Protein AF-0000000066670005 (afdb_homodimer)

pLDDT: mean 75.58, std 24.24, range [23.58, 98.25]

Radius of gyration: 27.43 Å; Cα contacts (8 Å, |Δi|>4): 747; chains: 2; bounding box: 59×84×77 Å

Structure (mmCIF, N/CA/C/O backbone):
data_AF-0000000066670005-model_v1
#
loop_
_entity.id
_entity.type
_entity.pdbx_description
1 polymer 'Uncharacterized protein'
#
loop_
_atom_site.group_PDB
_atom_site.id
_atom_site.type_symbol
_atom_site.label_atom_id
_atom_site.label_alt_id
_atom_site.label_comp_id
_atom_site.label_asym_id
_atom_site.label_entity_id
_atom_site.label_seq_id
_atom_site.pdbx_PDB_ins_code
_atom_site.Cartn_x
_atom_site.Cartn_y
_atom_site.Cartn_z
_atom_site.occupancy
_atom_site.B_iso_or_equiv
_atom_site.auth_seq_id
_atom_site.auth_comp_id
_atom_site.auth_asym_id
_atom_site.auth_atom_id
_atom_site.pdbx_PDB_model_num
ATOM 1 N N . MET A 1 1 ? -21.766 5.129 25.844 1 37.47 1 MET A N 1
ATOM 2 C CA . MET A 1 1 ? -21.969 6.496 25.375 1 37.47 1 MET A CA 1
ATOM 3 C C . MET A 1 1 ? -20.641 7.191 25.109 1 37.47 1 MET A C 1
ATOM 5 O O . MET A 1 1 ? -19.906 7.512 26.047 1 37.47 1 MET A O 1
ATOM 9 N N . ASN A 1 2 ? -19.719 6.75 24.109 1 52.22 2 ASN A N 1
ATOM 10 C CA . ASN A 1 2 ? -18.328 7.172 24.016 1 52.22 2 ASN A CA 1
ATOM 11 C C . ASN A 1 2 ? -18.203 8.68 23.844 1 52.22 2 ASN A C 1
ATOM 13 O O . ASN A 1 2 ? -18.484 9.203 22.75 1 52.22 2 ASN A O 1
ATOM 17 N N . GLN A 1 3 ? -18.453 9.352 24.922 1 62.38 3 GLN A N 1
ATOM 18 C CA . GLN A 1 3 ? -18.422 10.805 25 1 62.38 3 GLN A CA 1
ATOM 19 C C . GLN A 1 3 ? -17.109 11.359 24.453 1 62.38 3 GLN A C 1
ATOM 21 O O . GLN A 1 3 ? -16.031 10.812 24.719 1 62.38 3 GLN A O 1
ATOM 26 N N . PRO A 1 4 ? -17.297 12.227 23.562 1 72.75 4 PRO A N 1
ATOM 27 C CA . PRO A 1 4 ? -16.078 12.891 23.078 1 72.75 4 PRO A CA 1
ATOM 28 C C . PRO A 1 4 ? -15.234 13.469 24.219 1 72.75 4 PRO A C 1
ATOM 30 O O . PRO A 1 4 ? -15.781 13.891 25.25 1 72.75 4 PRO A O 1
ATOM 33 N N . PRO A 1 5 ? -13.984 13.328 24.062 1 76.25 5 PRO A N 1
ATOM 34 C CA . PRO A 1 5 ? -13.133 13.938 25.078 1 76.25 5 PRO A CA 1
ATOM 35 C C . PRO A 1 5 ? -13.414 15.422 25.281 1 76.25 5 PRO A C 1
ATOM 37 O O . PRO A 1 5 ? -13.656 16.141 24.297 1 76.25 5 PRO A O 1
ATOM 40 N N . SER A 1 6 ? -13.555 15.82 26.438 1 76.38 6 SER A N 1
ATOM 41 C CA . SER A 1 6 ? -13.828 17.219 26.797 1 76.38 6 SER A CA 1
ATOM 42 C C . SER A 1 6 ? -12.789 18.156 26.188 1 76.38 6 SER A C 1
ATOM 44 O O . SER A 1 6 ? -13.086 19.312 25.906 1 76.38 6 SER A O 1
ATOM 46 N N . GLU A 1 7 ? -11.75 17.625 25.875 1 80.81 7 GLU A N 1
ATOM 47 C CA . GLU A 1 7 ? -10.633 18.422 25.375 1 80.81 7 GLU A CA 1
ATOM 48 C C . GLU A 1 7 ? -10.891 18.906 23.953 1 80.81 7 GLU A C 1
ATOM 50 O O . GLU A 1 7 ? -10.266 19.859 23.484 1 80.81 7 GLU A O 1
ATOM 55 N N . LEU A 1 8 ? -11.805 18.328 23.281 1 83.94 8 LEU A N 1
ATOM 56 C CA . LEU A 1 8 ? -12.039 18.656 21.875 1 83.94 8 LEU A CA 1
ATOM 57 C C . LEU A 1 8 ? -12.562 20.078 21.734 1 83.94 8 LEU A C 1
ATOM 59 O O . LEU A 1 8 ? -12.258 20.75 20.75 1 83.94 8 LEU A O 1
ATOM 63 N N . SER A 1 9 ? -13.211 20.516 22.734 1 79.38 9 SER A N 1
ATOM 64 C CA . SER A 1 9 ? -13.836 21.844 22.641 1 79.38 9 SER A CA 1
ATOM 65 C C . SER A 1 9 ? -12.797 22.953 22.797 1 79.38 9 SER A C 1
ATOM 67 O O . SER A 1 9 ? -13.047 24.094 22.406 1 79.38 9 SER A O 1
ATOM 69 N N . GLU A 1 10 ? -11.656 22.578 23.312 1 82.25 10 GLU A N 1
ATOM 70 C CA . GLU A 1 10 ? -10.641 23.594 23.578 1 82.25 10 GLU A CA 1
ATOM 71 C C . GLU A 1 10 ? -9.586 23.625 22.484 1 82.25 10 GLU A C 1
ATOM 73 O O . GLU A 1 10 ? -8.727 24.5 22.469 1 82.25 10 GLU A O 1
ATOM 78 N N . LEU A 1 11 ? -9.773 22.766 21.547 1 89 11 LEU A N 1
ATOM 79 C CA . LEU A 1 11 ? -8.758 22.688 20.5 1 89 11 LEU A CA 1
ATOM 80 C C . LEU A 1 11 ? -8.969 23.766 19.453 1 89 11 LEU A C 1
ATOM 82 O O . LEU A 1 11 ? -10.109 24.078 19.094 1 89 11 LEU A O 1
ATOM 86 N N . PRO A 1 12 ? -7.871 24.344 19.062 1 88 12 PRO A N 1
ATOM 87 C CA . PRO A 1 12 ? -8.016 25.312 17.969 1 88 12 PRO A CA 1
ATOM 88 C C . PRO A 1 12 ? -8.578 24.672 16.703 1 88 12 PRO A C 1
ATOM 90 O O . PRO A 1 12 ? -8.516 23.438 16.547 1 88 12 PRO A O 1
ATOM 93 N N . TYR A 1 13 ? -9.031 25.438 15.766 1 88 13 TYR A N 1
ATOM 94 C CA . TYR A 1 13 ? -9.711 25.016 14.539 1 88 13 TYR A CA 1
ATOM 95 C C . TYR A 1 13 ? -8.844 24.062 13.734 1 88 13 TYR A C 1
ATOM 97 O O . TYR A 1 13 ? -9.312 23.016 13.273 1 88 13 TYR A O 1
ATOM 105 N N . TRP A 1 14 ? -7.598 24.375 13.539 1 91.75 14 TRP A N 1
ATOM 106 C CA . TRP A 1 14 ? -6.75 23.594 12.641 1 91.75 14 TRP A CA 1
ATOM 107 C C . TRP A 1 14 ? -6.484 22.219 13.219 1 91.75 14 TRP A C 1
ATOM 109 O O . TRP A 1 14 ? -6.277 21.25 12.469 1 91.75 14 TRP A O 1
ATOM 119 N N . GLN A 1 15 ? -6.492 22.062 14.508 1 93.38 15 GLN A N 1
ATOM 120 C CA . GLN A 1 15 ? -6.328 20.734 15.117 1 93.38 15 GLN A CA 1
ATOM 121 C C . GLN A 1 15 ? -7.613 19.922 15.008 1 93.38 15 GLN A C 1
ATOM 123 O O . GLN A 1 15 ? -7.566 18.719 14.781 1 93.38 15 GLN A O 1
ATOM 128 N N . LEU A 1 16 ? -8.719 20.609 15.148 1 92 16 LEU A N 1
ATOM 129 C CA . LEU A 1 16 ? -9.992 19.922 14.945 1 92 16 LEU A CA 1
ATOM 130 C C . LEU A 1 16 ? -10.125 19.438 13.516 1 92 16 LEU A C 1
ATOM 132 O O . LEU A 1 16 ? -10.609 18.328 13.273 1 92 16 LEU A O 1
ATOM 136 N N . ARG A 1 17 ? -9.695 20.234 12.609 1 93.19 17 ARG A N 1
ATOM 137 C CA . ARG A 1 17 ? -9.742 19.859 11.195 1 93.19 17 ARG A CA 1
ATOM 138 C C . ARG A 1 17 ? -8.867 18.641 10.922 1 93.19 17 ARG A C 1
ATOM 140 O O . ARG A 1 17 ? -9.219 17.781 10.109 1 93.19 17 ARG A O 1
ATOM 147 N N . LEU A 1 18 ? -7.773 18.609 11.562 1 95.12 18 LEU A N 1
ATOM 148 C CA . LEU A 1 18 ? -6.895 17.453 11.43 1 95.12 18 LEU A CA 1
ATOM 149 C C . LEU A 1 18 ? -7.574 16.188 11.938 1 95.12 18 LEU A C 1
ATOM 151 O O . LEU A 1 18 ? -7.512 15.133 11.289 1 95.12 18 LEU A O 1
ATOM 155 N N . LEU A 1 19 ? -8.219 16.297 13.055 1 94.44 19 LEU A N 1
ATOM 156 C CA . LEU A 1 19 ? -8.953 15.164 13.609 1 94.44 19 LEU A CA 1
ATOM 157 C C . LEU A 1 19 ? -10.117 14.773 12.695 1 94.44 19 LEU A C 1
ATOM 159 O O . LEU A 1 19 ? -10.383 13.586 12.508 1 94.44 19 LEU A O 1
ATOM 163 N N . GLU A 1 20 ? -10.758 15.75 12.164 1 94.38 20 GLU A N 1
ATOM 164 C CA . GLU A 1 20 ? -11.82 15.5 11.203 1 94.38 20 GLU A CA 1
ATOM 165 C C . GLU A 1 20 ? -11.305 14.719 10 1 94.38 20 GLU A C 1
ATOM 167 O O . GLU A 1 20 ? -11.914 13.727 9.586 1 94.38 20 GLU A O 1
ATOM 172 N N . GLN A 1 21 ? -10.195 15.148 9.461 1 95.81 21 GLN A N 1
ATOM 173 C CA . GLN A 1 21 ? -9.586 14.469 8.32 1 95.81 21 GLN A CA 1
ATOM 174 C C . GLN A 1 21 ? -9.242 13.023 8.664 1 95.81 21 GLN A C 1
ATOM 176 O O . GLN A 1 21 ? -9.5 12.109 7.883 1 95.81 21 GLN A O 1
ATOM 181 N N . LEU A 1 22 ? -8.641 12.844 9.812 1 95.25 22 LEU A N 1
ATOM 182 C CA . LEU A 1 22 ? -8.266 11.508 10.266 1 95.25 22 LEU A CA 1
ATOM 183 C C . LEU A 1 22 ? -9.492 10.602 10.375 1 95.25 22 LEU A C 1
ATOM 185 O O . LEU A 1 22 ? -9.523 9.516 9.789 1 95.25 22 LEU A O 1
ATOM 189 N N . GLN A 1 23 ? -10.461 11.109 11.086 1 93.12 23 GLN A N 1
ATOM 190 C CA . GLN A 1 23 ? -11.672 10.328 11.32 1 93.12 23 GLN A CA 1
ATOM 191 C C . GLN A 1 23 ? -12.383 10.008 10.008 1 93.12 23 GLN A C 1
ATOM 193 O O . GLN A 1 23 ? -12.773 8.859 9.773 1 93.12 23 GLN A O 1
ATOM 198 N N . ASN A 1 24 ? -12.523 11.023 9.164 1 95.88 24 ASN A N 1
ATOM 199 C CA . ASN A 1 24 ? -13.234 10.844 7.906 1 95.88 24 ASN A CA 1
ATOM 200 C C . ASN A 1 24 ? -12.484 9.906 6.965 1 95.88 24 ASN A C 1
ATOM 202 O O . ASN A 1 24 ? -13.102 9.086 6.273 1 95.88 24 ASN A O 1
ATOM 206 N N . THR A 1 25 ? -11.195 10.023 6.887 1 94.31 25 THR A N 1
ATOM 207 C CA . THR A 1 25 ? -10.406 9.141 6.039 1 94.31 25 THR A CA 1
ATOM 208 C C . THR A 1 25 ? -10.508 7.695 6.516 1 94.31 25 THR A C 1
ATOM 210 O O . THR A 1 25 ? -10.664 6.781 5.707 1 94.31 25 THR A O 1
ATOM 213 N N . LEU A 1 26 ? -10.438 7.531 7.801 1 90.81 26 LEU A N 1
ATOM 214 C CA . LEU A 1 26 ? -10.586 6.195 8.375 1 90.81 26 LEU A CA 1
ATOM 215 C C . LEU A 1 26 ? -11.961 5.621 8.062 1 90.81 26 LEU A C 1
ATOM 217 O O . LEU A 1 26 ? -12.078 4.465 7.641 1 90.81 26 LEU A O 1
ATOM 221 N N . ALA A 1 27 ? -12.93 6.434 8.234 1 91.88 27 ALA A N 1
ATOM 222 C CA . ALA A 1 27 ? -14.297 5.988 7.98 1 91.88 27 ALA A CA 1
ATOM 223 C C . ALA A 1 27 ? -14.484 5.609 6.516 1 91.88 27 ALA A C 1
ATOM 225 O O . ALA A 1 27 ? -15.094 4.582 6.207 1 91.88 27 ALA A O 1
ATOM 226 N N . GLN A 1 28 ? -13.992 6.445 5.664 1 93.31 28 GLN A N 1
ATOM 227 C CA . GLN A 1 28 ? -14.117 6.188 4.234 1 93.31 28 GLN A CA 1
ATOM 228 C C . GLN A 1 28 ? -13.391 4.902 3.84 1 93.31 28 GLN A C 1
ATOM 230 O O . GLN A 1 28 ? -13.914 4.102 3.059 1 93.31 28 GLN A O 1
ATOM 235 N N . HIS A 1 29 ? -12.219 4.703 4.309 1 91.44 29 HIS A N 1
ATOM 236 C CA . HIS A 1 29 ? -11.453 3.496 4.016 1 91.44 29 HIS A CA 1
ATOM 237 C C . HIS A 1 29 ? -12.203 2.244 4.461 1 91.44 29 HIS A C 1
ATOM 239 O O . HIS A 1 29 ? -12.297 1.272 3.707 1 91.44 29 HIS A O 1
ATOM 245 N N . ARG A 1 30 ? -12.695 2.359 5.629 1 88.69 30 ARG A N 1
ATOM 246 C CA . ARG A 1 30 ? -13.422 1.218 6.176 1 88.69 30 ARG A CA 1
ATOM 247 C C . ARG A 1 30 ? -14.672 0.915 5.348 1 88.69 30 ARG A C 1
ATOM 249 O O . ARG A 1 30 ? -14.961 -0.246 5.051 1 88.69 30 ARG A O 1
ATOM 256 N N . ARG A 1 31 ? -15.289 1.9 5.031 1 88.69 31 ARG A N 1
ATOM 257 C CA . ARG A 1 31 ? -16.484 1.72 4.219 1 88.69 31 ARG A CA 1
ATOM 258 C C . ARG A 1 31 ? -16.141 1.08 2.875 1 88.69 31 ARG A C 1
ATOM 260 O O . ARG A 1 31 ? -16.797 0.114 2.463 1 88.69 31 ARG A O 1
ATOM 267 N N . LEU A 1 32 ? -15.195 1.648 2.25 1 90.19 32 LEU A N 1
ATOM 268 C CA . LEU A 1 32 ? -14.781 1.127 0.952 1 90.19 32 LEU A CA 1
ATOM 269 C C . LEU A 1 32 ? -14.375 -0.338 1.06 1 90.19 32 LEU A C 1
ATOM 271 O O . LEU A 1 32 ? -14.695 -1.142 0.18 1 90.19 32 LEU A O 1
ATOM 275 N N . LEU A 1 33 ? -13.672 -0.681 2.115 1 87.56 33 LEU A N 1
ATOM 276 C CA . LEU A 1 33 ? -13.203 -2.043 2.342 1 87.56 33 LEU A CA 1
ATOM 277 C C . LEU A 1 33 ? -14.375 -2.994 2.564 1 87.56 33 LEU A C 1
ATOM 279 O O . LEU A 1 33 ? -14.438 -4.062 1.951 1 87.56 33 LEU A O 1
ATOM 283 N N . LEU A 1 34 ? -15.32 -2.596 3.373 1 84 34 LEU A N 1
ATOM 284 C CA . LEU A 1 34 ? -16.422 -3.473 3.744 1 84 34 LEU A CA 1
ATOM 285 C C . LEU A 1 34 ? -17.422 -3.596 2.602 1 84 34 LEU A C 1
ATOM 287 O O . LEU A 1 34 ? -18 -4.664 2.387 1 84 34 LEU A O 1
ATOM 291 N N . ASP A 1 35 ? -17.641 -2.508 1.882 1 84.5 35 ASP A N 1
ATOM 292 C CA . ASP A 1 35 ? -18.578 -2.525 0.761 1 84.5 35 ASP A CA 1
ATOM 293 C C . ASP A 1 35 ? -18.047 -3.371 -0.391 1 84.5 35 ASP A C 1
ATOM 295 O O . ASP A 1 35 ? -18.812 -3.893 -1.2 1 84.5 35 ASP A O 1
ATOM 299 N N . GLY A 1 36 ? -16.75 -3.502 -0.439 1 87.25 36 GLY A N 1
ATOM 300 C CA . GLY A 1 36 ? -16.156 -4.223 -1.554 1 87.25 36 GLY A CA 1
ATOM 301 C C . GLY A 1 36 ? -16.281 -3.492 -2.877 1 87.25 36 GLY A C 1
ATOM 302 O O . GLY A 1 36 ? -16.641 -2.312 -2.906 1 87.25 36 GLY A O 1
ATOM 303 N N . PRO A 1 37 ? -15.938 -4.184 -3.926 1 87.31 37 PRO A N 1
ATOM 304 C CA . PRO A 1 37 ? -15.914 -3.518 -5.23 1 87.31 37 PRO A CA 1
ATOM 305 C C . PRO A 1 37 ? -17.281 -3.451 -5.883 1 87.31 37 PRO A C 1
ATOM 307 O O . PRO A 1 37 ? -17.406 -3.057 -7.047 1 87.31 37 PRO A O 1
ATOM 310 N N . GLY A 1 38 ? -18.328 -3.773 -5.227 1 80.94 38 GLY A N 1
ATOM 311 C CA . GLY A 1 38 ? -19.672 -3.82 -5.777 1 80.94 38 GLY A CA 1
ATOM 312 C C . GLY A 1 38 ? -20.031 -2.572 -6.555 1 80.94 38 GLY A C 1
ATOM 313 O O . GLY A 1 38 ? -20.438 -2.658 -7.719 1 80.94 38 GLY A O 1
ATOM 314 N N . PRO A 1 39 ? -19.828 -1.474 -5.977 1 76.38 39 PRO A N 1
ATOM 315 C CA . PRO A 1 39 ? -20.172 -0.22 -6.652 1 76.38 39 PRO A CA 1
ATOM 316 C C . PRO A 1 39 ? -19.391 -0.017 -7.949 1 76.38 39 PRO A C 1
ATOM 318 O O . PRO A 1 39 ? -19.797 0.785 -8.797 1 76.38 39 PRO A O 1
ATOM 321 N N . TYR A 1 40 ? -18.328 -0.814 -8.109 1 77.5 40 TYR A N 1
ATOM 322 C CA . TYR A 1 40 ? -17.469 -0.678 -9.281 1 77.5 40 TYR A CA 1
ATOM 323 C C . TYR A 1 40 ? -17.844 -1.709 -10.344 1 77.5 40 TYR A C 1
ATOM 325 O O . TYR A 1 40 ? -17.281 -1.706 -11.445 1 77.5 40 TYR A O 1
ATOM 333 N N . GLN A 1 41 ? -18.734 -2.59 -9.984 1 80.25 41 GLN A N 1
ATOM 334 C CA . GLN A 1 41 ? -19.031 -3.727 -10.852 1 80.25 41 GLN A CA 1
ATOM 335 C C . GLN A 1 41 ? -19.625 -3.27 -12.18 1 80.25 41 GLN A C 1
ATOM 337 O O . GLN A 1 41 ? -20.609 -2.521 -12.203 1 80.25 41 GLN A O 1
ATOM 342 N N . PRO A 1 42 ? -18.906 -3.74 -13.18 1 77.62 42 PRO A N 1
ATOM 343 C CA . PRO A 1 42 ? -19.484 -3.404 -14.484 1 77.62 42 PRO A CA 1
ATOM 344 C C . PRO A 1 42 ? -20.734 -4.223 -14.805 1 77.62 42 PRO A C 1
ATOM 346 O O . PRO A 1 42 ? -20.953 -5.277 -14.211 1 77.62 42 PRO A O 1
ATOM 349 N N . ASP A 1 43 ? -21.531 -3.727 -15.625 1 75.38 43 ASP A N 1
ATOM 350 C CA . ASP A 1 43 ? -22.719 -4.453 -16.062 1 75.38 43 ASP A CA 1
ATOM 351 C C . ASP A 1 43 ? -22.344 -5.715 -16.828 1 75.38 43 ASP A C 1
ATOM 353 O O . ASP A 1 43 ? -23.047 -6.73 -16.75 1 75.38 43 ASP A O 1
ATOM 357 N N . HIS A 1 44 ? -21.281 -5.617 -17.547 1 76.56 44 HIS A N 1
ATOM 358 C CA . HIS A 1 44 ? -20.859 -6.738 -18.375 1 76.56 44 HIS A CA 1
ATOM 359 C C . HIS A 1 44 ? -19.328 -6.867 -18.391 1 76.56 44 HIS A C 1
ATOM 361 O O . HIS A 1 44 ? -18.625 -5.887 -18.188 1 76.56 44 HIS A O 1
ATOM 367 N N . GLY A 1 45 ? -18.906 -8.141 -18.484 1 81.81 45 GLY A N 1
ATOM 368 C CA . GLY A 1 45 ? -17.484 -8.344 -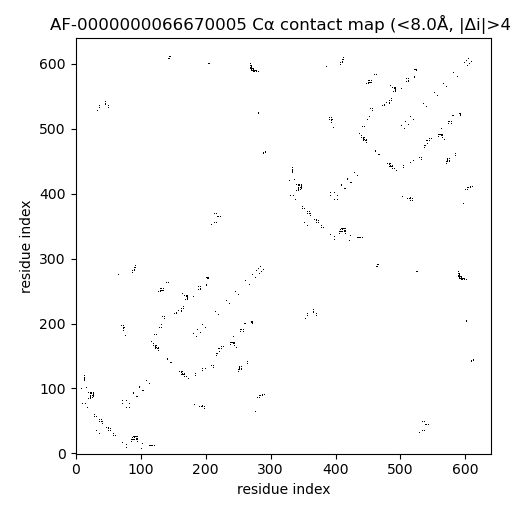18.672 1 81.81 45 GLY A CA 1
ATOM 369 C C . GLY A 1 45 ? -16.75 -8.711 -17.406 1 81.81 45 GLY A C 1
ATOM 370 O O . GLY A 1 45 ? -17.375 -8.945 -16.359 1 81.81 45 GLY A O 1
ATOM 371 N N . SER A 1 46 ? -15.422 -8.844 -17.5 1 87.88 46 SER A N 1
ATOM 372 C CA . SER A 1 46 ? -14.586 -9.297 -16.391 1 87.88 46 SER A CA 1
ATOM 373 C C . SER A 1 46 ? -14.492 -8.227 -15.305 1 87.88 46 SER A C 1
ATOM 375 O O . SER A 1 46 ? -14.383 -8.555 -14.117 1 87.88 46 SER A O 1
ATOM 377 N N . GLY A 1 47 ? -14.609 -6.945 -15.789 1 88.94 47 GLY A N 1
ATOM 378 C CA . GLY A 1 47 ? -14.539 -5.836 -14.844 1 88.94 47 GLY A CA 1
ATOM 379 C C . GLY A 1 47 ? -13.188 -5.719 -14.164 1 88.94 47 GLY A C 1
ATOM 380 O O . GLY A 1 47 ? -13.102 -5.324 -13 1 88.94 47 GLY A O 1
ATOM 381 N N . GLU A 1 48 ? -12.156 -6.168 -14.836 1 88.19 48 GLU A N 1
ATOM 382 C CA . GLU A 1 48 ? -10.82 -6.172 -14.258 1 88.19 48 GLU A CA 1
ATOM 383 C C . GLU A 1 48 ? -10.359 -4.754 -13.938 1 88.19 48 GLU A C 1
ATOM 385 O O . GLU A 1 48 ? -9.766 -4.508 -12.883 1 88.19 48 GLU A O 1
ATOM 390 N N . ILE A 1 49 ? -10.664 -3.869 -14.852 1 88 49 ILE A N 1
ATOM 391 C CA . ILE A 1 49 ? -10.273 -2.477 -14.656 1 88 49 ILE A CA 1
ATOM 392 C C . ILE A 1 49 ? -11 -1.896 -13.445 1 88 49 ILE A C 1
ATOM 394 O O . ILE A 1 49 ? -10.406 -1.168 -12.648 1 88 49 ILE A O 1
ATOM 398 N N . GLN A 1 50 ? -12.25 -2.268 -13.32 1 90.56 50 GLN A N 1
ATOM 399 C CA . GLN A 1 50 ? -13.055 -1.77 -12.211 1 90.56 50 GLN A CA 1
ATOM 400 C C . GLN A 1 50 ? -12.539 -2.309 -10.875 1 90.56 50 GLN A C 1
ATOM 402 O O . GLN A 1 50 ? -12.461 -1.573 -9.891 1 90.56 50 GLN A O 1
ATOM 407 N N . LEU A 1 51 ? -12.172 -3.488 -10.805 1 92.38 51 LEU A N 1
ATOM 408 C CA . LEU A 1 51 ? -11.594 -4.066 -9.594 1 92.38 51 LEU A CA 1
ATOM 409 C C . LEU A 1 51 ? -10.289 -3.365 -9.227 1 92.38 51 LEU A C 1
ATOM 411 O O . LEU A 1 51 ? -10.055 -3.051 -8.062 1 92.38 51 LEU A O 1
ATOM 415 N N . GLN A 1 52 ? -9.484 -3.109 -10.281 1 89.56 52 GLN A N 1
ATOM 416 C CA . GLN A 1 52 ? -8.211 -2.436 -10.055 1 89.56 52 GLN A CA 1
ATOM 417 C C . GLN A 1 52 ? -8.422 -1.021 -9.523 1 89.56 52 GLN A C 1
ATOM 419 O O . GLN A 1 52 ? -7.66 -0.547 -8.68 1 89.56 52 GLN A O 1
ATOM 424 N N . LEU A 1 53 ? -9.414 -0.388 -10.023 1 89.31 53 LEU A N 1
ATOM 425 C CA . LEU A 1 53 ? -9.727 0.958 -9.555 1 89.31 53 LEU A CA 1
ATOM 426 C C . LEU A 1 53 ? -10.117 0.944 -8.078 1 89.31 53 LEU A C 1
ATOM 428 O O . LEU A 1 53 ? -9.672 1.797 -7.309 1 89.31 53 LEU A O 1
ATOM 432 N N . TRP A 1 54 ? -10.945 -0.011 -7.734 1 92.69 54 TRP A N 1
ATOM 433 C CA . TRP A 1 54 ? -11.328 -0.161 -6.336 1 92.69 54 TRP A CA 1
ATOM 434 C C . TRP A 1 54 ? -10.102 -0.384 -5.457 1 92.69 54 TRP A C 1
ATOM 436 O O . TRP A 1 54 ? -9.953 0.253 -4.41 1 92.69 54 TRP A O 1
ATOM 446 N N . GLN A 1 55 ? -9.172 -1.232 -5.879 1 90.62 55 GLN A N 1
ATOM 447 C CA . GLN A 1 55 ? -7.961 -1.523 -5.117 1 90.62 55 GLN A CA 1
ATOM 448 C C . GLN A 1 55 ? -7.066 -0.289 -5.008 1 90.62 55 GLN A C 1
ATOM 450 O O . GLN A 1 55 ? -6.484 -0.03 -3.953 1 90.62 55 GLN A O 1
ATOM 455 N N . THR A 1 56 ? -7.012 0.424 -6.098 1 88.19 56 THR A N 1
ATOM 456 C CA . THR A 1 56 ? -6.219 1.647 -6.109 1 88.19 56 THR A CA 1
ATOM 457 C C . THR A 1 56 ? -6.762 2.652 -5.098 1 88.19 56 THR A C 1
ATOM 459 O O . THR A 1 56 ? -5.996 3.25 -4.336 1 88.19 56 THR A O 1
ATOM 462 N N . ASP A 1 57 ? -8.07 2.799 -5.094 1 89.69 57 ASP A N 1
ATOM 463 C CA . ASP A 1 57 ? -8.695 3.717 -4.145 1 89.69 57 ASP A CA 1
ATOM 464 C C . ASP A 1 57 ? -8.445 3.275 -2.705 1 89.69 57 ASP A C 1
ATOM 466 O O . ASP A 1 57 ? -8.148 4.102 -1.841 1 89.69 57 ASP A O 1
ATOM 470 N N . LEU A 1 58 ? -8.547 2.027 -2.498 1 89.75 58 LEU A N 1
ATOM 471 C CA . LEU A 1 58 ? -8.336 1.46 -1.171 1 89.75 58 LEU A CA 1
ATOM 472 C C . LEU A 1 58 ? -6.918 1.743 -0.684 1 89.75 58 LEU A C 1
ATOM 474 O O . LEU A 1 58 ? -6.723 2.205 0.443 1 89.75 58 LEU A O 1
ATOM 478 N N . HIS A 1 59 ? -5.957 1.566 -1.525 1 85.12 59 HIS A N 1
ATOM 479 C CA . HIS A 1 59 ? -4.559 1.748 -1.155 1 85.12 59 HIS A CA 1
ATOM 480 C C . HIS A 1 59 ? -4.219 3.225 -0.989 1 85.12 59 HIS A C 1
ATOM 482 O O . HIS A 1 59 ? -3.41 3.588 -0.133 1 85.12 59 HIS A O 1
ATOM 488 N N . TRP A 1 60 ? -4.812 4.008 -1.85 1 86.75 60 TRP A N 1
ATOM 489 C CA . TRP A 1 60 ? -4.617 5.445 -1.715 1 86.75 60 TRP A CA 1
ATOM 490 C C . TRP A 1 60 ? -5.102 5.934 -0.353 1 86.75 60 TRP A C 1
ATOM 492 O O . TRP A 1 60 ? -4.371 6.633 0.356 1 86.75 60 TRP A O 1
ATOM 502 N N . LEU A 1 61 ? -6.273 5.488 0.026 1 89 61 LEU A N 1
ATOM 503 C CA . LEU A 1 61 ? -6.836 5.887 1.311 1 89 61 LEU A CA 1
ATOM 504 C C . LEU A 1 61 ? -6.004 5.34 2.465 1 89 61 LEU A C 1
ATOM 506 O O . LEU A 1 61 ? -5.824 6.016 3.48 1 89 61 LEU A O 1
ATOM 510 N N . ALA A 1 62 ? -5.527 4.168 2.281 1 86.06 62 ALA A N 1
ATOM 511 C CA . ALA A 1 62 ? -4.668 3.58 3.307 1 86.06 62 ALA A CA 1
ATOM 512 C C . ALA A 1 62 ? -3.406 4.414 3.51 1 86.06 62 ALA A C 1
ATOM 514 O O . ALA A 1 62 ? -2.988 4.652 4.645 1 86.06 62 ALA A O 1
ATOM 515 N N . GLY A 1 63 ? -2.816 4.859 2.408 1 82.5 63 GLY A N 1
ATOM 516 C CA . GLY A 1 63 ? -1.656 5.73 2.488 1 82.5 63 GLY A CA 1
ATOM 517 C C . GLY A 1 63 ? -1.953 7.059 3.164 1 82.5 63 GLY A C 1
ATOM 518 O O . GLY A 1 63 ? -1.179 7.52 4.004 1 82.5 63 GLY A O 1
ATOM 519 N N . GLN A 1 64 ? -3.088 7.621 2.834 1 87.81 64 GLN A N 1
ATOM 520 C CA . GLN A 1 64 ? -3.5 8.883 3.436 1 87.81 64 GLN A CA 1
ATOM 521 C C . GLN A 1 64 ? -3.693 8.742 4.941 1 87.81 64 GLN A C 1
ATOM 523 O O . GLN A 1 64 ? -3.281 9.609 5.711 1 87.81 64 GLN A O 1
ATOM 528 N N . ARG A 1 65 ? -4.281 7.672 5.285 1 87.75 65 ARG A N 1
ATOM 529 C CA . ARG A 1 65 ? -4.527 7.41 6.699 1 87.75 65 ARG A CA 1
ATOM 530 C C . ARG A 1 65 ? -3.225 7.398 7.488 1 87.75 65 ARG A C 1
ATOM 532 O O . ARG A 1 65 ? -3.139 7.992 8.562 1 87.75 65 ARG A O 1
ATOM 539 N N . ILE A 1 66 ? -2.244 6.797 6.945 1 84.56 66 ILE A N 1
ATOM 540 C CA . ILE A 1 66 ? -0.953 6.68 7.617 1 84.56 66 ILE A CA 1
ATOM 541 C C . ILE A 1 66 ? -0.325 8.062 7.773 1 84.56 66 ILE A C 1
ATOM 543 O O . ILE A 1 66 ? 0.145 8.422 8.852 1 84.56 66 ILE A O 1
ATOM 547 N N . ASP A 1 67 ? -0.411 8.812 6.805 1 89.06 67 ASP A N 1
ATOM 548 C CA . ASP A 1 67 ? 0.216 10.133 6.824 1 89.06 67 ASP A CA 1
ATOM 549 C C . ASP A 1 67 ? -0.513 11.078 7.777 1 89.06 67 ASP A C 1
ATOM 551 O O . ASP A 1 67 ? 0.12 11.789 8.555 1 89.06 67 ASP A O 1
ATOM 555 N N . ILE A 1 68 ? -1.8 11.031 7.723 1 94.62 68 ILE A N 1
ATOM 556 C CA . ILE A 1 68 ? -2.588 11.914 8.57 1 94.62 68 ILE A CA 1
ATOM 557 C C . ILE A 1 68 ? -2.42 11.516 10.031 1 94.62 68 ILE A C 1
ATOM 559 O O . ILE A 1 68 ? -2.305 12.375 10.914 1 94.62 68 ILE A O 1
ATOM 563 N N . LEU A 1 69 ? -2.377 10.242 10.289 1 92.38 69 LEU A N 1
ATOM 564 C CA . LEU A 1 69 ? -2.182 9.75 11.648 1 92.38 69 LEU A CA 1
ATOM 565 C C . LEU A 1 69 ? -0.811 10.156 12.18 1 92.38 69 LEU A C 1
ATOM 567 O O . LEU A 1 69 ? -0.689 10.602 13.32 1 92.38 69 LEU A O 1
ATOM 571 N N . ALA A 1 70 ? 0.173 10.008 11.352 1 91.44 70 ALA A N 1
ATOM 572 C CA . ALA A 1 70 ? 1.518 10.414 11.75 1 91.44 70 ALA A CA 1
ATOM 573 C C . ALA A 1 70 ? 1.558 11.898 12.102 1 91.44 70 ALA A C 1
ATOM 575 O O . ALA A 1 70 ? 2.137 12.281 13.117 1 91.44 70 ALA A O 1
ATOM 576 N N . ARG A 1 71 ? 0.913 12.648 11.32 1 96.06 71 ARG A N 1
ATOM 577 C CA . ARG A 1 71 ? 0.848 14.078 11.578 1 96.06 71 ARG A CA 1
ATOM 578 C C . ARG A 1 71 ? 0.119 14.367 12.891 1 96.06 71 ARG A C 1
ATOM 580 O O . ARG A 1 71 ? 0.59 15.164 13.703 1 96.06 71 ARG A O 1
ATOM 587 N N . ALA A 1 72 ? -0.953 13.727 13.039 1 95.81 72 ALA A N 1
ATOM 588 C CA . ALA A 1 72 ? -1.749 13.945 14.242 1 95.81 72 ALA A CA 1
ATOM 589 C C . ALA A 1 72 ? -0.954 13.602 15.5 1 95.81 72 ALA A C 1
ATOM 591 O O . ALA A 1 72 ? -0.927 14.375 16.453 1 95.81 72 ALA A O 1
ATOM 592 N N . ARG A 1 73 ? -0.283 12.547 15.469 1 93.19 73 ARG A N 1
ATOM 593 C CA . ARG A 1 73 ? 0.461 12.07 16.625 1 93.19 73 ARG A CA 1
ATOM 594 C C . ARG A 1 73 ? 1.665 12.969 16.906 1 93.19 73 ARG A C 1
ATOM 596 O O . ARG A 1 73 ? 2.104 13.078 18.062 1 93.19 73 ARG A O 1
ATOM 603 N N . ALA A 1 74 ? 2.115 13.578 15.875 1 94.81 74 ALA A N 1
ATOM 604 C CA . ALA A 1 74 ? 3.307 14.406 16.016 1 94.81 74 ALA A CA 1
ATOM 605 C C . ALA A 1 74 ? 2.932 15.852 16.344 1 94.81 74 ALA A C 1
ATOM 607 O O . ALA A 1 74 ? 3.797 16.672 16.656 1 94.81 74 ALA A O 1
ATOM 608 N N . THR A 1 75 ? 1.689 16.188 16.234 1 95.38 75 THR A N 1
ATOM 609 C CA . THR A 1 75 ? 1.255 17.578 16.391 1 95.38 75 THR A CA 1
ATOM 610 C C . THR A 1 75 ? 1.329 18 17.859 1 95.38 75 THR A C 1
ATOM 612 O O . THR A 1 75 ? 0.786 17.312 18.734 1 95.38 75 THR A O 1
ATOM 615 N N . VAL A 1 76 ? 1.996 19.141 18.062 1 91.06 76 VAL A N 1
ATOM 616 C CA . VAL A 1 76 ? 2.172 19.672 19.406 1 91.06 76 VAL A CA 1
ATOM 617 C C . VAL A 1 76 ? 0.825 20.141 19.953 1 91.06 76 VAL A C 1
ATOM 619 O O . VAL A 1 76 ? 0.065 20.828 19.266 1 91.06 76 VAL A O 1
ATOM 622 N N . GLY A 1 77 ? 0.546 19.672 21.172 1 88.94 77 GLY A N 1
ATOM 623 C CA . GLY A 1 77 ? -0.644 20.156 21.859 1 88.94 77 GLY A CA 1
ATOM 624 C C . GLY A 1 77 ? -1.882 19.328 21.547 1 88.94 77 GLY A C 1
ATOM 625 O O . GLY A 1 77 ? -2.941 19.547 22.141 1 88.94 77 GLY A O 1
ATOM 626 N N . LEU A 1 78 ? -1.795 18.422 20.578 1 93.38 78 LEU A N 1
ATOM 627 C CA . LEU A 1 78 ? -2.934 17.562 20.297 1 93.38 78 LEU A CA 1
ATOM 628 C C . LEU A 1 78 ? -2.936 16.344 21.203 1 93.38 78 LEU A C 1
ATOM 630 O O . LEU A 1 78 ? -2.045 15.492 21.109 1 93.38 78 LEU A O 1
ATOM 634 N N . PRO A 1 79 ? -3.922 16.234 22.016 1 92.06 79 PRO A N 1
ATOM 635 C CA . PRO A 1 79 ? -3.916 15.148 22.984 1 92.06 79 PRO A CA 1
ATOM 636 C C . PRO A 1 79 ? -4.098 13.781 22.328 1 92.06 79 PRO A C 1
ATOM 638 O O . PRO A 1 79 ? -4.875 13.641 21.391 1 92.06 79 PRO A O 1
ATOM 641 N N . GLU A 1 80 ? -3.432 12.789 22.922 1 90.12 80 GLU A N 1
ATOM 642 C CA . GLU A 1 80 ? -3.539 11.422 22.438 1 90.12 80 GLU A CA 1
ATOM 643 C C . GLU A 1 80 ? -4.969 10.898 22.562 1 90.12 80 GLU A C 1
ATOM 645 O O . GLU A 1 80 ? -5.426 10.125 21.719 1 90.12 80 GLU A O 1
ATOM 650 N N . SER A 1 81 ? -5.641 11.336 23.578 1 90.19 81 SER A N 1
ATOM 651 C CA . SER A 1 81 ? -7.016 10.898 23.797 1 90.19 81 SER A CA 1
ATOM 652 C C . SER A 1 81 ? -7.918 11.336 22.641 1 90.19 81 SER A C 1
ATOM 654 O O . SER A 1 81 ? -8.82 10.602 22.234 1 90.19 81 SER A O 1
ATOM 656 N N . ALA A 1 82 ? -7.656 12.547 22.141 1 92.31 82 ALA A N 1
ATOM 657 C CA . ALA A 1 82 ? -8.438 13.055 21.016 1 92.31 82 ALA A CA 1
ATOM 658 C C . ALA A 1 82 ? -8.148 12.25 19.75 1 92.31 82 ALA A C 1
ATOM 660 O O . ALA A 1 82 ? -9.07 11.914 19 1 92.31 82 ALA A O 1
ATOM 661 N N . VAL A 1 83 ? -6.906 11.938 19.531 1 92.88 83 VAL A N 1
ATOM 662 C CA . VAL A 1 83 ? -6.496 11.141 18.375 1 92.88 83 VAL A CA 1
ATOM 663 C C . VAL A 1 83 ? -7.125 9.75 18.469 1 92.88 83 VAL A C 1
ATOM 665 O O . VAL A 1 83 ? -7.707 9.273 17.484 1 92.88 83 VAL A O 1
ATOM 668 N N . THR A 1 84 ? -7.07 9.18 19.641 1 90 84 THR A N 1
ATOM 669 C CA . THR A 1 84 ? -7.629 7.852 19.859 1 90 84 THR A CA 1
ATOM 670 C C . THR A 1 84 ? -9.133 7.855 19.625 1 90 84 THR A C 1
ATOM 672 O O . THR A 1 84 ? -9.672 6.934 19 1 90 84 THR A O 1
ATOM 675 N N . HIS A 1 85 ? -9.695 8.883 20.109 1 89.62 85 HIS A N 1
ATOM 676 C CA . HIS A 1 85 ? -11.141 9.016 19.906 1 89.62 85 HIS A CA 1
ATOM 677 C C . HIS A 1 85 ? -11.492 9.086 18.422 1 89.62 85 HIS A C 1
ATOM 679 O O . HIS A 1 85 ? -12.406 8.391 17.969 1 89.62 85 HIS A O 1
ATOM 685 N N . ALA A 1 86 ? -10.805 9.898 17.641 1 92.25 86 ALA A N 1
ATOM 686 C CA . ALA A 1 86 ? -11.047 10.016 16.203 1 92.25 86 ALA A CA 1
ATOM 687 C C . ALA A 1 86 ? -10.852 8.68 15.508 1 92.25 86 ALA A C 1
ATOM 689 O O . ALA A 1 86 ? -11.641 8.312 14.625 1 92.25 86 ALA A O 1
ATOM 690 N N . ILE A 1 87 ? -9.844 7.965 15.938 1 89.81 87 ILE A N 1
ATOM 691 C CA . ILE A 1 87 ? -9.562 6.652 15.359 1 89.81 87 ILE A CA 1
ATOM 692 C C . ILE A 1 87 ? -10.727 5.707 15.641 1 89.81 87 ILE A C 1
ATOM 694 O O . ILE A 1 87 ? -11.195 5.012 14.742 1 89.81 87 ILE A O 1
ATOM 698 N N . GLN A 1 88 ? -11.18 5.754 16.875 1 86.5 88 GLN A N 1
ATOM 699 C CA . GLN A 1 88 ? -12.258 4.852 17.281 1 86.5 88 GLN A CA 1
ATOM 700 C C . GLN A 1 88 ? -13.539 5.152 16.5 1 86.5 88 GLN A C 1
ATOM 702 O O . GLN A 1 88 ? -14.188 4.234 15.992 1 86.5 88 GLN A O 1
ATOM 707 N N . GLN A 1 89 ? -13.852 6.41 16.438 1 89.62 89 GLN A N 1
ATOM 708 C CA . GLN A 1 89 ? -15.062 6.789 15.719 1 89.62 89 GLN A CA 1
ATOM 709 C C . GLN A 1 89 ? -14.953 6.457 14.234 1 89.62 89 GLN A C 1
ATOM 711 O O . GLN A 1 89 ? -15.891 5.926 13.633 1 89.62 89 GLN A O 1
ATOM 716 N N . GLY A 1 90 ? -13.836 6.766 13.625 1 89.81 90 GLY A N 1
ATOM 717 C CA . GLY A 1 90 ? -13.617 6.426 12.227 1 89.81 90 GLY A CA 1
ATOM 718 C C . GLY A 1 90 ? -13.695 4.938 11.961 1 89.81 90 GLY A C 1
ATOM 719 O O . GLY A 1 90 ? -14.258 4.512 10.945 1 89.81 90 GLY A O 1
ATOM 720 N N . SER A 1 91 ? -13.188 4.168 12.859 1 83.88 91 SER A N 1
ATOM 721 C CA . SER A 1 91 ? -13.188 2.713 12.719 1 83.88 91 SER A CA 1
ATOM 722 C C . SER A 1 91 ? -14.609 2.158 12.766 1 83.88 91 SER A C 1
ATOM 724 O O . SER A 1 91 ? -14.867 1.05 12.289 1 83.88 91 SER A O 1
ATOM 726 N N . ARG A 1 92 ? -15.492 2.943 13.336 1 85.06 92 ARG A N 1
ATOM 727 C CA . ARG A 1 92 ? -16.906 2.566 13.398 1 85.06 92 ARG A CA 1
ATOM 728 C C . ARG A 1 92 ? -17.672 3.125 12.203 1 85.06 92 ARG A C 1
ATOM 730 O O . ARG A 1 92 ? -18.891 3.061 12.164 1 85.06 92 ARG A O 1
ATOM 737 N N . GLN A 1 93 ? -16.953 3.764 11.328 1 88.94 93 GLN A N 1
ATOM 738 C CA . GLN A 1 93 ? -17.5 4.32 10.086 1 88.94 93 GLN A CA 1
ATOM 739 C C . GLN A 1 93 ? -18.328 5.57 10.359 1 88.94 93 GLN A C 1
ATOM 741 O O . GLN A 1 93 ? -19.25 5.887 9.609 1 88.94 93 GLN A O 1
ATOM 746 N N . LEU A 1 94 ? -18.016 6.184 11.461 1 89.94 94 LEU A N 1
ATOM 747 C CA . LEU A 1 94 ? -18.703 7.426 11.773 1 89.94 94 LEU A CA 1
ATOM 748 C C . LEU A 1 94 ? -17.922 8.625 11.242 1 89.94 94 LEU A C 1
ATOM 750 O O . LEU A 1 94 ? -16.734 8.758 11.492 1 89.94 94 LEU A O 1
ATOM 754 N N . ARG A 1 95 ? -18.609 9.43 10.516 1 90.06 95 ARG A N 1
ATOM 755 C CA . ARG A 1 95 ? -17.984 10.664 10.047 1 90.06 95 ARG A CA 1
ATOM 756 C C . ARG A 1 95 ? -17.969 11.719 11.148 1 90.06 95 ARG A C 1
ATOM 758 O O . ARG A 1 95 ? -18.75 11.656 12.094 1 90.06 95 ARG A O 1
ATOM 765 N N . TRP A 1 96 ? -17.047 12.609 10.953 1 90.5 96 TRP A N 1
ATOM 766 C CA . TRP A 1 96 ? -16.906 13.719 11.883 1 90.5 96 TRP A CA 1
ATOM 767 C C . TRP A 1 96 ? -18.156 14.586 11.891 1 90.5 96 TRP A C 1
ATOM 769 O O . TRP A 1 96 ? -18.703 14.914 10.828 1 90.5 96 TRP A O 1
ATOM 779 N N . ASP A 1 97 ? -18.641 14.836 13.047 1 82.81 97 ASP A N 1
ATOM 780 C CA . ASP A 1 97 ? -19.797 15.727 13.195 1 82.81 97 ASP A CA 1
ATOM 781 C C . ASP A 1 97 ? -19.359 17.188 13.273 1 82.81 97 ASP A C 1
ATOM 783 O O . ASP A 1 97 ? -19.062 17.688 14.359 1 82.81 97 ASP A O 1
ATOM 787 N N . ALA A 1 98 ? -19.406 17.875 12.203 1 77.19 98 ALA A N 1
ATOM 788 C CA . ALA A 1 98 ? -18.891 19.25 12.109 1 77.19 98 ALA A CA 1
ATOM 789 C C . ALA A 1 98 ? -19.734 20.203 12.938 1 77.19 98 ALA A C 1
ATOM 791 O O . ALA A 1 98 ? -19.25 21.234 13.391 1 77.19 98 ALA A O 1
ATOM 792 N N . GLY A 1 99 ? -20.953 19.938 13.031 1 70.38 99 GLY A N 1
ATOM 793 C CA . GLY A 1 99 ? -21.844 20.766 13.836 1 70.38 99 GLY A CA 1
ATOM 794 C C . GLY A 1 99 ? -21.547 20.688 15.32 1 70.38 99 GLY A C 1
ATOM 795 O O . GLY A 1 99 ? -21.594 21.703 16.016 1 70.38 99 GLY A O 1
ATOM 796 N N . ARG A 1 100 ? -21.094 19.578 15.672 1 68.81 100 ARG A N 1
ATOM 797 C CA . ARG A 1 100 ? -20.844 19.359 17.094 1 68.81 100 ARG A CA 1
ATOM 798 C C . ARG A 1 100 ? -19.484 19.891 17.5 1 68.81 100 ARG A C 1
ATOM 800 O O . ARG A 1 100 ? -19.297 20.406 18.609 1 68.81 100 ARG A O 1
ATOM 807 N N . TYR A 1 101 ? -18.516 19.766 16.625 1 65.38 101 TYR A N 1
ATOM 808 C CA . TYR A 1 101 ? -17.172 20.109 17.047 1 65.38 101 TYR A CA 1
ATOM 809 C C . TYR A 1 101 ? -16.656 21.328 16.281 1 65.38 101 TYR A C 1
ATOM 811 O O . TYR A 1 101 ? -15.445 21.547 16.203 1 65.38 101 TYR A O 1
ATOM 819 N N . GLN A 1 102 ? -17.344 22.312 16.219 1 61.19 102 GLN A N 1
ATOM 820 C CA . GLN A 1 102 ? -17.203 23.656 15.68 1 61.19 102 GLN A CA 1
ATOM 821 C C . GLN A 1 102 ? -16.141 23.688 14.578 1 61.19 102 GLN A C 1
ATOM 823 O O . GLN A 1 102 ? -15.336 24.625 14.523 1 61.19 102 GLN A O 1
ATOM 828 N N . THR A 1 103 ? -15.742 22.625 14.023 1 57.72 103 THR A N 1
ATOM 829 C CA . THR A 1 103 ? -14.93 22.812 12.828 1 57.72 103 THR A CA 1
ATOM 830 C C . THR A 1 103 ? -15.719 23.562 11.758 1 57.72 103 THR A C 1
ATOM 832 O O . THR A 1 103 ? -15.148 23.984 10.75 1 57.72 103 THR A O 1
ATOM 835 N N . GLY A 1 104 ? -16.953 23.703 12.141 1 53.84 104 GLY A N 1
ATOM 836 C CA . GLY A 1 104 ? -17.766 24.641 11.383 1 53.84 104 GLY A CA 1
ATOM 837 C C . GLY A 1 104 ? -17.672 26.062 11.883 1 53.84 104 GLY A C 1
ATOM 838 O O . GLY A 1 104 ? -16.781 26.391 12.656 1 53.84 104 GLY A O 1
ATOM 839 N N . ASN A 1 105 ? -18.594 26.953 11.438 1 50.75 105 ASN A N 1
ATOM 840 C CA . ASN A 1 105 ? -18.656 28.375 11.742 1 50.75 105 ASN A CA 1
ATOM 841 C C . ASN A 1 105 ? -18.734 28.625 13.25 1 50.75 105 ASN A C 1
ATOM 843 O O . ASN A 1 105 ? -19.797 28.422 13.852 1 50.75 105 ASN A O 1
ATOM 847 N N . HIS A 1 106 ? -17.844 28.062 14.016 1 49.09 106 HIS A N 1
ATOM 848 C CA . HIS A 1 106 ? -18.047 28.469 15.406 1 49.09 106 HIS A CA 1
ATOM 849 C C . HIS A 1 106 ? -18.281 29.969 15.523 1 49.09 106 HIS A C 1
ATOM 851 O O . HIS A 1 106 ? -17.875 30.734 14.656 1 49.09 106 HIS A O 1
ATOM 857 N N . ALA A 1 107 ? -18.922 30.281 16.703 1 47.19 107 ALA A N 1
ATOM 858 C CA . ALA A 1 107 ? -19.375 31.609 17.141 1 47.19 107 ALA A CA 1
ATOM 859 C C . ALA A 1 107 ? -18.188 32.562 17.359 1 47.19 107 ALA A C 1
ATOM 861 O O . ALA A 1 107 ? -17.406 32.375 18.297 1 47.19 107 ALA A O 1
ATOM 862 N N . GLY A 1 108 ? -17.75 33.25 16.375 1 59.44 108 GLY A N 1
ATOM 863 C CA . GLY A 1 108 ? -16.984 34.5 16.453 1 59.44 108 GLY A CA 1
ATOM 864 C C . GLY A 1 108 ? -15.617 34.375 15.805 1 59.44 108 GLY A C 1
ATOM 865 O O . GLY A 1 108 ? -14.898 35.375 15.695 1 59.44 108 GLY A O 1
ATOM 866 N N . GLU A 1 109 ? -15.156 33.094 15.695 1 64.62 109 GLU A N 1
ATOM 867 C CA . GLU A 1 109 ? -13.836 33.062 15.07 1 64.62 109 GLU A CA 1
ATOM 868 C C . GLU A 1 109 ? -13.938 33.344 13.57 1 64.62 109 GLU A C 1
ATOM 870 O O . GLU A 1 109 ? -14.898 32.906 12.922 1 64.62 109 GLU A O 1
ATOM 875 N N . ASP A 1 110 ? -13.18 34.312 13.102 1 80.5 110 ASP A N 1
ATOM 876 C CA . ASP A 1 110 ? -13.062 34.594 11.672 1 80.5 110 ASP A CA 1
ATOM 877 C C . ASP A 1 110 ? -12.609 33.344 10.906 1 80.5 110 ASP A C 1
ATOM 879 O O . ASP A 1 110 ? -11.445 32.938 11.008 1 80.5 110 ASP A O 1
ATOM 883 N N . LEU A 1 111 ? -13.562 32.719 10.188 1 83.5 111 LEU A N 1
ATOM 884 C CA . LEU A 1 111 ? -13.32 31.484 9.469 1 83.5 111 LEU A CA 1
ATOM 885 C C . LEU A 1 111 ? -12.156 31.641 8.492 1 83.5 111 LEU A C 1
ATOM 887 O O . LEU A 1 111 ? -11.375 30.703 8.297 1 83.5 111 LEU A O 1
ATOM 891 N N . HIS A 1 112 ? -12.102 32.75 7.941 1 84.38 112 HIS A N 1
ATOM 892 C CA . HIS A 1 112 ? -11.016 32.969 6.996 1 84.38 112 HIS A CA 1
ATOM 893 C C . HIS A 1 112 ? -9.664 32.938 7.695 1 84.38 112 HIS A C 1
ATOM 895 O O . HIS A 1 112 ? -8.719 32.312 7.199 1 84.38 112 HIS A O 1
ATOM 901 N N . ARG A 1 113 ? -9.602 33.594 8.781 1 88.81 113 ARG A N 1
ATOM 902 C CA . ARG A 1 113 ? -8.367 33.562 9.555 1 88.81 113 ARG A CA 1
ATOM 903 C C . ARG A 1 113 ? -8.023 32.125 9.992 1 88.81 113 ARG A C 1
ATOM 905 O O . ARG A 1 113 ? -6.875 31.703 9.891 1 88.81 113 ARG A O 1
ATOM 912 N N . ALA A 1 114 ? -9.07 31.469 10.453 1 89.12 114 ALA A N 1
ATOM 913 C CA . ALA A 1 114 ? -8.867 30.094 10.922 1 89.12 114 ALA A CA 1
ATOM 914 C C . ALA A 1 114 ? -8.32 29.219 9.812 1 89.12 114 ALA A C 1
ATOM 916 O O . ALA A 1 114 ? -7.434 28.375 10.047 1 89.12 114 ALA A O 1
ATOM 917 N N . GLN A 1 115 ? -8.773 29.422 8.625 1 90.25 115 GLN A N 1
ATOM 918 C CA . GLN A 1 115 ? -8.328 28.625 7.48 1 90.25 115 GLN A CA 1
ATOM 919 C C . GLN A 1 115 ? -6.883 28.969 7.113 1 90.25 115 GLN A C 1
ATOM 921 O O . GLN A 1 115 ? -6.121 28.078 6.707 1 90.25 115 GLN A O 1
ATOM 926 N N . MET A 1 116 ? -6.578 30.203 7.281 1 90.5 116 MET A N 1
ATOM 927 C CA . MET A 1 116 ? -5.199 30.609 7.02 1 90.5 116 MET A CA 1
ATOM 928 C C . MET A 1 116 ? -4.25 29.984 8.047 1 90.5 116 MET A C 1
ATOM 930 O O . MET A 1 116 ? -3.148 29.562 7.695 1 90.5 116 MET A O 1
ATOM 934 N N . VAL A 1 117 ? -4.711 29.969 9.227 1 92.94 117 VAL A N 1
ATOM 935 C CA . VAL A 1 117 ? -3.896 29.344 10.273 1 92.94 117 VAL A CA 1
ATOM 936 C C . VAL A 1 117 ? -3.746 27.859 10 1 92.94 117 VAL A C 1
ATOM 938 O O . VAL A 1 117 ? -2.674 27.281 10.211 1 92.94 117 VAL A O 1
ATOM 941 N N . GLU A 1 118 ? -4.785 27.25 9.5 1 93.69 118 GLU A N 1
ATOM 942 C CA . GLU A 1 118 ? -4.723 25.828 9.125 1 93.69 118 GLU A CA 1
ATOM 943 C C . GLU A 1 118 ? -3.68 25.594 8.039 1 93.69 118 GLU A C 1
ATOM 945 O O . GLU A 1 118 ? -2.896 24.641 8.117 1 93.69 118 GLU A O 1
ATOM 950 N N . SER A 1 119 ? -3.723 26.438 7.059 1 94.75 119 SER A N 1
ATOM 951 C CA . SER A 1 119 ? -2.754 26.328 5.973 1 94.75 119 SER A CA 1
ATOM 952 C C . SER A 1 119 ? -1.329 26.516 6.48 1 94.75 119 SER A C 1
ATOM 954 O O . SER A 1 119 ? -0.418 25.781 6.07 1 94.75 119 SER A O 1
ATOM 956 N N . LEU A 1 120 ? -1.188 27.469 7.363 1 95.88 120 LEU A N 1
ATOM 957 C CA . LEU A 1 120 ? 0.117 27.719 7.965 1 95.88 120 LEU A CA 1
ATOM 958 C C . LEU A 1 120 ? 0.584 26.5 8.766 1 95.88 120 LEU A C 1
ATOM 960 O O . LEU A 1 120 ? 1.742 26.094 8.664 1 95.88 120 LEU A O 1
ATOM 964 N N . ALA A 1 121 ? -0.314 25.953 9.516 1 96.94 121 ALA A N 1
ATOM 965 C CA . ALA A 1 121 ? 0.011 24.75 10.281 1 96.94 121 ALA A CA 1
ATOM 966 C C . ALA A 1 121 ? 0.461 23.625 9.359 1 96.94 121 ALA A C 1
ATOM 968 O O . ALA A 1 121 ? 1.39 22.875 9.688 1 96.94 121 ALA A O 1
ATOM 969 N N . GLY A 1 122 ? -0.21 23.484 8.227 1 97.31 122 GLY A N 1
ATOM 970 C CA . GLY A 1 122 ? 0.178 22.5 7.23 1 97.31 122 GLY A CA 1
ATOM 971 C C . GLY A 1 122 ? 1.581 22.703 6.695 1 97.31 122 GLY A C 1
ATOM 972 O O . GLY A 1 122 ? 2.342 21.75 6.539 1 97.31 122 GLY A O 1
ATOM 973 N N . ASP A 1 123 ? 1.914 23.938 6.457 1 97.62 123 ASP A N 1
ATOM 974 C CA . ASP A 1 123 ? 3.244 24.25 5.949 1 97.62 123 ASP A CA 1
ATOM 975 C C . ASP A 1 123 ? 4.316 23.969 6.996 1 97.62 123 ASP A C 1
ATOM 977 O O . ASP A 1 123 ? 5.371 23.406 6.676 1 97.62 123 ASP A O 1
ATOM 981 N N . VAL A 1 124 ? 4.035 24.359 8.188 1 97.81 124 VAL A N 1
ATOM 982 C CA . VAL A 1 124 ? 5 24.141 9.266 1 97.81 124 VAL A CA 1
ATOM 983 C C . VAL A 1 124 ? 5.234 22.641 9.445 1 97.81 124 VAL A C 1
ATOM 985 O O . VAL A 1 124 ? 6.375 22.203 9.57 1 97.81 124 VAL A O 1
ATOM 988 N N . TRP A 1 125 ? 4.176 21.891 9.406 1 97.56 125 TRP A N 1
ATOM 989 C CA . TRP A 1 125 ? 4.301 20.438 9.469 1 97.56 125 TRP A CA 1
ATOM 990 C C . TRP A 1 125 ? 5.18 19.922 8.328 1 97.56 125 TRP A C 1
ATOM 992 O O . TRP A 1 125 ? 6.078 19.109 8.555 1 97.56 125 TRP A O 1
ATOM 1002 N N . ARG A 1 126 ? 4.91 20.344 7.141 1 97.81 126 ARG A N 1
ATOM 1003 C CA . ARG A 1 126 ? 5.664 19.875 5.98 1 97.81 126 ARG A CA 1
ATOM 1004 C C . ARG A 1 126 ? 7.148 20.188 6.133 1 97.81 126 ARG A C 1
ATOM 1006 O O . ARG A 1 126 ? 8 19.344 5.824 1 97.81 126 ARG A O 1
ATOM 1013 N N . LEU A 1 127 ? 7.43 21.375 6.648 1 98.25 127 LEU A N 1
ATOM 1014 C CA . LEU A 1 127 ? 8.812 21.781 6.848 1 98.25 127 LEU A CA 1
ATOM 1015 C C . LEU A 1 127 ? 9.508 20.891 7.859 1 98.25 127 LEU A C 1
ATOM 1017 O O . LEU A 1 127 ? 10.609 20.391 7.602 1 98.25 127 LEU A O 1
ATOM 1021 N N . GLU A 1 128 ? 8.875 20.688 8.945 1 98.19 128 GLU A N 1
ATOM 1022 C CA . GLU A 1 128 ? 9.461 19.859 10 1 98.19 128 GLU A CA 1
ATOM 1023 C C . GLU A 1 128 ? 9.609 18.406 9.547 1 98.19 128 GLU A C 1
ATOM 1025 O O . GLU A 1 128 ? 10.633 17.781 9.812 1 98.19 128 GLU A O 1
ATOM 1030 N N . HIS A 1 129 ? 8.609 17.891 8.898 1 97.75 129 HIS A N 1
ATOM 1031 C CA . HIS A 1 129 ? 8.656 16.531 8.383 1 97.75 129 HIS A CA 1
ATOM 1032 C C . HIS A 1 129 ? 9.766 16.375 7.348 1 97.75 129 HIS A C 1
ATOM 1034 O O . HIS A 1 129 ? 10.5 15.383 7.367 1 97.75 129 HIS A O 1
ATOM 1040 N N . MET A 1 130 ? 9.891 17.344 6.441 1 97.94 130 MET A N 1
ATOM 1041 C CA . MET A 1 130 ? 10.945 17.312 5.438 1 97.94 130 MET A CA 1
ATOM 1042 C C . MET A 1 130 ? 12.32 17.328 6.098 1 97.94 130 MET A C 1
ATOM 1044 O O . MET A 1 130 ? 13.242 16.641 5.645 1 97.94 130 MET A O 1
ATOM 1048 N N . ALA A 1 131 ? 12.43 18.109 7.137 1 97.56 131 ALA A N 1
ATOM 1049 C CA . ALA A 1 131 ? 13.695 18.125 7.867 1 97.56 131 ALA A CA 1
ATOM 1050 C C . ALA A 1 131 ? 14.031 16.75 8.422 1 97.56 131 ALA A C 1
ATOM 1052 O O . ALA A 1 131 ? 15.164 16.281 8.305 1 97.56 131 ALA A O 1
ATOM 1053 N N . ALA A 1 132 ? 13.047 16.141 8.977 1 96.94 132 ALA A N 1
ATOM 1054 C CA . ALA A 1 132 ? 13.25 14.797 9.516 1 96.94 132 ALA A CA 1
ATOM 1055 C C . ALA A 1 132 ? 13.609 13.82 8.406 1 96.94 132 ALA A C 1
ATOM 1057 O O . ALA A 1 132 ? 14.508 12.984 8.57 1 96.94 132 ALA A O 1
ATOM 1058 N N . ILE A 1 133 ? 12.906 13.898 7.289 1 95.12 133 ILE A N 1
ATOM 1059 C CA . ILE A 1 133 ? 13.164 13.031 6.145 1 95.12 133 ILE A CA 1
ATOM 1060 C C . ILE A 1 133 ? 14.602 13.219 5.668 1 95.12 133 ILE A C 1
ATOM 1062 O O . ILE A 1 133 ? 15.289 12.242 5.359 1 95.12 133 ILE A O 1
ATOM 1066 N N . ARG A 1 134 ? 15.062 14.438 5.652 1 94.12 134 ARG A N 1
ATOM 1067 C CA . ARG A 1 134 ? 16.422 14.75 5.203 1 94.12 134 ARG A CA 1
ATOM 1068 C C . ARG A 1 134 ? 17.453 14.062 6.086 1 94.12 134 ARG A C 1
ATOM 1070 O O . ARG A 1 134 ? 18.406 13.469 5.578 1 94.12 134 ARG A O 1
ATOM 1077 N N . VAL A 1 135 ? 17.234 14.148 7.301 1 91.88 135 VAL A N 1
ATOM 1078 C CA . VAL A 1 135 ? 18.188 13.562 8.25 1 91.88 135 VAL A CA 1
ATOM 1079 C C . VAL A 1 135 ? 18.219 12.047 8.078 1 91.88 135 VAL A C 1
ATOM 1081 O O . VAL A 1 135 ? 19.297 11.461 7.973 1 91.88 135 VAL A O 1
ATOM 1084 N N . GLN A 1 136 ? 17.094 11.461 8.008 1 89.81 136 GLN A N 1
ATOM 1085 C CA . GLN A 1 136 ? 17.031 10.008 7.898 1 89.81 136 GLN A CA 1
ATOM 1086 C C . GLN A 1 136 ? 17.547 9.531 6.551 1 89.81 136 GLN A C 1
ATOM 1088 O O . GLN A 1 136 ? 18.203 8.484 6.465 1 89.81 136 GLN A O 1
ATOM 1093 N N . HIS A 1 137 ? 17.203 10.258 5.539 1 87 137 HIS A N 1
ATOM 1094 C CA . HIS A 1 137 ? 17.672 9.914 4.207 1 87 137 HIS A CA 1
ATOM 1095 C C . HIS A 1 137 ? 19.203 9.961 4.137 1 87 137 HIS A C 1
ATOM 1097 O O . HIS A 1 137 ? 19.812 9.094 3.518 1 87 137 HIS A O 1
ATOM 1103 N N . ARG A 1 138 ? 19.812 10.914 4.68 1 84.06 138 ARG A N 1
ATOM 1104 C CA . ARG A 1 138 ? 21.266 11.031 4.723 1 84.06 138 ARG A CA 1
ATOM 1105 C C . ARG A 1 138 ? 21.875 9.875 5.492 1 84.06 138 ARG A C 1
ATOM 1107 O O . ARG A 1 138 ? 22.906 9.328 5.078 1 84.06 138 ARG A O 1
ATOM 1114 N N . ALA A 1 139 ? 21.266 9.562 6.531 1 80.06 139 ALA A N 1
ATOM 1115 C CA . ALA A 1 139 ? 21.75 8.445 7.328 1 80.06 139 ALA A CA 1
ATOM 1116 C C . ALA A 1 139 ? 21.734 7.145 6.527 1 80.06 139 ALA A C 1
ATOM 1118 O O . ALA A 1 139 ? 22.672 6.344 6.609 1 80.06 139 ALA A O 1
ATOM 1119 N N . HIS A 1 140 ? 20.719 7.008 5.766 1 74.94 140 HIS A N 1
ATOM 1120 C CA . HIS A 1 140 ? 20.578 5.809 4.945 1 74.94 140 HIS A CA 1
ATOM 1121 C C . HIS A 1 140 ? 21.578 5.82 3.785 1 74.94 140 HIS A C 1
ATOM 1123 O O . HIS A 1 140 ? 22.125 4.777 3.422 1 74.94 140 HIS A O 1
ATOM 1129 N N . ARG A 1 141 ? 21.672 6.922 3.158 1 71.44 141 ARG A N 1
ATOM 1130 C CA . ARG A 1 141 ? 22.609 7.055 2.037 1 71.44 141 ARG A CA 1
ATOM 1131 C C . ARG A 1 141 ? 24.031 6.789 2.479 1 71.44 141 ARG A C 1
ATOM 1133 O O . ARG A 1 141 ? 24.797 6.125 1.767 1 71.44 141 ARG A O 1
ATOM 1140 N N . ASN A 1 142 ? 24.328 7.457 3.467 1 60.19 142 ASN A N 1
ATOM 1141 C CA . ASN A 1 142 ? 25.688 7.262 3.986 1 60.19 142 ASN A CA 1
ATOM 1142 C C . ASN A 1 142 ? 25.953 5.789 4.293 1 60.19 142 ASN A C 1
ATOM 1144 O O . ASN A 1 142 ? 27.062 5.305 4.086 1 60.19 142 ASN A O 1
ATOM 1148 N N . ALA A 1 143 ? 24.891 5.199 4.629 1 50.88 143 ALA A N 1
ATOM 1149 C CA . ALA A 1 143 ? 25.047 3.775 4.926 1 50.88 143 ALA A CA 1
ATOM 1150 C C . ALA A 1 143 ? 25.156 2.959 3.643 1 50.88 143 ALA A C 1
ATOM 1152 O O . ALA A 1 143 ? 25.844 1.934 3.615 1 50.88 143 ALA A O 1
ATOM 1153 N N . ARG A 1 144 ? 24.484 3.512 2.564 1 54.28 144 ARG A N 1
ATOM 1154 C CA . ARG A 1 144 ? 24.422 2.703 1.352 1 54.28 144 ARG A CA 1
ATOM 1155 C C . ARG A 1 144 ? 25.359 3.242 0.279 1 54.28 144 ARG A C 1
ATOM 1157 O O . ARG A 1 144 ? 25.469 2.668 -0.806 1 54.28 144 ARG A O 1
ATOM 1164 N N . ARG A 1 145 ? 26.125 4.23 0.595 1 48.78 145 ARG A N 1
ATOM 1165 C CA . ARG A 1 145 ? 27.016 4.902 -0.354 1 48.78 145 ARG A CA 1
ATOM 1166 C C . ARG A 1 145 ? 26.281 5.188 -1.666 1 48.78 145 ARG A C 1
ATOM 1168 O O . ARG A 1 145 ? 26.875 5.066 -2.742 1 48.78 145 ARG A O 1
ATOM 1175 N N . SER A 1 146 ? 24.922 5.184 -1.597 1 52.62 146 SER A N 1
ATOM 1176 C CA . SER A 1 146 ? 24.172 5.34 -2.844 1 52.62 146 SER A CA 1
ATOM 1177 C C . SER A 1 146 ? 24.203 6.789 -3.324 1 52.62 146 SER A C 1
ATOM 1179 O O . SER A 1 146 ? 24.062 7.715 -2.527 1 52.62 146 SER A O 1
ATOM 1181 N N . PRO A 1 147 ? 24.688 6.953 -4.559 1 47.09 147 PRO A N 1
ATOM 1182 C CA . PRO A 1 147 ? 24.703 8.32 -5.082 1 47.09 147 PRO A CA 1
ATOM 1183 C C . PRO A 1 147 ? 23.297 8.93 -5.156 1 47.09 147 PRO A C 1
ATOM 1185 O O . PRO A 1 147 ? 22.344 8.242 -5.492 1 47.09 147 PRO A O 1
ATOM 1188 N N . SER A 1 148 ? 22.906 9.797 -4.363 1 55 148 SER A N 1
ATOM 1189 C CA . SER A 1 148 ? 21.688 10.539 -4.668 1 55 148 SER A CA 1
ATOM 1190 C C . SER A 1 148 ? 21.859 11.391 -5.922 1 55 148 SER A C 1
ATOM 1192 O O . SER A 1 148 ? 22.891 12.047 -6.098 1 55 148 SER A O 1
ATOM 1194 N N . PRO A 1 149 ? 20.922 11.172 -6.895 1 58.28 149 PRO A N 1
ATOM 1195 C CA . PRO A 1 149 ? 21.141 12.148 -7.969 1 58.28 149 PRO A CA 1
ATOM 1196 C C . PRO A 1 149 ? 21.125 13.586 -7.469 1 58.28 149 PRO A C 1
ATOM 1198 O O . PRO A 1 149 ? 20.234 13.977 -6.711 1 58.28 149 PRO A O 1
ATOM 1201 N N . GLY A 1 150 ? 22.25 14.281 -7.516 1 64.69 150 GLY A N 1
ATOM 1202 C CA . GLY A 1 150 ? 22.484 15.672 -7.164 1 64.69 150 GLY A CA 1
ATOM 1203 C C . GLY A 1 150 ? 21.281 16.562 -7.441 1 64.69 150 GLY A C 1
ATOM 1204 O O . GLY A 1 150 ? 20.969 17.453 -6.641 1 64.69 150 GLY A O 1
ATOM 1205 N N . ASN A 1 151 ? 20.453 16.172 -8.328 1 80.81 151 ASN A N 1
ATOM 1206 C CA . ASN A 1 151 ? 19.344 17.031 -8.734 1 80.81 151 ASN A CA 1
ATOM 1207 C C . ASN A 1 151 ? 18.188 16.969 -7.742 1 80.81 151 ASN A C 1
ATOM 1209 O O . ASN A 1 151 ? 17.578 17.984 -7.434 1 80.81 151 ASN A O 1
ATOM 1213 N N . ALA A 1 152 ? 18.047 15.828 -7.098 1 86 152 ALA A N 1
ATOM 1214 C CA . ALA A 1 152 ? 16.953 15.688 -6.152 1 86 152 ALA A CA 1
ATOM 1215 C C . ALA A 1 152 ? 17.234 16.438 -4.855 1 86 152 ALA A C 1
ATOM 1217 O O . ALA A 1 152 ? 16.328 17.031 -4.262 1 86 152 ALA A O 1
ATOM 1218 N N . GLU A 1 153 ? 18.469 16.5 -4.469 1 88.81 153 GLU A N 1
ATOM 1219 C CA . GLU A 1 153 ? 18.828 17.203 -3.242 1 88.81 153 GLU A CA 1
ATOM 1220 C C . GLU A 1 153 ? 18.672 18.703 -3.402 1 88.81 153 GLU A C 1
ATOM 1222 O O . GLU A 1 153 ? 18.156 19.375 -2.512 1 88.81 153 GLU A O 1
ATOM 1227 N N . THR A 1 154 ? 19.094 19.172 -4.516 1 91.88 154 THR A N 1
ATOM 1228 C CA . THR A 1 154 ? 18.969 20.594 -4.789 1 91.88 154 THR A CA 1
ATOM 1229 C C . THR A 1 154 ? 17.5 21 -4.836 1 91.88 154 THR A C 1
ATOM 1231 O O . THR A 1 154 ? 17.109 22.031 -4.262 1 91.88 154 THR A O 1
ATOM 1234 N N . GLN A 1 155 ? 16.719 20.188 -5.543 1 93 155 GLN A N 1
ATOM 1235 C CA . GLN A 1 155 ? 15.289 20.5 -5.629 1 93 155 GLN A CA 1
ATOM 1236 C C . GLN A 1 155 ? 14.625 20.422 -4.262 1 93 155 GLN A C 1
ATOM 1238 O O . GLN A 1 155 ? 13.727 21.203 -3.947 1 93 155 GLN A O 1
ATOM 1243 N N . PHE A 1 156 ? 15.023 19.5 -3.469 1 95.25 156 PHE A N 1
ATOM 1244 C CA . PHE A 1 156 ? 14.539 19.359 -2.102 1 95.25 156 PHE A CA 1
ATOM 1245 C C . PHE A 1 156 ? 14.758 20.641 -1.317 1 95.25 156 PHE A C 1
ATOM 1247 O O . PHE A 1 156 ? 13.836 21.141 -0.661 1 95.25 156 PHE A O 1
ATOM 1254 N N . ASP A 1 157 ? 15.922 21.219 -1.46 1 94.94 157 ASP A N 1
ATOM 1255 C CA . ASP A 1 157 ? 16.266 22.453 -0.756 1 94.94 157 ASP A CA 1
ATOM 1256 C C . ASP A 1 157 ? 15.445 23.625 -1.283 1 94.94 157 ASP A C 1
ATOM 1258 O O . ASP A 1 157 ? 14.977 24.453 -0.507 1 94.94 157 ASP A O 1
ATOM 1262 N N . ARG A 1 158 ? 15.305 23.625 -2.576 1 95.88 158 ARG A N 1
ATOM 1263 C CA . ARG A 1 158 ? 14.477 24.672 -3.172 1 95.88 158 ARG A CA 1
ATOM 1264 C C . ARG A 1 158 ? 13.039 24.578 -2.668 1 95.88 158 ARG A C 1
ATOM 1266 O O . ARG A 1 158 ? 12.414 25.609 -2.375 1 95.88 158 ARG A O 1
ATOM 1273 N N . ASN A 1 159 ? 12.578 23.344 -2.57 1 96.81 159 ASN A N 1
ATOM 1274 C CA . ASN A 1 159 ? 11.219 23.141 -2.07 1 96.81 159 ASN A CA 1
ATOM 1275 C C . ASN A 1 159 ? 11.086 23.578 -0.618 1 96.81 159 ASN A C 1
ATOM 1277 O O . ASN A 1 159 ? 10.109 24.234 -0.254 1 96.81 159 ASN A O 1
ATOM 1281 N N . LEU A 1 160 ? 12.039 23.25 0.225 1 97.38 160 LEU A N 1
ATOM 1282 C CA . LEU A 1 160 ? 12.039 23.656 1.625 1 97.38 160 LEU A CA 1
ATOM 1283 C C . LEU A 1 160 ? 11.977 25.172 1.747 1 97.38 160 LEU A C 1
ATOM 1285 O O . LEU A 1 160 ? 11.18 25.703 2.523 1 97.38 160 LEU A O 1
ATOM 1289 N N . ASN A 1 161 ? 12.758 25.828 0.955 1 96.38 161 ASN A N 1
ATOM 1290 C CA . ASN A 1 161 ? 12.797 27.281 0.986 1 96.38 161 ASN A CA 1
ATOM 1291 C C . ASN A 1 161 ? 11.484 27.891 0.502 1 96.38 161 ASN A C 1
ATOM 1293 O O . ASN A 1 161 ? 10.992 28.859 1.08 1 96.38 161 ASN A O 1
ATOM 1297 N N . ALA A 1 162 ? 10.977 27.312 -0.546 1 96.88 162 ALA A N 1
ATOM 1298 C CA . ALA A 1 162 ? 9.727 27.828 -1.098 1 96.88 162 ALA A CA 1
ATOM 1299 C C . ALA A 1 162 ? 8.578 27.672 -0.1 1 96.88 162 ALA A C 1
ATOM 1301 O O . ALA A 1 162 ? 7.777 28.594 0.084 1 96.88 162 ALA A O 1
ATOM 1302 N N . ILE A 1 163 ? 8.484 26.531 0.554 1 97.81 163 ILE A N 1
ATOM 1303 C CA . ILE A 1 163 ? 7.453 26.281 1.552 1 97.81 163 ILE A CA 1
ATOM 1304 C C . ILE A 1 163 ? 7.621 27.266 2.717 1 97.81 163 ILE A C 1
ATOM 1306 O O . ILE A 1 163 ? 6.637 27.797 3.229 1 97.81 163 ILE A O 1
ATOM 1310 N N . TRP A 1 164 ? 8.82 27.5 3.105 1 96.94 164 TRP A N 1
ATOM 1311 C CA . TRP A 1 164 ? 9.078 28.438 4.203 1 96.94 164 TRP A CA 1
ATOM 1312 C C . TRP A 1 164 ? 8.641 29.844 3.832 1 96.94 164 TRP A C 1
ATOM 1314 O O . TRP A 1 164 ? 8.023 30.547 4.641 1 96.94 164 TRP A O 1
ATOM 1324 N N . GLN A 1 165 ? 9.031 30.25 2.615 1 93.88 165 GLN A N 1
ATOM 1325 C CA . GLN A 1 165 ? 8.633 31.578 2.182 1 93.88 165 GLN A CA 1
ATOM 1326 C C . GLN A 1 165 ? 7.113 31.75 2.232 1 93.88 165 GLN A C 1
ATOM 1328 O O . GLN A 1 165 ? 6.609 32.781 2.691 1 93.88 165 GLN A O 1
ATOM 1333 N N . ARG A 1 166 ? 6.414 30.703 1.78 1 95.25 166 ARG A N 1
ATOM 1334 C CA . ARG A 1 166 ? 4.957 30.75 1.837 1 95.25 166 ARG A CA 1
ATOM 1335 C C . ARG A 1 166 ? 4.469 30.812 3.279 1 95.25 166 ARG A C 1
ATOM 1337 O O . ARG A 1 166 ? 3.594 31.625 3.609 1 95.25 166 ARG A O 1
ATOM 1344 N N . ALA A 1 167 ? 5.031 30.031 4.137 1 95.5 167 ALA A N 1
ATOM 1345 C CA . ALA A 1 167 ? 4.656 30 5.547 1 95.5 167 ALA A CA 1
ATOM 1346 C C . ALA A 1 167 ? 4.922 31.359 6.207 1 95.5 167 ALA A C 1
ATOM 1348 O O . ALA A 1 167 ? 4.082 31.859 6.953 1 95.5 167 ALA A O 1
ATOM 1349 N N . ALA A 1 168 ? 6.074 31.906 5.918 1 92.25 168 ALA A N 1
ATOM 1350 C CA . ALA A 1 168 ? 6.453 33.188 6.484 1 92.25 168 ALA A CA 1
ATOM 1351 C C . ALA A 1 168 ? 5.516 34.312 6.008 1 92.25 168 ALA A C 1
ATOM 1353 O O . ALA A 1 168 ? 5.117 35.188 6.789 1 92.25 168 ALA A O 1
ATOM 1354 N N . THR A 1 169 ? 5.246 34.25 4.746 1 90.94 169 THR A N 1
ATOM 1355 C CA . THR A 1 169 ? 4.328 35.219 4.18 1 90.94 169 THR A CA 1
ATOM 1356 C C . THR A 1 169 ? 2.953 35.125 4.832 1 90.94 169 THR A C 1
ATOM 1358 O O . THR A 1 169 ? 2.371 36.125 5.238 1 90.94 169 THR A O 1
ATOM 1361 N N . THR A 1 170 ? 2.463 33.906 4.969 1 91.94 170 THR A N 1
ATOM 1362 C CA . THR A 1 170 ? 1.162 33.688 5.59 1 91.94 170 THR A CA 1
ATOM 1363 C C . THR A 1 170 ? 1.171 34.156 7.047 1 91.94 170 THR A C 1
ATOM 1365 O O . THR A 1 170 ? 0.23 34.812 7.504 1 91.94 170 THR A O 1
ATO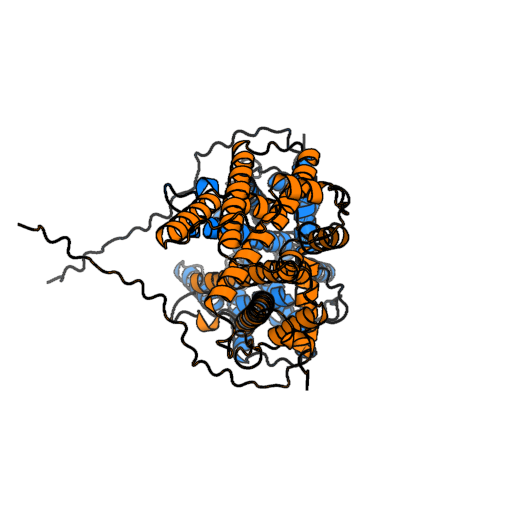M 1368 N N . ALA A 1 171 ? 2.209 33.812 7.746 1 93 171 ALA A N 1
ATOM 1369 C CA . ALA A 1 171 ? 2.336 34.25 9.141 1 93 171 ALA A CA 1
ATOM 1370 C C . ALA A 1 171 ? 2.32 35.75 9.266 1 93 171 ALA A C 1
ATOM 1372 O O . ALA A 1 171 ? 1.741 36.312 10.211 1 93 171 ALA A O 1
ATOM 1373 N N . GLY A 1 172 ? 2.957 36.406 8.375 1 88.12 172 GLY A N 1
ATOM 1374 C CA . GLY A 1 172 ? 3.01 37.844 8.391 1 88.12 172 GLY A CA 1
ATOM 1375 C C . GLY A 1 172 ? 1.649 38.5 8.203 1 88.12 172 GLY A C 1
ATOM 1376 O O . GLY A 1 172 ? 1.453 39.656 8.57 1 88.12 172 GLY A O 1
ATOM 1377 N N . LEU A 1 173 ? 0.811 37.75 7.598 1 86.19 173 LEU A N 1
ATOM 1378 C CA . LEU A 1 173 ? -0.528 38.25 7.34 1 86.19 173 LEU A CA 1
ATOM 1379 C C . LEU A 1 173 ? -1.451 38 8.523 1 86.19 173 LEU A C 1
ATOM 1381 O O . LEU A 1 173 ? -2.572 38.5 8.57 1 86.19 173 LEU A O 1
ATOM 1385 N N . LEU A 1 174 ? -0.787 37.188 9.391 1 88.06 174 LEU A N 1
ATOM 1386 C CA . LEU A 1 174 ? -1.613 36.75 10.516 1 88.06 174 LEU A CA 1
ATOM 1387 C C . LEU A 1 174 ? -1.18 37.469 11.805 1 88.06 174 LEU A C 1
ATOM 1389 O O . LEU A 1 174 ? 0.002 37.75 11.977 1 88.06 174 LEU A O 1
ATOM 1393 N N . ASP A 1 175 ? -1.895 38.125 12.555 1 85.12 175 ASP A N 1
ATOM 1394 C CA . ASP A 1 175 ? -1.594 38.688 13.867 1 85.12 175 ASP A CA 1
ATOM 1395 C C . ASP A 1 175 ? -1.563 37.594 14.93 1 85.12 175 ASP A C 1
ATOM 1397 O O . ASP A 1 175 ? -2.379 37.594 15.859 1 85.12 175 ASP A O 1
ATOM 1401 N N . LEU A 1 176 ? -0.451 36.812 14.734 1 91.44 176 LEU A N 1
ATOM 1402 C CA . LEU A 1 176 ? -0.378 35.625 15.602 1 91.44 176 LEU A CA 1
ATOM 1403 C C . LEU A 1 176 ? 0.015 36.031 17.016 1 91.44 176 LEU A C 1
ATOM 1405 O O . LEU A 1 176 ? 0.863 36.906 17.203 1 91.44 176 LEU A O 1
ATOM 1409 N N . THR A 1 177 ? -0.608 35.406 17.922 1 90.12 177 THR A N 1
ATOM 1410 C CA . THR A 1 177 ? -0.231 35.562 19.328 1 90.12 177 THR A CA 1
ATOM 1411 C C . THR A 1 177 ? 0.962 34.688 19.672 1 90.12 177 THR A C 1
ATOM 1413 O O . THR A 1 177 ? 1.292 33.75 18.922 1 90.12 177 THR A O 1
ATOM 1416 N N . GLY A 1 178 ? 1.606 35 20.766 1 90.56 178 GLY A N 1
ATOM 1417 C CA . GLY A 1 178 ? 2.707 34.188 21.234 1 90.56 178 GLY A CA 1
ATOM 1418 C C . GLY A 1 178 ? 2.312 32.719 21.453 1 90.56 178 GLY A C 1
ATOM 1419 O O . GLY A 1 178 ? 3.07 31.812 21.125 1 90.56 178 GLY A O 1
ATOM 1420 N N . ALA A 1 179 ? 1.158 32.594 21.984 1 88.88 179 ALA A N 1
ATOM 1421 C CA . ALA A 1 179 ? 0.656 31.25 22.266 1 88.88 179 ALA A CA 1
ATOM 1422 C C . ALA A 1 179 ? 0.429 30.469 20.969 1 88.88 179 ALA A C 1
ATOM 1424 O O . ALA A 1 179 ? 0.754 29.281 20.891 1 88.88 179 ALA A O 1
ATOM 1425 N N . GLU A 1 180 ? -0.103 31.188 19.969 1 91.5 180 GLU A N 1
ATOM 1426 C CA . GLU A 1 180 ? -0.319 30.547 18.672 1 91.5 180 GLU A CA 1
ATOM 1427 C C . GLU A 1 180 ? 1.004 30.141 18.031 1 91.5 180 GLU A C 1
ATOM 1429 O O . GLU A 1 180 ? 1.131 29.047 17.5 1 91.5 180 GLU A O 1
ATOM 1434 N N . CYS A 1 181 ? 1.947 31 18.125 1 93.94 181 CYS A N 1
ATOM 1435 C CA . CYS A 1 181 ? 3.268 30.703 17.578 1 93.94 181 CYS A CA 1
ATOM 1436 C C . CYS A 1 181 ? 3.863 29.469 18.25 1 93.94 181 CYS A C 1
ATOM 1438 O O . CYS A 1 181 ? 4.422 28.594 17.578 1 93.94 181 CYS A O 1
ATOM 1440 N N . GLY A 1 182 ? 3.707 29.391 19.531 1 92.25 182 GLY A N 1
ATOM 1441 C CA . GLY A 1 182 ? 4.188 28.234 20.266 1 92.25 182 GLY A CA 1
ATOM 1442 C C . GLY A 1 182 ? 3.549 26.938 19.828 1 92.25 182 GLY A C 1
ATOM 1443 O O . GLY A 1 182 ? 4.227 25.906 19.719 1 92.25 182 GLY A O 1
ATOM 1444 N N . GLN A 1 183 ? 2.332 26.953 19.5 1 91.38 183 GLN A N 1
ATOM 1445 C CA . GLN A 1 183 ? 1.609 25.766 19.078 1 91.38 183 GLN A CA 1
ATOM 1446 C C . GLN A 1 183 ? 2.004 25.359 17.656 1 91.38 183 GLN A C 1
ATOM 1448 O O . GLN A 1 183 ? 2.016 24.172 17.312 1 91.38 183 GLN A O 1
ATOM 1453 N N . LEU A 1 184 ? 2.295 26.344 16.875 1 94.69 184 LEU A N 1
ATOM 1454 C CA . LEU A 1 184 ? 2.531 26.094 15.461 1 94.69 184 LEU A CA 1
ATOM 1455 C C . LEU A 1 184 ? 3.969 25.656 15.219 1 94.69 184 LEU A C 1
ATOM 1457 O O . LEU A 1 184 ? 4.211 24.719 14.445 1 94.69 184 LEU A O 1
ATOM 1461 N N . TRP A 1 185 ? 4.934 26.266 15.828 1 94.5 185 TRP A N 1
ATOM 1462 C CA . TRP A 1 185 ? 6.305 25.906 15.492 1 94.5 185 TRP A CA 1
ATOM 1463 C C . TRP A 1 185 ? 7.195 25.938 16.734 1 94.5 185 TRP A C 1
ATOM 1465 O O . TRP A 1 185 ? 8.422 25.969 16.625 1 94.5 185 TRP A O 1
ATOM 1475 N N . GLY A 1 186 ? 6.613 25.938 17.938 1 92.56 186 GLY A N 1
ATOM 1476 C CA . GLY A 1 186 ? 7.375 25.922 19.172 1 92.56 186 GLY A CA 1
ATOM 1477 C C . GLY A 1 186 ? 7.758 24.516 19.625 1 92.56 186 GLY A C 1
ATOM 1478 O O . GLY A 1 186 ? 7.754 24.234 20.828 1 92.56 186 GLY A O 1
ATOM 1479 N N . ARG A 1 187 ? 8.016 23.641 18.688 1 94.25 187 ARG A N 1
ATOM 1480 C CA . ARG A 1 187 ? 8.359 22.266 19.016 1 94.25 187 ARG A CA 1
ATOM 1481 C C . ARG A 1 187 ? 9.688 22.188 19.766 1 94.25 187 ARG A C 1
ATOM 1483 O O . ARG A 1 187 ? 10.711 22.688 19.266 1 94.25 187 ARG A O 1
ATOM 1490 N N . ASP A 1 188 ? 9.711 21.562 20.906 1 93.56 188 ASP A N 1
ATOM 1491 C CA . ASP A 1 188 ? 10.938 21.391 21.688 1 93.56 188 ASP A CA 1
ATOM 1492 C C . ASP A 1 188 ? 11.602 20.047 21.359 1 93.56 188 ASP A C 1
ATOM 1494 O O . ASP A 1 188 ? 11.203 19.375 20.406 1 93.56 188 ASP A O 1
ATOM 1498 N N . SER A 1 189 ? 12.586 19.688 22.172 1 93.75 189 SER A N 1
ATOM 1499 C CA . SER A 1 189 ? 13.352 18.469 21.906 1 93.75 189 SER A CA 1
ATOM 1500 C C . SER A 1 189 ? 12.477 17.234 22 1 93.75 189 SER A C 1
ATOM 1502 O O . SER A 1 189 ? 12.586 16.312 21.188 1 93.75 189 SER A O 1
ATOM 1504 N N . ALA A 1 190 ? 11.664 17.203 22.984 1 93.25 190 ALA A N 1
ATOM 1505 C CA . ALA A 1 190 ? 10.75 16.078 23.141 1 93.25 190 ALA A CA 1
ATOM 1506 C C . ALA A 1 190 ? 9.766 16 21.969 1 93.25 190 ALA A C 1
ATOM 1508 O O . ALA A 1 190 ? 9.414 14.906 21.516 1 93.25 190 ALA A O 1
ATOM 1509 N N . GLY A 1 191 ? 9.367 17.156 21.516 1 94.81 191 GLY A N 1
ATOM 1510 C CA . GLY A 1 191 ? 8.484 17.203 20.359 1 94.81 191 GLY A CA 1
ATOM 1511 C C . GLY A 1 191 ? 9.133 16.688 19.094 1 94.81 191 GLY A C 1
ATOM 1512 O O . GLY A 1 191 ? 8.484 15.992 18.297 1 94.81 191 GLY A O 1
ATOM 1513 N N . TRP A 1 192 ? 10.336 17.016 18.891 1 96.5 192 TRP A N 1
ATOM 1514 C CA . TRP A 1 192 ? 11.07 16.5 17.75 1 96.5 192 TRP A CA 1
ATOM 1515 C C . TRP A 1 192 ? 11.211 14.984 17.828 1 96.5 192 TRP A C 1
ATOM 1517 O O . TRP A 1 192 ? 11.062 14.281 16.828 1 96.5 192 TRP A O 1
ATOM 1527 N N . GLN A 1 193 ? 11.484 14.492 19.031 1 94.56 193 GLN A N 1
ATOM 1528 C CA . GLN A 1 193 ? 11.555 13.047 19.203 1 94.56 193 GLN A CA 1
ATOM 1529 C C . GLN A 1 193 ? 10.227 12.383 18.844 1 94.56 193 GLN A C 1
ATOM 1531 O O . GLN A 1 193 ? 10.195 11.352 18.172 1 94.56 193 GLN A O 1
ATOM 1536 N N . ARG A 1 194 ? 9.188 12.969 19.234 1 93.69 194 ARG A N 1
ATOM 1537 C CA . ARG A 1 194 ? 7.863 12.445 18.922 1 93.69 194 ARG A CA 1
ATOM 1538 C C . ARG A 1 194 ? 7.617 12.453 17.422 1 93.69 194 ARG A C 1
ATOM 1540 O O . ARG A 1 194 ? 7.016 11.523 16.875 1 93.69 194 ARG A O 1
ATOM 1547 N N . LEU A 1 195 ? 8.031 13.508 16.797 1 96.12 195 LEU A N 1
ATOM 1548 C CA . LEU A 1 195 ? 7.898 13.586 15.336 1 96.12 195 LEU A CA 1
ATOM 1549 C C . LEU A 1 195 ? 8.641 12.438 14.664 1 96.12 195 LEU A C 1
ATOM 1551 O O . LEU A 1 195 ? 8.102 11.773 13.781 1 96.12 195 LEU A O 1
ATOM 1555 N N . PHE A 1 196 ? 9.836 12.164 15.109 1 94.25 196 PHE A N 1
ATOM 1556 C CA . PHE A 1 196 ? 10.609 11.07 14.547 1 94.25 196 PHE A CA 1
ATOM 1557 C C . PHE A 1 196 ? 9.938 9.727 14.82 1 94.25 196 PHE A C 1
ATOM 1559 O O . PHE A 1 196 ? 9.773 8.914 13.914 1 94.25 196 PHE A O 1
ATOM 1566 N N . ASP A 1 197 ? 9.477 9.57 16.031 1 88.56 197 ASP A N 1
ATOM 1567 C CA . ASP A 1 197 ? 8.844 8.328 16.453 1 88.56 197 ASP A CA 1
ATOM 1568 C C . ASP A 1 197 ? 7.586 8.047 15.633 1 88.56 197 ASP A C 1
ATOM 1570 O O . ASP A 1 197 ? 7.277 6.891 15.328 1 88.56 197 ASP A O 1
ATOM 1574 N N . ALA A 1 198 ? 6.895 9.109 15.266 1 90.62 198 ALA A N 1
ATOM 1575 C CA . ALA A 1 198 ? 5.602 8.961 14.594 1 90.62 198 ALA A CA 1
ATOM 1576 C C . ALA A 1 198 ? 5.777 8.844 13.086 1 90.62 198 ALA A C 1
ATOM 1578 O O . ALA A 1 198 ? 4.852 8.43 12.383 1 90.62 198 ALA A O 1
ATOM 1579 N N . THR A 1 199 ? 6.914 9.242 12.594 1 92.75 199 THR A N 1
ATOM 1580 C CA . THR A 1 199 ? 7.059 9.32 11.148 1 92.75 199 THR A CA 1
ATOM 1581 C C . THR A 1 199 ? 8.266 8.508 10.68 1 92.75 199 THR A C 1
ATOM 1583 O O . THR A 1 199 ? 8.18 7.281 10.562 1 92.75 199 THR A O 1
ATOM 1586 N N . VAL A 1 200 ? 9.469 9.102 10.617 1 90.88 200 VAL A N 1
ATOM 1587 C CA . VAL A 1 200 ? 10.617 8.586 9.883 1 90.88 200 VAL A CA 1
ATOM 1588 C C . VAL A 1 200 ? 11.125 7.309 10.555 1 90.88 200 VAL A C 1
ATOM 1590 O O . VAL A 1 200 ? 11.68 6.43 9.891 1 90.88 200 VAL A O 1
ATOM 1593 N N . ASP A 1 201 ? 10.891 7.152 11.852 1 84.94 201 ASP A N 1
ATOM 1594 C CA . ASP A 1 201 ? 11.328 5.945 12.539 1 84.94 201 ASP A CA 1
ATOM 1595 C C . ASP A 1 201 ? 10.422 4.762 12.203 1 84.94 201 ASP A C 1
ATOM 1597 O O . ASP A 1 201 ? 10.789 3.607 12.438 1 84.94 201 ASP A O 1
ATOM 1601 N N . ARG A 1 202 ? 9.297 5.082 11.648 1 80.88 202 ARG A N 1
ATOM 1602 C CA . ARG A 1 202 ? 8.336 4.031 11.336 1 80.88 202 ARG A CA 1
ATOM 1603 C C . ARG A 1 202 ? 8.32 3.727 9.844 1 80.88 202 ARG A C 1
ATOM 1605 O O . ARG A 1 202 ? 7.715 2.74 9.414 1 80.88 202 ARG A O 1
ATOM 1612 N N . TYR A 1 203 ? 8.953 4.621 9.078 1 80.81 203 TYR A N 1
ATOM 1613 C CA . TYR A 1 203 ? 8.945 4.402 7.637 1 80.81 203 TYR A CA 1
ATOM 1614 C C . TYR A 1 203 ? 9.875 3.258 7.25 1 80.81 203 TYR A C 1
ATOM 1616 O O . TYR A 1 203 ? 10.961 3.119 7.812 1 80.81 203 TYR A O 1
ATOM 1624 N N . SER A 1 204 ? 9.375 2.424 6.316 1 74.38 204 SER A N 1
ATOM 1625 C CA . SER A 1 204 ? 10.312 1.517 5.66 1 74.38 204 SER A CA 1
ATOM 1626 C C . SER A 1 204 ? 11.312 2.281 4.801 1 74.38 204 SER A C 1
ATOM 1628 O O . SER A 1 204 ? 11.125 3.471 4.531 1 74.38 204 SER A O 1
ATOM 1630 N N . ALA A 1 205 ? 12.383 1.622 4.375 1 78 205 ALA A N 1
ATOM 1631 C CA . ALA A 1 205 ? 13.336 2.258 3.477 1 78 205 ALA A CA 1
ATOM 1632 C C . ALA A 1 205 ? 12.656 2.756 2.205 1 78 205 ALA A C 1
ATOM 1634 O O . ALA A 1 205 ? 12.891 3.885 1.769 1 78 205 ALA A O 1
ATOM 1635 N N . SER A 1 206 ? 11.797 1.864 1.648 1 79.25 206 SER A N 1
ATOM 1636 C CA . SER A 1 206 ? 11.062 2.26 0.45 1 79.25 206 SER A CA 1
ATOM 1637 C C . SER A 1 206 ? 10.148 3.445 0.73 1 79.25 206 SER A C 1
ATOM 1639 O O . SER A 1 206 ? 10.016 4.352 -0.098 1 79.25 206 SER A O 1
ATOM 1641 N N . GLY A 1 207 ? 9.484 3.389 1.919 1 84.44 207 GLY A N 1
ATOM 1642 C CA . GLY A 1 207 ? 8.617 4.492 2.307 1 84.44 207 GLY A CA 1
ATOM 1643 C C . GLY A 1 207 ? 9.359 5.809 2.461 1 84.44 207 GLY A C 1
ATOM 1644 O O . GLY A 1 207 ? 8.852 6.863 2.084 1 84.44 207 GLY A O 1
ATOM 1645 N N . LEU A 1 208 ? 10.547 5.691 2.988 1 87 208 LEU A N 1
ATOM 1646 C CA . LEU A 1 208 ? 11.375 6.883 3.146 1 87 208 LEU A CA 1
ATOM 1647 C C . LEU A 1 208 ? 11.789 7.441 1.79 1 87 208 LEU A C 1
ATOM 1649 O O . LEU A 1 208 ? 11.711 8.656 1.565 1 87 208 LEU A O 1
ATOM 1653 N N . TYR A 1 209 ? 12.172 6.566 0.852 1 87.19 209 TYR A N 1
ATOM 1654 C CA . TYR A 1 209 ? 12.586 6.996 -0.479 1 87.19 209 TYR A CA 1
ATOM 1655 C C . TYR A 1 209 ? 11.422 7.609 -1.244 1 87.19 209 TYR A C 1
ATOM 1657 O O . TYR A 1 209 ? 11.586 8.594 -1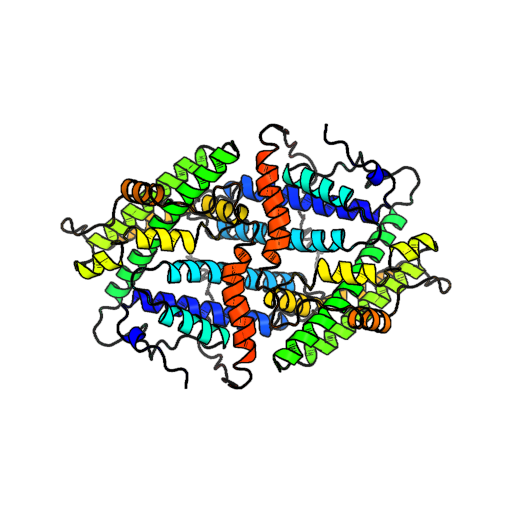.962 1 87.19 209 TYR A O 1
ATOM 1665 N N . GLU A 1 210 ? 10.305 6.961 -1.08 1 88.31 210 GLU A N 1
ATOM 1666 C CA . GLU A 1 210 ? 9.117 7.512 -1.725 1 88.31 210 GLU A CA 1
ATOM 1667 C C . GLU A 1 210 ? 8.844 8.938 -1.255 1 88.31 210 GLU A C 1
ATOM 1669 O O . GLU A 1 210 ? 8.602 9.828 -2.07 1 88.31 210 GLU A O 1
ATOM 1674 N N . ARG A 1 211 ? 8.906 9.141 0.033 1 92.5 211 ARG A N 1
ATOM 1675 C CA . ARG A 1 211 ? 8.625 10.445 0.607 1 92.5 211 ARG A CA 1
ATOM 1676 C C . ARG A 1 211 ? 9.719 11.453 0.252 1 92.5 211 ARG A C 1
ATOM 1678 O O . ARG A 1 211 ? 9.438 12.641 0.068 1 92.5 211 ARG A O 1
ATOM 1685 N N . TRP A 1 212 ? 10.945 10.977 0.225 1 92.31 212 TRP A N 1
ATOM 1686 C CA . TRP A 1 212 ? 12.055 11.812 -0.217 1 92.31 212 TRP A CA 1
ATOM 1687 C C . TRP A 1 212 ? 11.805 12.352 -1.622 1 92.31 212 TRP A C 1
ATOM 1689 O O . TRP A 1 212 ? 11.914 13.562 -1.86 1 92.31 212 TRP A O 1
ATOM 1699 N N . HIS A 1 213 ? 11.406 11.516 -2.529 1 91.5 213 HIS A N 1
ATOM 1700 C CA . HIS A 1 213 ? 11.156 11.906 -3.912 1 91.5 213 HIS A CA 1
ATOM 1701 C C . HIS A 1 213 ? 9.953 12.836 -4.008 1 91.5 213 HIS A C 1
ATOM 1703 O O . HIS A 1 213 ? 9.969 13.805 -4.77 1 91.5 213 HIS A O 1
ATOM 1709 N N . ALA A 1 214 ? 8.945 12.555 -3.234 1 93.19 214 ALA A N 1
ATOM 1710 C CA . ALA A 1 214 ? 7.77 13.414 -3.23 1 93.19 214 ALA A CA 1
ATOM 1711 C C . ALA A 1 214 ? 8.117 14.82 -2.736 1 93.19 214 ALA A C 1
ATOM 1713 O O . ALA A 1 214 ? 7.633 15.812 -3.277 1 93.19 214 ALA A O 1
ATOM 1714 N N . ALA A 1 215 ? 8.992 14.875 -1.747 1 94.88 215 ALA A N 1
ATOM 1715 C CA . ALA A 1 215 ? 9.406 16.156 -1.172 1 94.88 215 ALA A CA 1
ATOM 1716 C C . ALA A 1 215 ? 10.312 16.922 -2.129 1 94.88 215 ALA A C 1
ATOM 1718 O O . ALA A 1 215 ? 10.438 18.141 -2.037 1 94.88 215 ALA A O 1
ATOM 1719 N N . ALA A 1 216 ? 10.906 16.156 -3.035 1 93.5 216 ALA A N 1
ATOM 1720 C CA . ALA A 1 216 ? 11.82 16.781 -3.988 1 93.5 216 ALA A CA 1
ATOM 1721 C C . ALA A 1 216 ? 11.125 17.047 -5.32 1 93.5 216 ALA A C 1
ATOM 1723 O O . ALA A 1 216 ? 11.773 17.453 -6.293 1 93.5 216 ALA A O 1
ATOM 1724 N N . TRP A 1 217 ? 9.852 16.828 -5.371 1 93.88 217 TRP A N 1
ATOM 1725 C CA . TRP A 1 217 ? 9.086 17.031 -6.598 1 93.88 217 TRP A CA 1
ATOM 1726 C C . TRP A 1 217 ? 9 18.516 -6.938 1 93.88 217 TRP A C 1
ATOM 1728 O O . TRP A 1 217 ? 8.617 19.328 -6.09 1 93.88 217 TRP A O 1
ATOM 1738 N N . SER A 1 218 ? 9.352 18.891 -8.156 1 92.06 218 SER A N 1
ATOM 1739 C CA . SER A 1 218 ? 9.445 20.297 -8.555 1 92.06 218 SER A CA 1
ATOM 1740 C C . SER A 1 218 ? 8.102 20.984 -8.453 1 92.06 218 SER A C 1
ATOM 1742 O O . SER A 1 218 ? 8.039 22.203 -8.281 1 92.06 218 SER A O 1
ATOM 1744 N N . GLY A 1 219 ? 7.078 20.203 -8.562 1 92.62 219 GLY A N 1
ATOM 1745 C CA . GLY A 1 219 ? 5.742 20.781 -8.445 1 92.62 219 GLY A CA 1
ATOM 1746 C C . GLY A 1 219 ? 5.496 21.438 -7.109 1 92.62 219 GLY A C 1
ATOM 1747 O O . GLY A 1 219 ? 4.66 22.344 -7.004 1 92.62 219 GLY A O 1
ATOM 1748 N N . VAL A 1 220 ? 6.207 21.062 -6.047 1 94 220 VAL A N 1
ATOM 1749 C CA . VAL A 1 220 ? 6.051 21.625 -4.707 1 94 220 VAL A CA 1
ATOM 1750 C C . VAL A 1 220 ? 6.449 23.094 -4.715 1 94 220 VAL A C 1
ATOM 1752 O O . VAL A 1 220 ? 5.707 23.953 -4.219 1 94 220 VAL A O 1
ATOM 1755 N N . GLU A 1 221 ? 7.633 23.391 -5.273 1 94.12 221 GLU A N 1
ATOM 1756 C CA . GLU A 1 221 ? 8.078 24.781 -5.383 1 94.12 221 GLU A CA 1
ATOM 1757 C C . GLU A 1 221 ? 7.117 25.609 -6.227 1 94.12 221 GLU A C 1
ATOM 1759 O O . GLU A 1 221 ? 6.77 26.734 -5.855 1 94.12 221 GLU A O 1
ATOM 1764 N N . TYR A 1 222 ? 6.727 25.031 -7.285 1 92.94 222 TYR A N 1
ATOM 1765 C CA . TYR A 1 222 ? 5.805 25.719 -8.18 1 92.94 222 TYR A CA 1
ATOM 1766 C C . TYR A 1 222 ? 4.535 26.125 -7.445 1 92.94 222 TYR A C 1
ATOM 1768 O O . TYR A 1 222 ? 4.121 27.281 -7.516 1 92.94 222 TYR A O 1
ATOM 1776 N N . ASP A 1 223 ? 3.967 25.219 -6.707 1 93.81 223 ASP A N 1
ATOM 1777 C CA . ASP A 1 223 ? 2.719 25.469 -5.996 1 93.81 223 ASP A CA 1
ATOM 1778 C C . ASP A 1 223 ? 2.918 26.5 -4.887 1 93.81 223 ASP A C 1
ATOM 1780 O O . ASP A 1 223 ? 2.064 27.359 -4.676 1 93.81 223 ASP A O 1
ATOM 1784 N N . ALA A 1 224 ? 4.016 26.406 -4.188 1 94.38 224 ALA A N 1
ATOM 1785 C CA . ALA A 1 224 ? 4.297 27.359 -3.117 1 94.38 224 ALA A CA 1
ATOM 1786 C C . ALA A 1 224 ? 4.438 28.781 -3.664 1 94.38 224 ALA A C 1
ATOM 1788 O O . ALA A 1 224 ? 3.863 29.719 -3.115 1 94.38 224 ALA A O 1
ATOM 1789 N N . ARG A 1 225 ? 5.109 28.969 -4.75 1 92.81 225 ARG A N 1
ATOM 1790 C CA . ARG A 1 225 ? 5.32 30.281 -5.352 1 92.81 225 ARG A CA 1
ATOM 1791 C C . ARG A 1 225 ? 4.016 30.844 -5.902 1 92.81 225 ARG A C 1
ATOM 1793 O O . ARG A 1 225 ? 3.732 32.031 -5.742 1 92.81 225 ARG A O 1
ATOM 1800 N N . ARG A 1 226 ? 3.32 29.938 -6.535 1 92.06 226 ARG A N 1
ATOM 1801 C CA . ARG A 1 226 ? 2.033 30.375 -7.074 1 92.06 226 ARG A CA 1
ATOM 1802 C C . ARG A 1 226 ? 1.116 30.875 -5.961 1 92.06 226 ARG A C 1
ATOM 1804 O O . ARG A 1 226 ? 0.399 31.859 -6.137 1 92.06 226 ARG A O 1
ATOM 1811 N N . SER A 1 227 ? 1.132 30.219 -4.855 1 90.75 227 SER A N 1
ATOM 1812 C CA . SER A 1 227 ? 0.318 30.625 -3.711 1 90.75 227 SER A CA 1
ATOM 1813 C C . SER A 1 227 ? 0.739 31.984 -3.184 1 90.75 227 SER A C 1
ATOM 1815 O O . SER A 1 227 ? -0.108 32.812 -2.836 1 90.75 227 SER A O 1
ATOM 1817 N N . ILE A 1 228 ? 1.969 32.344 -3.145 1 88.31 228 ILE A N 1
ATOM 1818 C CA . ILE A 1 228 ? 2.482 33.625 -2.68 1 88.31 228 ILE A CA 1
ATOM 1819 C C . ILE A 1 228 ? 2.049 34.719 -3.639 1 88.31 228 ILE A C 1
ATOM 1821 O O . ILE A 1 228 ? 1.611 35.781 -3.207 1 88.31 228 ILE A O 1
ATOM 1825 N N . ASP A 1 229 ? 2.193 34.344 -4.898 1 84.81 229 ASP A N 1
ATOM 1826 C CA . ASP A 1 229 ? 1.784 35.344 -5.906 1 84.81 229 ASP A CA 1
ATOM 1827 C C . ASP A 1 229 ? 0.303 35.688 -5.766 1 84.81 229 ASP A C 1
ATOM 1829 O O . ASP A 1 229 ? -0.081 36.844 -5.891 1 84.81 229 ASP A O 1
ATOM 1833 N N . ASN A 1 230 ? -0.43 34.688 -5.461 1 85.62 230 ASN A N 1
ATOM 1834 C CA . ASN A 1 230 ? -1.866 34.906 -5.305 1 85.62 230 ASN A CA 1
ATOM 1835 C C . ASN A 1 230 ? -2.178 35.719 -4.062 1 85.62 230 ASN A C 1
ATOM 1837 O O . ASN A 1 230 ? -3.105 36.531 -4.07 1 85.62 230 ASN A O 1
ATOM 1841 N N . LEU A 1 231 ? -1.436 35.562 -2.998 1 80.62 231 LEU A N 1
ATOM 1842 C CA . LEU A 1 231 ? -1.598 36.375 -1.788 1 80.62 231 LEU A CA 1
ATOM 1843 C C . LEU A 1 231 ? -1.221 37.812 -2.043 1 80.62 231 LEU A C 1
ATOM 1845 O O . LEU A 1 231 ? -1.896 38.75 -1.563 1 80.62 231 LEU A O 1
ATOM 1849 N N . GLY A 1 232 ? -0.138 38.031 -2.719 1 73.94 232 GLY A N 1
ATOM 1850 C CA . GLY A 1 232 ? 0.254 39.375 -3.088 1 73.94 232 GLY A CA 1
ATOM 1851 C C . GLY A 1 232 ? -0.774 40.094 -3.957 1 73.94 232 GLY A C 1
ATOM 1852 O O . GLY A 1 232 ? -1.083 41.25 -3.734 1 73.94 232 GLY A O 1
ATOM 1853 N N . ALA A 1 233 ? -1.199 39.312 -4.797 1 70.62 233 ALA A N 1
ATOM 1854 C CA . ALA A 1 233 ? -2.197 39.875 -5.707 1 70.62 233 ALA A CA 1
ATOM 1855 C C . ALA A 1 233 ? -3.469 40.25 -4.957 1 70.62 233 ALA A C 1
ATOM 1857 O O . ALA A 1 233 ? -4.168 41.188 -5.352 1 70.62 233 ALA A O 1
ATOM 1858 N N . ALA A 1 234 ? -3.66 39.5 -3.949 1 66.25 234 ALA A N 1
ATOM 1859 C CA . ALA A 1 234 ? -4.852 39.781 -3.15 1 66.25 234 ALA A CA 1
ATOM 1860 C C . ALA A 1 234 ? -4.625 40.969 -2.227 1 66.25 234 ALA A C 1
ATOM 1862 O O . ALA A 1 234 ? -5.547 41.406 -1.537 1 66.25 234 ALA A O 1
ATOM 1863 N N . GLY A 1 235 ? -3.453 41.625 -2.35 1 61.16 235 GLY A N 1
ATOM 1864 C CA . GLY A 1 235 ? -3.188 42.844 -1.63 1 61.16 235 GLY A CA 1
ATOM 1865 C C . GLY A 1 235 ? -2.717 42.625 -0.206 1 61.16 235 GLY A C 1
ATOM 1866 O O . GLY A 1 235 ? -2.783 43.531 0.628 1 61.16 235 GLY A O 1
ATOM 1867 N N . PHE A 1 236 ? -2.541 41.406 0.05 1 58.19 236 PHE A N 1
ATOM 1868 C CA . PHE A 1 236 ? -2.096 41.188 1.422 1 58.19 236 PHE A CA 1
ATOM 1869 C C . PHE A 1 236 ? -0.707 41.781 1.642 1 58.19 236 PHE A C 1
ATOM 1871 O O . PHE A 1 236 ? 0.203 41.562 0.843 1 58.19 236 PHE A O 1
ATOM 1878 N N . ALA A 1 237 ? -0.643 42.969 2.178 1 55.03 237 ALA A N 1
ATOM 1879 C CA . ALA A 1 237 ? 0.609 43.688 2.467 1 55.03 237 ALA A CA 1
ATOM 1880 C C . ALA A 1 237 ? 1.456 42.875 3.465 1 55.03 237 ALA A C 1
ATOM 1882 O O . ALA A 1 237 ? 0.928 42.312 4.422 1 55.03 237 ALA A O 1
ATOM 1883 N N . LEU A 1 238 ? 2.617 42.375 2.977 1 54.81 238 LEU A N 1
ATOM 1884 C CA . LEU A 1 238 ? 3.559 41.812 3.93 1 54.81 238 LEU A CA 1
ATOM 1885 C C . LEU A 1 238 ? 3.73 42.719 5.145 1 54.81 238 LEU A C 1
ATOM 1887 O O . LEU A 1 238 ? 4.059 43.906 5 1 54.81 238 LEU A O 1
ATOM 1891 N N . GLY A 1 239 ? 2.775 42.75 5.906 1 49.59 239 GLY A N 1
ATOM 1892 C CA . GLY A 1 239 ? 2.797 43.656 7.059 1 49.59 239 GLY A CA 1
ATOM 1893 C C . GLY A 1 239 ? 4.133 43.656 7.773 1 49.59 239 GLY A C 1
ATOM 1894 O O . GLY A 1 239 ? 5.121 43.125 7.27 1 49.59 239 GLY A O 1
ATOM 1895 N N . GLU A 1 240 ? 4.18 44.469 8.961 1 54.47 240 GLU A N 1
ATOM 1896 C CA . GLU A 1 240 ? 5.285 44.531 9.914 1 54.47 240 GLU A CA 1
ATOM 1897 C C . GLU A 1 240 ? 5.832 43.156 10.25 1 54.47 240 GLU A C 1
ATOM 1899 O O . GLU A 1 240 ? 5.098 42.156 10.219 1 54.47 240 GLU A O 1
ATOM 1904 N N . PRO A 1 241 ? 7.129 43.125 10.383 1 62.72 241 PRO A N 1
ATOM 1905 C CA . PRO A 1 241 ? 7.836 41.844 10.633 1 62.72 241 PRO A CA 1
ATOM 1906 C C . PRO A 1 241 ? 7.23 41.062 11.781 1 62.72 241 PRO A C 1
ATOM 1908 O O . PRO A 1 241 ? 7.188 41.531 12.914 1 62.72 241 PRO A O 1
ATOM 1911 N N . GLY A 1 242 ? 6.156 40.438 11.688 1 74.12 242 GLY A N 1
ATOM 1912 C CA . GLY A 1 242 ? 5.602 39.594 12.734 1 74.12 242 GLY A CA 1
ATOM 1913 C C . GLY A 1 242 ? 6.336 38.281 12.883 1 74.12 242 GLY A C 1
ATOM 1914 O O . GLY A 1 242 ? 7.398 38.094 12.289 1 74.12 242 GLY A O 1
ATOM 1915 N N . PRO A 1 243 ? 5.914 37.5 13.906 1 87.69 243 PRO A N 1
ATOM 1916 C CA . PRO A 1 243 ? 6.574 36.219 14.133 1 87.69 243 PRO A CA 1
ATOM 1917 C C . PRO A 1 243 ? 6.547 35.312 12.898 1 87.69 243 PRO A C 1
ATOM 1919 O O . PRO A 1 243 ? 5.578 35.344 12.141 1 87.69 243 PRO A O 1
ATOM 1922 N N . ARG A 1 244 ? 7.629 34.688 12.648 1 90.62 244 ARG A N 1
ATOM 1923 C CA . ARG A 1 244 ? 7.781 33.781 11.531 1 90.62 244 ARG A CA 1
ATOM 1924 C C . ARG A 1 244 ? 8.273 32.406 12.008 1 90.62 244 ARG A C 1
ATOM 1926 O O . ARG A 1 244 ? 8.922 32.312 13.055 1 90.62 244 ARG A O 1
ATOM 1933 N N . PRO A 1 245 ? 7.91 31.391 11.234 1 94.94 245 PRO A N 1
ATOM 1934 C CA . PRO A 1 245 ? 8.484 30.094 11.578 1 94.94 245 PRO A CA 1
ATOM 1935 C C . PRO A 1 245 ? 10.008 30.062 11.438 1 94.94 245 PRO A C 1
ATOM 1937 O O . PRO A 1 245 ? 10.586 30.906 10.75 1 94.94 245 PRO A O 1
ATOM 1940 N N . PRO A 1 246 ? 10.586 29.172 12.203 1 95.31 246 PRO A N 1
ATOM 1941 C CA . PRO A 1 246 ? 12.039 29.047 12.055 1 95.31 246 PRO A CA 1
ATOM 1942 C C . PRO A 1 246 ? 12.453 28.766 10.617 1 95.31 246 PRO A C 1
ATOM 1944 O O . PRO A 1 246 ? 11.758 28.031 9.898 1 95.31 246 PRO A O 1
ATOM 1947 N N . ARG A 1 247 ? 13.594 29.281 10.273 1 95.62 247 ARG A N 1
ATOM 1948 C CA . ARG A 1 247 ? 14.141 29.062 8.938 1 95.62 247 ARG A CA 1
ATOM 1949 C C . ARG A 1 247 ? 14.531 27.594 8.742 1 95.62 247 ARG A C 1
ATOM 1951 O O . ARG A 1 247 ? 14.805 26.891 9.711 1 95.62 247 ARG A O 1
ATOM 1958 N N . PRO A 1 248 ? 14.555 27.188 7.445 1 96.19 248 PRO A N 1
ATOM 1959 C CA . PRO A 1 248 ? 14.859 25.781 7.148 1 96.19 248 PRO A CA 1
ATOM 1960 C C . PRO A 1 248 ? 16.156 25.312 7.805 1 96.19 248 PRO A C 1
ATOM 1962 O O . PRO A 1 248 ? 16.219 24.188 8.32 1 96.19 248 PRO A O 1
ATOM 1965 N N . GLU A 1 249 ? 17.188 26.141 7.855 1 95.06 249 GLU A N 1
ATOM 1966 C CA . GLU A 1 249 ? 18.469 25.75 8.438 1 95.06 249 GLU A CA 1
ATOM 1967 C C . GLU A 1 249 ? 18.312 25.422 9.914 1 95.06 249 GLU A C 1
ATOM 1969 O O . GLU A 1 249 ? 18.969 24.484 10.414 1 95.06 249 GLU A O 1
ATOM 1974 N N . VAL A 1 250 ? 17.531 26.203 10.555 1 96.19 250 VAL A N 1
ATOM 1975 C CA . VAL A 1 250 ? 17.281 25.969 11.977 1 96.19 250 VAL A CA 1
ATOM 1976 C C . VAL A 1 250 ? 16.547 24.656 12.18 1 96.19 250 VAL A C 1
ATOM 1978 O O . VAL A 1 250 ? 16.891 23.859 13.055 1 96.19 250 VAL A O 1
ATOM 1981 N N . LEU A 1 251 ? 15.555 24.406 11.359 1 97 251 LEU A N 1
ATOM 1982 C CA . LEU A 1 251 ? 14.773 23.188 11.445 1 97 251 LEU A CA 1
ATOM 1983 C C . LEU A 1 251 ? 15.648 21.969 11.164 1 97 251 LEU A C 1
ATOM 1985 O O . LEU A 1 251 ? 15.539 20.938 11.852 1 97 251 LEU A O 1
ATOM 1989 N N . LEU A 1 252 ? 16.469 22.078 10.188 1 96.19 252 LEU A N 1
ATOM 1990 C CA . LEU A 1 252 ? 17.375 21 9.859 1 96.19 252 LEU A CA 1
ATOM 1991 C C . LEU A 1 252 ? 18.344 20.734 11.016 1 96.19 252 LEU A C 1
ATOM 1993 O O . LEU A 1 252 ? 18.672 19.578 11.297 1 96.19 252 LEU A O 1
ATOM 1997 N N . GLY A 1 253 ? 18.781 21.812 11.625 1 95.06 253 GLY A N 1
ATOM 1998 C CA . GLY A 1 253 ? 19.625 21.672 12.789 1 95.06 253 GLY A CA 1
ATOM 1999 C C . GLY A 1 253 ? 18.953 20.953 13.938 1 95.06 253 GLY A C 1
ATOM 2000 O O . GLY A 1 253 ? 19.531 20.047 14.555 1 95.06 253 GLY A O 1
ATOM 2001 N N . ARG A 1 254 ? 17.781 21.328 14.188 1 96 254 ARG A N 1
ATOM 2002 C CA . ARG A 1 254 ? 17.016 20.703 15.266 1 96 254 ARG A CA 1
ATOM 2003 C C . ARG A 1 254 ? 16.766 19.234 14.961 1 96 254 ARG A C 1
ATOM 2005 O O . ARG A 1 254 ? 16.875 18.375 15.844 1 96 254 ARG A O 1
ATOM 2012 N N . ALA A 1 255 ? 16.375 18.922 13.727 1 96.25 255 ALA A N 1
ATOM 2013 C CA . ALA A 1 255 ? 16.172 17.531 13.312 1 96.25 255 ALA A CA 1
ATOM 2014 C C . ALA A 1 255 ? 17.453 16.734 13.461 1 96.25 255 ALA A C 1
ATOM 2016 O O . ALA A 1 255 ? 17.438 15.586 13.922 1 96.25 255 ALA A O 1
ATOM 2017 N N . GLY A 1 256 ? 18.547 17.297 13.062 1 94.44 256 GLY A N 1
ATOM 2018 C CA . GLY A 1 256 ? 19.828 16.625 13.141 1 94.44 256 GLY A CA 1
ATOM 2019 C C . GLY A 1 256 ? 20.266 16.344 14.562 1 94.44 256 GLY A C 1
ATOM 2020 O O . GLY A 1 256 ? 21.047 15.406 14.805 1 94.44 256 GLY A O 1
ATOM 2021 N N . ALA A 1 257 ? 19.781 17.078 15.453 1 93.56 257 ALA A N 1
ATOM 2022 C CA . ALA A 1 257 ? 20.141 16.922 16.859 1 93.56 257 ALA A CA 1
ATOM 2023 C C . ALA A 1 257 ? 19.266 15.875 17.547 1 93.56 257 ALA A C 1
ATOM 2025 O O . ALA A 1 257 ? 19.531 15.484 18.672 1 93.56 257 ALA A O 1
ATOM 2026 N N . THR A 1 258 ? 18.266 15.492 16.875 1 92.44 258 THR A N 1
ATOM 2027 C CA . THR A 1 258 ? 17.344 14.516 17.453 1 92.44 258 THR A CA 1
ATOM 2028 C C . THR A 1 258 ? 17.906 13.102 17.297 1 92.44 258 THR A C 1
ATOM 2030 O O . THR A 1 258 ? 18.219 12.672 16.188 1 92.44 258 THR A O 1
ATOM 2033 N N . PRO A 1 259 ? 18.094 12.328 18.422 1 78.56 259 PRO A N 1
ATOM 2034 C CA . PRO A 1 259 ? 18.594 10.953 18.312 1 78.56 259 PRO A CA 1
ATOM 2035 C C . PRO A 1 259 ? 17.688 10.055 17.484 1 78.56 259 PRO A C 1
ATOM 2037 O O . PRO A 1 259 ? 16.469 10.117 17.625 1 78.56 259 PRO A O 1
ATOM 2040 N N . THR A 1 260 ? 18.281 9.578 16.562 1 71.5 260 THR A N 1
ATOM 2041 C CA . THR A 1 260 ? 17.516 8.664 15.727 1 71.5 260 THR A CA 1
ATOM 2042 C C . THR A 1 260 ? 17.672 7.227 16.203 1 71.5 260 THR A C 1
ATOM 2044 O O . THR A 1 260 ? 18.75 6.836 16.672 1 71.5 260 THR A O 1
ATOM 2047 N N . ALA A 1 261 ? 16.672 6.66 16.875 1 55.66 261 ALA A N 1
ATOM 2048 C CA . ALA A 1 261 ? 16.766 5.266 17.297 1 55.66 261 ALA A CA 1
ATOM 2049 C C . ALA A 1 261 ? 17.5 4.43 16.25 1 55.66 261 ALA A C 1
ATOM 2051 O O . ALA A 1 261 ? 18.219 3.482 16.578 1 55.66 261 ALA A O 1
ATOM 2052 N N . ARG A 1 262 ? 16.844 4.074 15.219 1 51.19 262 ARG A N 1
ATOM 2053 C CA . ARG A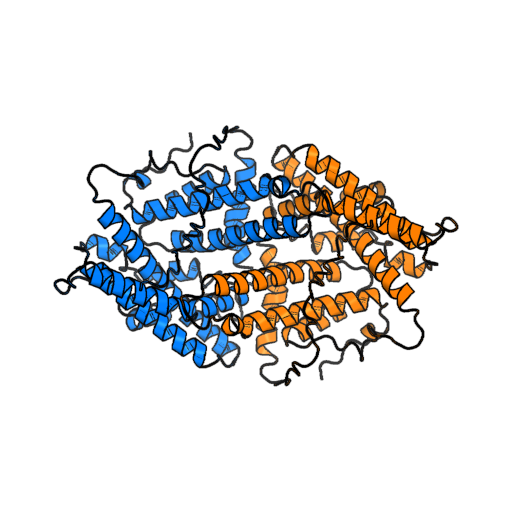 1 262 ? 17.219 2.934 14.391 1 51.19 262 ARG A CA 1
ATOM 2054 C C . ARG A 1 262 ? 18.391 3.281 13.477 1 51.19 262 ARG A C 1
ATOM 2056 O O . ARG A 1 262 ? 18.344 4.273 12.75 1 51.19 262 ARG A O 1
ATOM 2063 N N . SER A 1 263 ? 19.625 3.256 14.109 1 43.66 263 SER A N 1
ATOM 2064 C CA . SER A 1 263 ? 20.656 3.096 13.078 1 43.66 263 SER A CA 1
ATOM 2065 C C . SER A 1 263 ? 20.125 2.271 11.906 1 43.66 263 SER A C 1
ATOM 2067 O O . SER A 1 263 ? 19.297 1.373 12.094 1 43.66 263 SER A O 1
ATOM 2069 N N . PRO A 1 264 ? 20.344 2.816 10.773 1 40.69 264 PRO A N 1
ATOM 2070 C CA . PRO A 1 264 ? 19.75 2.156 9.609 1 40.69 264 PRO A CA 1
ATOM 2071 C C . PRO A 1 264 ? 19.688 0.637 9.758 1 40.69 264 PRO A C 1
ATOM 2073 O O . PRO A 1 264 ? 18.938 -0.031 9.039 1 40.69 264 PRO A O 1
ATOM 2076 N N . GLY A 1 265 ? 20.844 0.075 10.312 1 35.25 265 GLY A N 1
ATOM 2077 C CA . GLY A 1 265 ? 21.062 -1.357 10.203 1 35.25 265 GLY A CA 1
ATOM 2078 C C . GLY A 1 265 ? 20.125 -2.178 11.062 1 35.25 265 GLY A C 1
ATOM 2079 O O . GLY A 1 265 ? 20.047 -3.4 10.922 1 35.25 265 GLY A O 1
ATOM 2080 N N . GLN A 1 266 ? 19.969 -1.811 12.375 1 34.5 266 GLN A N 1
ATOM 2081 C CA . GLN A 1 266 ? 19.391 -2.654 13.406 1 34.5 266 GLN A CA 1
ATOM 2082 C C . GLN A 1 266 ? 17.859 -2.613 13.359 1 34.5 266 GLN A C 1
ATOM 2084 O O . GLN A 1 266 ? 17.188 -3.193 14.211 1 34.5 266 GLN A O 1
ATOM 2089 N N . GLY A 1 267 ? 17.391 -1.481 13.102 1 30.48 267 GLY A N 1
ATOM 2090 C CA . GLY A 1 267 ? 15.953 -1.457 13.344 1 30.48 267 GLY A CA 1
ATOM 2091 C C . GLY A 1 267 ? 15.242 -2.695 12.836 1 30.48 267 GLY A C 1
ATOM 2092 O O . GLY A 1 267 ? 15.625 -3.266 11.812 1 30.48 267 GLY A O 1
ATOM 2093 N N . ALA A 1 268 ? 14.68 -3.332 13.93 1 29.23 268 ALA A N 1
ATOM 2094 C CA . ALA A 1 268 ? 13.75 -4.441 13.75 1 29.23 268 ALA A CA 1
ATOM 2095 C C . ALA A 1 268 ? 12.883 -4.238 12.508 1 29.23 268 ALA A C 1
ATOM 2097 O O . ALA A 1 268 ? 12.281 -3.176 12.336 1 29.23 268 ALA A O 1
ATOM 2098 N N . ASP A 1 269 ? 13.25 -4.633 11.422 1 29.45 269 ASP A N 1
ATOM 2099 C CA . ASP A 1 269 ? 12.492 -4.82 10.188 1 29.45 269 ASP A CA 1
ATOM 2100 C C . ASP A 1 269 ? 10.992 -4.93 10.469 1 29.45 269 ASP A C 1
ATOM 2102 O O . ASP A 1 269 ? 10.391 -5.977 10.234 1 29.45 269 ASP A O 1
ATOM 2106 N N . GLU A 1 270 ? 10.703 -4.379 11.656 1 27.73 270 GLU A N 1
ATOM 2107 C CA . GLU A 1 270 ? 9.266 -4.387 11.906 1 27.73 270 GLU A CA 1
ATOM 2108 C C . GLU A 1 270 ? 8.539 -3.434 10.969 1 27.73 270 GLU A C 1
ATOM 2110 O O . GLU A 1 270 ? 8.906 -2.264 10.844 1 27.73 270 GLU A O 1
ATOM 2115 N N . PRO A 1 271 ? 8.125 -3.836 9.883 1 28.62 271 PRO A N 1
ATOM 2116 C CA . PRO A 1 271 ? 7.402 -2.979 8.945 1 28.62 271 PRO A CA 1
ATOM 2117 C C . PRO A 1 271 ? 6.617 -1.87 9.641 1 28.62 271 PRO A C 1
ATOM 2119 O O . PRO A 1 271 ? 5.812 -2.146 10.539 1 28.62 271 PRO A O 1
ATOM 2122 N N . ILE A 1 272 ? 7.164 -0.708 9.922 1 28.47 272 ILE A N 1
ATOM 2123 C CA . ILE A 1 272 ? 6.461 0.484 10.383 1 28.47 272 ILE A CA 1
ATOM 2124 C C . ILE A 1 272 ? 5.035 0.485 9.836 1 28.47 272 ILE A C 1
ATOM 2126 O O . ILE A 1 272 ? 4.105 0.93 10.508 1 28.47 272 ILE A O 1
ATOM 2130 N N . GLN A 1 273 ? 4.949 0.268 8.594 1 30.02 273 GLN A N 1
ATOM 2131 C CA . GLN A 1 273 ? 3.598 0.226 8.047 1 30.02 273 GLN A CA 1
ATOM 2132 C C . GLN A 1 273 ? 2.725 -0.761 8.82 1 30.02 273 GLN A C 1
ATOM 2134 O O . GLN A 1 273 ? 1.495 -0.688 8.758 1 30.02 273 GLN A O 1
ATOM 2139 N N . ALA A 1 274 ? 3.363 -1.627 9.477 1 29.11 274 ALA A N 1
ATOM 2140 C CA . ALA A 1 274 ? 2.729 -2.561 10.398 1 29.11 274 ALA A CA 1
ATOM 2141 C C . ALA A 1 274 ? 2.307 -1.854 11.688 1 29.11 274 ALA A C 1
ATOM 2143 O O . ALA A 1 274 ? 1.285 -2.199 12.281 1 29.11 274 ALA A O 1
ATOM 2144 N N . ALA A 1 275 ? 3.111 -0.971 12.117 1 29.06 275 ALA A N 1
ATOM 2145 C CA . ALA A 1 275 ? 2.717 -0.304 13.359 1 29.06 275 ALA A CA 1
ATOM 2146 C C . ALA A 1 275 ? 1.533 0.63 13.125 1 29.06 275 ALA A C 1
ATOM 2148 O O . ALA A 1 275 ? 0.625 0.708 13.953 1 29.06 275 ALA A O 1
ATOM 2149 N N . VAL A 1 276 ? 1.655 1.569 12.203 1 29.75 276 VAL A N 1
ATOM 2150 C CA . VAL A 1 276 ? 0.463 2.375 11.961 1 29.75 276 VAL A CA 1
ATOM 2151 C C . VAL A 1 276 ? -0.686 1.476 11.516 1 29.75 276 VAL A C 1
ATOM 2153 O O . VAL A 1 276 ? -1.833 1.671 11.922 1 29.75 276 VAL A O 1
ATOM 2156 N N . PHE A 1 277 ? -0.389 0.512 10.664 1 31.83 277 PHE A N 1
ATOM 2157 C CA . PHE A 1 277 ? -1.414 -0.468 10.328 1 31.83 277 PHE A CA 1
ATOM 2158 C C . PHE A 1 277 ? -1.757 -1.333 11.531 1 31.83 277 PHE A C 1
ATOM 2160 O O . PHE A 1 277 ? -2.908 -1.738 11.703 1 31.83 277 PHE A O 1
ATOM 2167 N N . SER A 1 278 ? -0.787 -1.553 12.289 1 32.41 278 SER A N 1
ATOM 2168 C CA . SER A 1 278 ? -1.132 -2.291 13.5 1 32.41 278 SER A CA 1
ATOM 2169 C C . SER A 1 278 ? -2.105 -1.502 14.367 1 32.41 278 SER A C 1
ATOM 2171 O O . SER A 1 278 ? -3.062 -2.064 14.906 1 32.41 278 SER A O 1
ATOM 2173 N N . GLU A 1 279 ? -1.69 -0.303 14.555 1 31.77 279 GLU A N 1
ATOM 2174 C CA . GLU A 1 279 ? -2.631 0.455 15.375 1 31.77 279 GLU A CA 1
ATOM 2175 C C . GLU A 1 279 ? -3.979 0.604 14.68 1 31.77 279 GLU A C 1
ATOM 2177 O O . GLU A 1 279 ? -5.027 0.425 15.297 1 31.77 279 GLU A O 1
ATOM 2182 N N . ALA A 1 280 ? -3.9 0.99 13.445 1 32.31 280 ALA A N 1
ATOM 2183 C CA . ALA A 1 280 ? -5.18 1.097 12.75 1 32.31 280 ALA A CA 1
ATOM 2184 C C . ALA A 1 280 ? -5.766 -0.284 12.469 1 32.31 280 ALA A C 1
ATOM 2186 O O . ALA A 1 280 ? -6.984 -0.471 12.523 1 32.31 280 ALA A O 1
ATOM 2187 N N . SER A 1 281 ? -4.938 -1.199 12.094 1 34.16 281 SER A N 1
ATOM 2188 C CA . SER A 1 281 ? -5.453 -2.561 11.984 1 34.16 281 SER A CA 1
ATOM 2189 C C . SER A 1 281 ? -5.805 -3.131 13.352 1 34.16 281 SER A C 1
ATOM 2191 O O . SER A 1 281 ? -6.797 -3.844 13.5 1 34.16 281 SER A O 1
ATOM 2193 N N . THR A 1 282 ? -4.977 -2.891 14.258 1 34.69 282 THR A N 1
ATOM 2194 C CA . THR A 1 282 ? -5.418 -3.252 15.602 1 34.69 282 THR A CA 1
ATOM 2195 C C . THR A 1 282 ? -6.711 -2.527 15.961 1 34.69 282 THR A C 1
ATOM 2197 O O . THR A 1 282 ? -7.578 -3.092 16.625 1 34.69 282 THR A O 1
ATOM 2200 N N . LEU A 1 283 ? -6.707 -1.303 15.727 1 33.53 283 LEU A N 1
ATOM 2201 C CA . LEU A 1 283 ? -7.988 -0.641 15.945 1 33.53 283 LEU A CA 1
ATOM 2202 C C . LEU A 1 283 ? -9.078 -1.263 15.078 1 33.53 283 LEU A C 1
ATOM 2204 O O . LEU A 1 283 ? -10.219 -1.421 15.523 1 33.53 283 LEU A O 1
ATOM 2208 N N . TRP A 1 284 ? -8.703 -1.501 13.914 1 32.81 284 TRP A N 1
ATOM 2209 C CA . TRP A 1 284 ? -9.719 -2.189 13.117 1 32.81 284 TRP A CA 1
ATOM 2210 C C . TRP A 1 284 ? -10.07 -3.537 13.734 1 32.81 284 TRP A C 1
ATOM 2212 O O . TRP A 1 284 ? -11.25 -3.889 13.844 1 32.81 284 TRP A O 1
ATOM 2222 N N . ASP A 1 285 ? -9.07 -4.363 13.938 1 35.28 285 ASP A N 1
ATOM 2223 C CA . ASP A 1 285 ? -9.375 -5.664 14.531 1 35.28 285 ASP A CA 1
ATOM 2224 C C . ASP A 1 285 ? -10.086 -5.5 15.875 1 35.28 285 ASP A C 1
ATOM 2226 O O . ASP A 1 285 ? -11.008 -6.254 16.188 1 35.28 285 ASP A O 1
ATOM 2230 N N . ASN A 1 286 ? -9.664 -4.621 16.625 1 32.69 286 ASN A N 1
ATOM 2231 C CA . ASN A 1 286 ? -10.414 -4.387 17.844 1 32.69 286 ASN A CA 1
ATOM 2232 C C . ASN A 1 286 ? -11.734 -3.674 17.562 1 32.69 286 ASN A C 1
ATOM 2234 O O . ASN A 1 286 ? -12.734 -3.932 18.234 1 32.69 286 ASN A O 1
ATOM 2238 N N . GLU A 1 287 ? -11.766 -2.705 16.734 1 32.16 287 GLU A N 1
ATOM 2239 C CA . GLU A 1 287 ? -12.977 -1.916 16.531 1 32.16 287 GLU A CA 1
ATOM 2240 C C . GLU A 1 287 ? -13.977 -2.66 15.648 1 32.16 287 GLU A C 1
ATOM 2242 O O . GLU A 1 287 ? -15.188 -2.504 15.805 1 32.16 287 GLU A O 1
ATOM 2247 N N . VAL A 1 288 ? -13.555 -3.385 14.633 1 33.16 288 VAL A N 1
ATOM 2248 C CA . VAL A 1 288 ? -14.609 -4.184 14.016 1 33.16 288 VAL A CA 1
ATOM 2249 C C . VAL A 1 288 ? -15.273 -5.066 15.062 1 33.16 288 VAL A C 1
ATOM 2251 O O . VAL A 1 288 ? -16.438 -5.465 14.906 1 33.16 288 VAL A O 1
ATOM 2254 N N . ALA A 1 289 ? -14.625 -5.477 16.016 1 29.89 289 ALA A N 1
ATOM 2255 C CA . ALA A 1 289 ? -15.297 -6.215 17.094 1 29.89 289 ALA A CA 1
ATOM 2256 C C . ALA A 1 289 ? -16.297 -5.324 17.812 1 29.89 289 ALA A C 1
ATOM 2258 O O . ALA A 1 289 ? -17.312 -5.812 18.328 1 29.89 289 ALA A O 1
ATOM 2259 N N . ALA A 1 290 ? -15.992 -4.031 18.047 1 29.19 290 ALA A N 1
ATOM 2260 C CA . ALA A 1 290 ? -16.938 -3.33 18.906 1 29.19 290 ALA A CA 1
ATOM 2261 C C . ALA A 1 290 ? -18.25 -3.061 18.188 1 29.19 290 ALA A C 1
ATOM 2263 O O . ALA A 1 290 ? -19.328 -3.166 18.766 1 29.19 290 ALA A O 1
ATOM 2264 N N . ASP A 1 291 ? -18.281 -2.336 16.969 1 31.28 291 ASP A N 1
ATOM 2265 C CA . ASP A 1 291 ? -19.547 -1.713 16.562 1 31.28 291 ASP A CA 1
ATOM 2266 C C . ASP A 1 291 ? -20.406 -2.691 15.773 1 31.28 291 ASP A C 1
ATOM 2268 O O . ASP A 1 291 ? -21.391 -2.289 15.133 1 31.28 291 ASP A O 1
ATOM 2272 N N . ALA A 1 292 ? -20.203 -3.986 15.656 1 31.62 292 ALA A N 1
ATOM 2273 C CA . ALA A 1 292 ? -21.312 -4.703 15.016 1 31.62 292 ALA A CA 1
ATOM 2274 C C . ALA A 1 292 ? -22.656 -4.281 15.609 1 31.62 292 ALA A C 1
ATOM 2276 O O . ALA A 1 292 ? -23.703 -4.754 15.172 1 31.62 292 ALA A O 1
ATOM 2277 N N . THR A 1 293 ? -22.641 -3.615 16.688 1 28.42 293 THR A N 1
ATOM 2278 C CA . THR A 1 293 ? -23.969 -3.332 17.234 1 28.42 293 THR A CA 1
ATOM 2279 C C . THR A 1 293 ? -24.562 -2.08 16.594 1 28.42 293 THR A C 1
ATOM 2281 O O . THR A 1 293 ? -25.75 -1.795 16.766 1 28.42 293 THR A O 1
ATOM 2284 N N . ALA A 1 294 ? -23.828 -0.975 16.203 1 29.06 294 ALA A N 1
ATOM 2285 C CA . ALA A 1 294 ? -24.609 0.216 15.906 1 29.06 294 ALA A CA 1
ATOM 2286 C C . ALA A 1 294 ? -24.984 0.271 14.43 1 29.06 294 ALA A C 1
ATOM 2288 O O . ALA A 1 294 ? -24.109 0.171 13.562 1 29.06 294 ALA A O 1
ATOM 2289 N N . ASP A 1 295 ? -26.078 -0.1 13.828 1 29.84 295 ASP A N 1
ATOM 2290 C CA . ASP A 1 295 ? -26.766 0.041 12.547 1 29.84 295 ASP A CA 1
ATOM 2291 C C . ASP A 1 295 ? -26.734 1.49 12.062 1 29.84 295 ASP A C 1
ATOM 2293 O O . ASP A 1 295 ? -27.547 2.309 12.508 1 29.84 295 ASP A O 1
ATOM 2297 N N . PRO A 1 296 ? -25.719 2.326 11.992 1 32.06 296 PRO A N 1
ATOM 2298 C CA . PRO A 1 296 ? -26.062 3.689 11.586 1 32.06 296 PRO A CA 1
ATOM 2299 C C . PRO A 1 296 ? -26.547 3.771 10.141 1 32.06 296 PRO A C 1
ATOM 2301 O O . PRO A 1 296 ? -25.969 3.119 9.266 1 32.06 296 PRO A O 1
ATOM 2304 N N . HIS A 1 297 ? -27.766 3.998 9.742 1 28.75 297 HIS A N 1
ATOM 2305 C CA . HIS A 1 297 ? -28.375 4.465 8.508 1 28.75 297 HIS A CA 1
ATOM 2306 C C . HIS A 1 297 ? -27.531 5.562 7.859 1 28.75 297 HIS A C 1
ATOM 2308 O O . HIS A 1 297 ? -27.406 6.656 8.414 1 28.75 297 HIS A O 1
ATOM 2314 N N . TRP A 1 298 ? -26.609 5.297 7.121 1 32.34 298 TRP A N 1
ATOM 2315 C CA . TRP A 1 298 ? -25.875 6.234 6.277 1 32.34 298 TRP A CA 1
ATOM 2316 C C . TRP A 1 298 ? -26.828 7.027 5.387 1 32.34 298 TRP A C 1
ATOM 2318 O O . TRP A 1 298 ? -27.531 6.457 4.559 1 32.34 298 TRP A O 1
ATOM 2328 N N . ASP A 1 299 ? -27.297 8.234 5.645 1 27.47 299 ASP A N 1
ATOM 2329 C CA . ASP A 1 299 ? -27.938 9.148 4.699 1 27.47 299 ASP A CA 1
ATOM 2330 C C . ASP A 1 299 ? -26.969 9.562 3.6 1 27.47 299 ASP A C 1
ATOM 2332 O O . ASP A 1 299 ? -25.906 10.125 3.883 1 27.47 299 ASP A O 1
ATOM 2336 N N . ASN A 1 300 ? -26.922 8.961 2.447 1 27.97 300 ASN A N 1
ATOM 2337 C CA . ASN A 1 300 ? -26.234 9.156 1.179 1 27.97 300 ASN A CA 1
ATOM 2338 C C . ASN A 1 300 ? -26.281 10.609 0.723 1 27.97 300 ASN A C 1
ATOM 2340 O O . ASN A 1 300 ? -25.828 10.938 -0.369 1 27.97 300 ASN A O 1
ATOM 2344 N N . ARG A 1 301 ? -27.219 11.633 1.068 1 31.28 301 ARG A N 1
ATOM 2345 C CA . ARG A 1 301 ? -27.562 12.836 0.32 1 31.28 301 ARG A CA 1
ATOM 2346 C C . ARG A 1 301 ? -26.375 13.805 0.279 1 31.28 301 ARG A C 1
ATOM 2348 O O . ARG A 1 301 ? -26.406 14.805 -0.44 1 31.28 301 ARG A O 1
ATOM 2355 N N . SER A 1 302 ? -25.594 13.977 1.193 1 26.97 302 SER A N 1
ATOM 2356 C CA . SER A 1 302 ? -24.891 15.234 1.002 1 26.97 302 SER A CA 1
ATOM 2357 C C . SER A 1 302 ? -23.859 15.125 -0.129 1 26.97 302 SER A C 1
ATOM 2359 O O . SER A 1 302 ? -23.609 14.039 -0.637 1 26.97 302 SER A O 1
ATOM 2361 N N . GLY A 1 303 ? -22.562 15.695 -0.101 1 24.47 303 GLY A N 1
ATOM 2362 C CA . GLY A 1 303 ? -21.734 16.547 -0.947 1 24.47 303 GLY A CA 1
ATOM 2363 C C . GLY A 1 303 ? -20.969 15.773 -1.998 1 24.47 303 GLY A C 1
ATOM 2364 O O . GLY A 1 303 ? -19.984 16.266 -2.545 1 24.47 303 GLY A O 1
ATOM 2365 N N . ALA A 1 304 ? -21.156 14.578 -2.408 1 27.94 304 ALA A N 1
ATOM 2366 C CA . ALA A 1 304 ? -20.156 14.438 -3.463 1 27.94 304 ALA A CA 1
ATOM 2367 C C . ALA A 1 304 ? -20.453 15.359 -4.637 1 27.94 304 ALA A C 1
ATOM 2369 O O . ALA A 1 304 ? -21.453 15.172 -5.34 1 27.94 304 ALA A O 1
ATOM 2370 N N . GLU A 1 305 ? -20.25 16.703 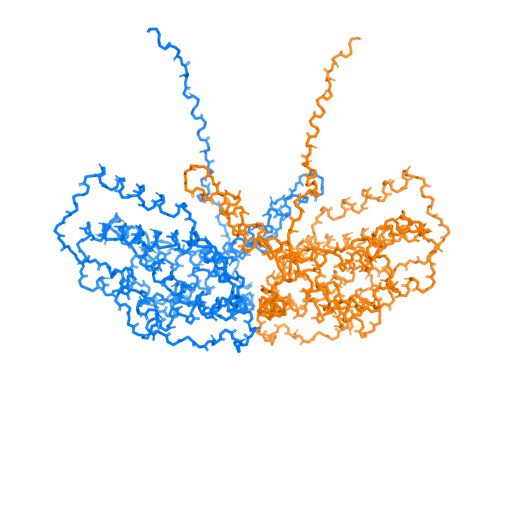-4.52 1 26.7 305 GLU A N 1
ATOM 2371 C CA . GLU A 1 305 ? -20.344 17.484 -5.742 1 26.7 305 GLU A CA 1
ATOM 2372 C C . GLU A 1 305 ? -19.531 16.859 -6.867 1 26.7 305 GLU A C 1
ATOM 2374 O O . GLU A 1 305 ? -18.375 16.484 -6.664 1 26.7 305 GLU A O 1
ATOM 2379 N N . PRO A 1 306 ? -20.109 16.281 -7.754 1 28.92 306 PRO A N 1
ATOM 2380 C CA . PRO A 1 306 ? -19.438 15.82 -8.969 1 28.92 306 PRO A CA 1
ATOM 2381 C C . PRO A 1 306 ? -18.469 16.844 -9.547 1 28.92 306 PRO A C 1
ATOM 2383 O O . PRO A 1 306 ? -18.688 18.047 -9.398 1 28.92 306 PRO A O 1
ATOM 2386 N N . ILE A 1 307 ? -17.188 16.625 -9.531 1 28.89 307 ILE A N 1
ATOM 2387 C CA . ILE A 1 307 ? -16.25 17.438 -10.281 1 28.89 307 ILE A CA 1
ATOM 2388 C C . ILE A 1 307 ? -16.828 17.766 -11.656 1 28.89 307 ILE A C 1
ATOM 2390 O O . ILE A 1 307 ? -17 16.875 -12.492 1 28.89 307 ILE A O 1
ATOM 2394 N N . THR A 1 308 ? -17.781 18.672 -11.742 1 26.61 308 THR A N 1
ATOM 2395 C CA . THR A 1 308 ? -18.234 19.25 -13.008 1 26.61 308 THR A CA 1
ATOM 2396 C C . THR A 1 308 ? -17.047 19.812 -13.797 1 26.61 308 THR A C 1
ATOM 2398 O O . THR A 1 308 ? -16.375 20.734 -13.344 1 26.61 308 THR A O 1
ATOM 2401 N N . ARG A 1 309 ? -16.391 19.047 -14.633 1 28.47 309 ARG A N 1
ATOM 2402 C CA . ARG A 1 309 ? -15.531 19.547 -15.703 1 28.47 309 ARG A CA 1
ATOM 2403 C C . ARG A 1 309 ? -16.266 20.562 -16.562 1 28.47 309 ARG A C 1
ATOM 2405 O O . ARG A 1 309 ? -17.172 20.203 -17.312 1 28.47 309 ARG A O 1
ATOM 2412 N N . THR A 1 310 ? -16.5 21.797 -16.109 1 26.64 310 THR A N 1
ATOM 2413 C CA . THR A 1 310 ? -16.953 22.875 -16.969 1 26.64 310 THR A CA 1
ATOM 2414 C C . THR A 1 310 ? -16.047 23 -18.203 1 26.64 310 THR A C 1
ATOM 2416 O O . THR A 1 310 ? -14.875 23.359 -18.094 1 26.64 310 THR A O 1
ATOM 2419 N N . THR A 1 311 ? -16.281 22.203 -19.25 1 26.88 311 THR A N 1
ATOM 2420 C CA . THR A 1 311 ? -15.844 22.391 -20.641 1 26.88 311 THR A CA 1
ATOM 2421 C C . THR A 1 311 ? -16.312 23.734 -21.172 1 26.88 311 THR A C 1
ATOM 2423 O O . THR A 1 311 ? -17.469 23.875 -21.562 1 26.88 311 THR A O 1
ATOM 2426 N N . SER A 1 312 ? -16.094 24.891 -20.469 1 24.91 312 SER A N 1
ATOM 2427 C CA . SER A 1 312 ? -16.391 26.141 -21.156 1 24.91 312 SER A CA 1
ATOM 2428 C C . SER A 1 312 ? -15.633 26.219 -22.484 1 24.91 312 SER A C 1
ATOM 2430 O O . SER A 1 312 ? -14.398 26.203 -22.5 1 24.91 312 SER A O 1
ATOM 2432 N N . GLU A 1 313 ? -16.219 25.781 -23.625 1 27.89 313 GLU A N 1
ATOM 2433 C CA . GLU A 1 313 ? -15.977 26.062 -25.031 1 27.89 313 GLU A CA 1
ATOM 2434 C C . GLU A 1 313 ? -15.945 27.578 -25.281 1 27.89 313 GLU A C 1
ATOM 2436 O O . GLU A 1 313 ? -16.969 28.25 -25.172 1 27.89 313 GLU A O 1
ATOM 2441 N N . GLN A 1 314 ? -15.016 28.359 -24.656 1 28.61 314 GLN A N 1
ATOM 2442 C CA . GLN A 1 314 ? -14.969 29.734 -25.141 1 28.61 314 GLN A CA 1
ATOM 2443 C C . GLN A 1 314 ? -14.828 29.766 -26.672 1 28.61 314 GLN A C 1
ATOM 2445 O O . GLN A 1 314 ? -14.062 28.984 -27.234 1 28.61 314 GLN A O 1
ATOM 2450 N N . PRO A 1 315 ? -15.852 30.375 -27.375 1 29.16 315 PRO A N 1
ATOM 2451 C CA . PRO A 1 315 ? -15.969 30.594 -28.812 1 29.16 315 PRO A CA 1
ATOM 2452 C C . PRO A 1 315 ? -14.75 31.297 -29.406 1 29.16 315 PRO A C 1
ATOM 2454 O O . PRO A 1 315 ? -14.188 32.188 -28.781 1 29.16 315 PRO A O 1
ATOM 2457 N N . TYR A 1 316 ? -13.766 30.594 -29.953 1 28.98 316 TYR A N 1
ATOM 2458 C CA . TYR A 1 316 ? -12.695 31.125 -30.781 1 28.98 316 TYR A CA 1
ATOM 2459 C C . TYR A 1 316 ? -13.258 32 -31.891 1 28.98 316 TYR A C 1
ATOM 2461 O O . TYR A 1 316 ? -13.508 31.516 -33 1 28.98 316 TYR A O 1
ATOM 2469 N N . GLY A 1 317 ? -14.406 32.75 -31.578 1 25.34 317 GLY A N 1
ATOM 2470 C CA . GLY A 1 317 ? -14.758 33.594 -32.719 1 25.34 317 GLY A CA 1
ATOM 2471 C C . GLY A 1 317 ? -13.672 34.562 -33.094 1 25.34 317 GLY A C 1
ATOM 2472 O O . GLY A 1 317 ? -12.82 34.906 -32.281 1 25.34 317 GLY A O 1
ATOM 2473 N N . PRO A 1 318 ? -13.258 34.562 -34.469 1 30.09 318 PRO A N 1
ATOM 2474 C CA . PRO A 1 318 ? -12.414 35.594 -35.094 1 30.09 318 PRO A CA 1
ATOM 2475 C C . PRO A 1 318 ? -12.938 37 -34.875 1 30.09 318 PRO A C 1
ATOM 2477 O O . PRO A 1 318 ? -14.148 37.25 -34.969 1 30.09 318 PRO A O 1
ATOM 2480 N N . GLU A 1 319 ? -12.836 37.656 -33.688 1 26.92 319 GLU A N 1
ATOM 2481 C CA . GLU A 1 319 ? -13.227 39.062 -33.812 1 26.92 319 GLU A CA 1
ATOM 2482 C C . GLU A 1 319 ? -12.547 39.719 -35 1 26.92 319 GLU A C 1
ATOM 2484 O O . GLU A 1 319 ? -11.32 39.656 -35.125 1 26.92 319 GLU A O 1
ATOM 2489 N N . TRP A 1 320 ? -13.414 40.094 -36.094 1 24.78 320 TRP A N 1
ATOM 2490 C CA . TRP A 1 320 ? -13.227 41.188 -37.031 1 24.78 320 TRP A CA 1
ATOM 2491 C C . TRP A 1 320 ? -13.344 42.531 -36.312 1 24.78 320 TRP A C 1
ATOM 2493 O O . TRP A 1 320 ? -14.102 42.656 -35.344 1 24.78 320 TRP A O 1
ATOM 2503 N N . MET B 1 1 ? 30.906 -13.719 -7.688 1 37.19 1 MET B N 1
ATOM 2504 C CA . MET B 1 1 ? 30.281 -14.281 -8.883 1 37.19 1 MET B CA 1
ATOM 2505 C C . MET B 1 1 ? 29 -15.023 -8.523 1 37.19 1 MET B C 1
ATOM 2507 O O . MET B 1 1 ? 29.047 -16.078 -7.895 1 37.19 1 MET B O 1
ATOM 2511 N N . ASN B 1 2 ? 27.844 -14.352 -8 1 52.75 2 ASN B N 1
ATOM 2512 C CA . ASN B 1 2 ? 26.719 -15.031 -7.371 1 52.75 2 ASN B CA 1
ATOM 2513 C C . ASN B 1 2 ? 26.062 -16.031 -8.32 1 52.75 2 ASN B C 1
ATOM 2515 O O . ASN B 1 2 ? 25.375 -15.633 -9.258 1 52.75 2 ASN B O 1
ATOM 2519 N N . GLN B 1 3 ? 26.734 -17.094 -8.453 1 62.53 3 GLN B N 1
ATOM 2520 C CA . GLN B 1 3 ? 26.328 -18.188 -9.328 1 62.53 3 GLN B CA 1
ATOM 2521 C C . GLN B 1 3 ? 24.891 -18.625 -9.031 1 62.53 3 GLN B C 1
ATOM 2523 O O . GLN B 1 3 ? 24.5 -18.734 -7.863 1 62.53 3 GLN B O 1
ATOM 2528 N N . PRO B 1 4 ? 24.172 -18.641 -10.062 1 72.88 4 PRO B N 1
ATOM 2529 C CA . PRO B 1 4 ? 22.812 -19.156 -9.867 1 72.88 4 PRO B CA 1
ATOM 2530 C C . PRO B 1 4 ? 22.812 -20.547 -9.234 1 72.88 4 PRO B C 1
ATOM 2532 O O . PRO B 1 4 ? 23.734 -21.344 -9.453 1 72.88 4 PRO B O 1
ATOM 2535 N N . PRO B 1 5 ? 21.875 -20.703 -8.383 1 76.19 5 PRO B N 1
ATOM 2536 C CA . PRO B 1 5 ? 21.781 -22.047 -7.809 1 76.19 5 PRO B CA 1
ATOM 2537 C C . PRO B 1 5 ? 21.656 -23.141 -8.875 1 76.19 5 PRO B C 1
ATOM 2539 O O . PRO B 1 5 ? 20.969 -22.938 -9.883 1 76.19 5 PRO B O 1
ATOM 2542 N N . SER B 1 6 ? 22.406 -24.125 -8.75 1 75.88 6 SER B N 1
ATOM 2543 C CA . SER B 1 6 ? 22.406 -25.25 -9.68 1 75.88 6 SER B CA 1
ATOM 2544 C C . SER B 1 6 ? 21 -25.828 -9.844 1 75.88 6 SER B C 1
ATOM 2546 O O . SER B 1 6 ? 20.672 -26.359 -10.898 1 75.88 6 SER B O 1
ATOM 2548 N N . GLU B 1 7 ? 20.234 -25.562 -8.953 1 81.19 7 GLU B N 1
ATOM 2549 C CA . GLU B 1 7 ? 18.891 -26.141 -8.93 1 81.19 7 GLU B CA 1
ATOM 2550 C C . GLU B 1 7 ? 18 -25.484 -9.969 1 81.19 7 GLU B C 1
ATOM 2552 O O . GLU B 1 7 ? 16.969 -26.047 -10.352 1 81.19 7 GLU B O 1
ATOM 2557 N N . LEU B 1 8 ? 18.344 -24.391 -10.469 1 84.12 8 LEU B N 1
ATOM 2558 C CA . LEU B 1 8 ? 17.484 -23.641 -11.391 1 84.12 8 LEU B CA 1
ATOM 2559 C C . LEU B 1 8 ? 17.312 -24.391 -12.703 1 84.12 8 LEU B C 1
ATOM 2561 O O . LEU B 1 8 ? 16.25 -24.328 -13.32 1 84.12 8 LEU B O 1
ATOM 2565 N N . SER B 1 9 ? 18.297 -25.141 -13.023 1 79.69 9 SER B N 1
ATOM 2566 C CA . SER B 1 9 ? 18.266 -25.828 -14.305 1 79.69 9 SER B CA 1
ATOM 2567 C C . SER B 1 9 ? 17.328 -27.016 -14.281 1 79.69 9 SER B C 1
ATOM 2569 O O . SER B 1 9 ? 16.891 -27.5 -15.328 1 79.69 9 SER B O 1
ATOM 2571 N N . GLU B 1 10 ? 17 -27.422 -13.094 1 83.12 10 GLU B N 1
ATOM 2572 C CA . GLU B 1 10 ? 16.172 -28.625 -12.969 1 83.12 10 GLU B CA 1
ATOM 2573 C C . GLU B 1 10 ? 14.703 -28.25 -12.734 1 83.12 10 GLU B C 1
ATOM 2575 O O . GLU B 1 10 ? 13.828 -29.125 -12.727 1 83.12 10 GLU B O 1
ATOM 2580 N N . LEU B 1 11 ? 14.469 -27.016 -12.68 1 89.38 11 LEU B N 1
ATOM 2581 C CA . LEU B 1 11 ? 13.102 -26.594 -12.375 1 89.38 11 LEU B CA 1
ATOM 2582 C C . LEU B 1 11 ? 12.234 -26.609 -13.625 1 89.38 11 LEU B C 1
ATOM 2584 O O . LEU B 1 11 ? 12.695 -26.281 -14.719 1 89.38 11 LEU B O 1
ATOM 2588 N N . PRO B 1 12 ? 11.055 -27.109 -13.43 1 88.31 12 PRO B N 1
ATOM 2589 C CA . PRO B 1 12 ? 10.141 -27.031 -14.578 1 88.31 12 PRO B CA 1
ATOM 2590 C C . PRO B 1 12 ? 9.891 -25.594 -15.039 1 88.31 12 PRO B C 1
ATOM 2592 O O . PRO B 1 12 ? 10.117 -24.641 -14.273 1 88.31 12 PRO B O 1
ATOM 2595 N N . TYR B 1 13 ? 9.352 -25.406 -16.203 1 88.69 13 TYR B N 1
ATOM 2596 C CA . TYR B 1 13 ? 9.148 -24.125 -16.875 1 88.69 13 TYR B CA 1
ATOM 2597 C C . TYR B 1 13 ? 8.305 -23.188 -16 1 88.69 13 TYR B C 1
ATOM 2599 O O . TYR B 1 13 ? 8.648 -22.016 -15.836 1 88.69 13 TYR B O 1
ATOM 2607 N N . TRP B 1 14 ? 7.215 -23.656 -15.469 1 92 14 TRP B N 1
ATOM 2608 C CA . TRP B 1 14 ? 6.277 -22.797 -14.766 1 92 14 TRP B CA 1
ATOM 2609 C C . TRP B 1 14 ? 6.887 -22.266 -13.477 1 92 14 TRP B C 1
ATOM 2611 O O . TRP B 1 14 ? 6.547 -21.156 -13.023 1 92 14 TRP B O 1
ATOM 2621 N N . GLN B 1 15 ? 7.793 -22.984 -12.867 1 93.69 15 GLN B N 1
ATOM 2622 C CA . GLN B 1 15 ? 8.477 -22.5 -11.68 1 93.69 15 GLN B CA 1
ATOM 2623 C C . GLN B 1 15 ? 9.539 -21.453 -12.039 1 93.69 15 GLN B C 1
ATOM 2625 O O . GLN B 1 15 ? 9.727 -20.469 -11.328 1 93.69 15 GLN B O 1
ATOM 2630 N N . LEU B 1 16 ? 10.195 -21.703 -13.148 1 92.5 16 LEU B N 1
ATOM 2631 C CA . LEU B 1 16 ? 11.156 -20.703 -13.633 1 92.5 16 LEU B CA 1
ATOM 2632 C C . LEU B 1 16 ? 10.453 -19.391 -13.969 1 92.5 16 LEU B C 1
ATOM 2634 O O . LEU B 1 16 ? 10.969 -18.312 -13.672 1 92.5 16 LEU B O 1
ATOM 2638 N N . ARG B 1 17 ? 9.312 -19.516 -14.562 1 93.44 17 ARG B N 1
ATOM 2639 C CA . ARG B 1 17 ? 8.531 -18.328 -14.914 1 93.44 17 ARG B CA 1
ATOM 2640 C C . ARG B 1 17 ? 8.109 -17.562 -13.672 1 93.44 17 ARG B C 1
ATOM 2642 O O . ARG B 1 17 ? 8.086 -16.328 -13.672 1 93.44 17 ARG B O 1
ATOM 2649 N N . LEU B 1 18 ? 7.789 -18.266 -12.664 1 95.31 18 LEU B N 1
ATOM 2650 C CA . LEU B 1 18 ? 7.441 -17.641 -11.398 1 95.31 18 LEU B CA 1
ATOM 2651 C C . LEU B 1 18 ? 8.625 -16.859 -10.836 1 95.31 18 LEU B C 1
ATOM 2653 O O . LEU B 1 18 ? 8.469 -15.727 -10.375 1 95.31 18 LEU B O 1
ATOM 2657 N N . LEU B 1 19 ? 9.773 -17.453 -10.883 1 94.62 19 LEU B N 1
ATOM 2658 C CA . LEU B 1 19 ? 10.992 -16.797 -10.422 1 94.62 19 LEU B CA 1
ATOM 2659 C C . LEU B 1 19 ? 11.312 -15.586 -11.297 1 94.62 19 LEU B C 1
ATOM 2661 O O . LEU B 1 19 ? 11.734 -14.539 -10.789 1 94.62 19 LEU B O 1
ATOM 2665 N N . GLU B 1 20 ? 11.117 -15.734 -12.555 1 94.56 20 GLU B N 1
ATOM 2666 C CA . GLU B 1 20 ? 11.289 -14.617 -13.477 1 94.56 20 GLU B CA 1
ATOM 2667 C C . GLU B 1 20 ? 10.383 -13.445 -13.109 1 94.56 20 GLU B C 1
ATOM 2669 O O . GLU B 1 20 ? 10.828 -12.305 -13.039 1 94.56 20 GLU B O 1
ATOM 2674 N N . GLN B 1 21 ? 9.117 -13.75 -12.867 1 95.81 21 GLN B N 1
ATOM 2675 C CA . GLN B 1 21 ? 8.156 -12.719 -12.484 1 95.81 21 GLN B CA 1
ATOM 2676 C C . GLN B 1 21 ? 8.586 -12.031 -11.188 1 95.81 21 GLN B C 1
ATOM 2678 O O . GLN B 1 21 ? 8.523 -10.805 -11.086 1 95.81 21 GLN B O 1
ATOM 2683 N N . LEU B 1 22 ? 8.977 -12.82 -10.234 1 95.12 22 LEU B N 1
ATOM 2684 C CA . LEU B 1 22 ? 9.414 -12.281 -8.953 1 95.12 22 LEU B CA 1
ATOM 2685 C C . LEU B 1 22 ? 10.609 -11.352 -9.125 1 95.12 22 LEU B C 1
ATOM 2687 O O . LEU B 1 22 ? 10.578 -10.195 -8.688 1 95.12 22 LEU B O 1
ATOM 2691 N N . GLN B 1 23 ? 11.602 -11.867 -9.812 1 93.19 23 GLN B N 1
ATOM 2692 C CA . GLN B 1 23 ? 12.828 -11.109 -10.016 1 93.19 23 GLN B CA 1
ATOM 2693 C C . GLN B 1 23 ? 12.555 -9.82 -10.797 1 93.19 23 GLN B C 1
ATOM 2695 O O . GLN B 1 23 ? 13.023 -8.75 -10.414 1 93.19 23 GLN B O 1
ATOM 2700 N N . ASN B 1 24 ? 11.789 -9.961 -11.875 1 95.94 24 ASN B N 1
ATOM 2701 C CA . ASN B 1 24 ? 11.516 -8.812 -12.727 1 95.94 24 ASN B CA 1
ATOM 2702 C C . ASN B 1 24 ? 10.664 -7.773 -12.008 1 95.94 24 ASN B C 1
ATOM 2704 O O . ASN B 1 24 ? 10.883 -6.57 -12.172 1 95.94 24 ASN B O 1
ATOM 2708 N N . THR B 1 25 ? 9.672 -8.195 -11.266 1 94.06 25 THR B N 1
ATOM 2709 C CA . THR B 1 25 ? 8.836 -7.266 -10.516 1 94.06 25 THR B CA 1
ATOM 2710 C C . THR B 1 25 ? 9.656 -6.52 -9.469 1 94.06 25 THR B C 1
ATOM 2712 O O . THR B 1 25 ? 9.5 -5.309 -9.297 1 94.06 25 THR B O 1
ATOM 2715 N N . LEU B 1 26 ? 10.508 -7.25 -8.812 1 90.56 26 LEU B N 1
ATOM 2716 C CA . LEU B 1 26 ? 11.391 -6.633 -7.824 1 90.56 26 LEU B CA 1
ATOM 2717 C C . LEU B 1 26 ? 12.312 -5.613 -8.484 1 90.56 26 LEU B C 1
ATOM 2719 O O . LEU B 1 26 ? 12.469 -4.496 -7.984 1 90.56 26 LEU B O 1
ATOM 2723 N N . ALA B 1 27 ? 12.844 -6.008 -9.562 1 91.62 27 ALA B N 1
ATOM 2724 C CA . ALA B 1 27 ? 13.758 -5.121 -10.281 1 91.62 27 ALA B CA 1
ATOM 2725 C C . ALA B 1 27 ? 13.047 -3.854 -10.742 1 91.62 27 ALA B C 1
ATOM 2727 O O . ALA B 1 27 ? 13.578 -2.75 -10.609 1 91.62 27 ALA B O 1
ATOM 2728 N N . GLN B 1 28 ? 11.891 -4.051 -11.297 1 93.25 28 GLN B N 1
ATOM 2729 C CA . GLN B 1 28 ? 11.117 -2.912 -11.789 1 93.25 28 GLN B CA 1
ATOM 2730 C C . GLN B 1 28 ? 10.742 -1.973 -10.641 1 93.25 28 GLN B C 1
ATOM 2732 O O . GLN B 1 28 ? 10.836 -0.751 -10.781 1 93.25 28 GLN B O 1
ATOM 2737 N N . HIS B 1 29 ? 10.297 -2.488 -9.547 1 91.25 29 HIS B N 1
ATOM 2738 C CA . HIS B 1 29 ? 9.938 -1.681 -8.391 1 91.25 29 HIS B CA 1
ATOM 2739 C C . HIS B 1 29 ? 11.125 -0.859 -7.898 1 91.25 29 HIS B C 1
ATOM 2741 O O . HIS B 1 29 ? 10.992 0.337 -7.633 1 91.25 29 HIS B O 1
ATOM 2747 N N . ARG B 1 30 ? 12.195 -1.542 -7.836 1 88.31 30 ARG B N 1
ATOM 2748 C CA . ARG B 1 30 ? 13.406 -0.874 -7.359 1 88.31 30 ARG B CA 1
ATOM 2749 C C . ARG B 1 30 ? 13.82 0.245 -8.312 1 88.31 30 ARG B C 1
ATOM 2751 O O . ARG B 1 30 ? 14.18 1.341 -7.871 1 88.31 30 ARG B O 1
ATOM 2758 N N . ARG B 1 31 ? 13.742 -0.052 -9.469 1 88.56 31 ARG B N 1
ATOM 2759 C CA . ARG B 1 31 ? 14.102 0.958 -10.461 1 88.56 31 ARG B CA 1
ATOM 2760 C C . ARG B 1 31 ? 13.18 2.17 -10.359 1 88.56 31 ARG B C 1
ATOM 2762 O O . ARG B 1 31 ? 13.648 3.311 -10.328 1 88.56 31 ARG B O 1
ATOM 2769 N N . LEU B 1 32 ? 11.938 1.895 -10.352 1 90.31 32 LEU B N 1
ATOM 2770 C CA . LEU B 1 32 ? 10.961 2.971 -10.266 1 90.31 32 LEU B CA 1
ATOM 2771 C C . LEU B 1 32 ? 11.188 3.811 -9.008 1 90.31 32 LEU B C 1
ATOM 2773 O O . LEU B 1 32 ? 11.07 5.039 -9.047 1 90.31 32 LEU B O 1
ATOM 2777 N N . LEU B 1 33 ? 11.5 3.16 -7.918 1 87.31 33 LEU B N 1
ATOM 2778 C CA . LEU B 1 33 ? 11.734 3.828 -6.645 1 87.31 33 LEU B CA 1
ATOM 2779 C C . LEU B 1 33 ? 12.977 4.711 -6.715 1 87.31 33 LEU B C 1
ATOM 2781 O O . LEU B 1 33 ? 12.938 5.875 -6.305 1 87.31 33 LEU B O 1
ATOM 2785 N N . LEU B 1 34 ? 14.031 4.207 -7.27 1 83.75 34 LEU B N 1
ATOM 2786 C CA . LEU B 1 34 ? 15.305 4.918 -7.285 1 83.75 34 LEU B CA 1
ATOM 2787 C C . LEU B 1 34 ? 15.289 6.039 -8.32 1 83.75 34 LEU B C 1
ATOM 2789 O O . LEU B 1 34 ? 15.867 7.102 -8.102 1 83.75 34 LEU B O 1
ATOM 2793 N N . ASP B 1 35 ? 14.633 5.781 -9.453 1 84.31 35 ASP B N 1
ATOM 2794 C CA . ASP B 1 35 ? 14.547 6.797 -10.5 1 84.31 35 ASP B CA 1
ATOM 2795 C C . ASP B 1 35 ? 13.68 7.969 -10.055 1 84.31 35 ASP B C 1
ATOM 2797 O O . ASP B 1 35 ? 13.844 9.086 -10.547 1 84.31 35 ASP B O 1
ATOM 2801 N N . GLY B 1 36 ? 12.805 7.703 -9.133 1 87.25 36 GLY B N 1
ATOM 2802 C CA . GLY B 1 36 ? 11.883 8.75 -8.711 1 87.25 36 GLY B CA 1
ATOM 2803 C C . GLY B 1 36 ? 10.883 9.125 -9.797 1 87.25 36 GLY B C 1
ATOM 2804 O O . GLY B 1 36 ? 10.766 8.43 -10.805 1 87.25 36 GLY B O 1
ATOM 2805 N N . PRO B 1 37 ? 10.156 10.188 -9.531 1 87.75 37 PRO B N 1
ATOM 2806 C CA . PRO B 1 37 ? 9.078 10.555 -10.453 1 87.75 37 PRO B CA 1
ATOM 2807 C C . PRO B 1 37 ? 9.578 11.336 -11.672 1 87.75 37 PRO B C 1
ATOM 2809 O O . PRO B 1 37 ? 8.773 11.836 -12.453 1 87.75 37 PRO B O 1
ATOM 2812 N N . GLY B 1 38 ? 10.82 11.453 -11.906 1 80.81 38 GLY B N 1
ATOM 2813 C CA . GLY B 1 38 ? 11.398 12.242 -12.984 1 80.81 38 GLY B CA 1
ATOM 2814 C C . GLY B 1 38 ? 10.75 11.969 -14.328 1 80.81 38 GLY B C 1
ATOM 2815 O O . GLY B 1 38 ? 10.289 12.891 -15.008 1 80.81 38 GLY B O 1
ATOM 2816 N N . PRO B 1 39 ? 10.641 10.758 -14.664 1 76.25 39 PRO B N 1
ATOM 2817 C CA . PRO B 1 39 ? 10.047 10.406 -15.953 1 76.25 39 PRO B CA 1
ATOM 2818 C C . PRO B 1 39 ? 8.594 10.859 -16.078 1 76.25 39 PRO B C 1
ATOM 2820 O O . PRO B 1 39 ? 8.07 10.953 -17.188 1 76.25 39 PRO B O 1
ATOM 2823 N N . TYR B 1 40 ? 8.016 11.203 -14.922 1 78.12 40 TYR B N 1
ATOM 2824 C CA . TYR B 1 40 ? 6.617 11.609 -14.906 1 78.12 40 TYR B CA 1
ATOM 2825 C C . TYR B 1 40 ? 6.488 13.125 -14.898 1 78.12 40 TYR B C 1
ATOM 2827 O O . TYR B 1 40 ? 5.379 13.664 -14.961 1 78.12 40 TYR B O 1
ATOM 2835 N N . GLN B 1 41 ? 7.617 13.781 -14.789 1 80.5 41 GLN B N 1
ATOM 2836 C CA . GLN B 1 41 ? 7.598 15.227 -14.594 1 80.5 41 GLN B CA 1
ATOM 2837 C C . GLN B 1 41 ? 7.008 15.938 -15.812 1 80.5 41 GLN B C 1
ATOM 2839 O O . GLN B 1 41 ? 7.449 15.719 -16.938 1 80.5 41 GLN B O 1
ATOM 2844 N N . PRO B 1 42 ? 6 16.688 -15.438 1 77.5 42 PRO B N 1
ATOM 2845 C CA . PRO B 1 42 ? 5.453 17.469 -16.547 1 77.5 42 PRO B CA 1
ATOM 2846 C C . PRO B 1 42 ? 6.363 18.625 -16.969 1 77.5 42 PRO B C 1
ATOM 2848 O O . PRO B 1 42 ? 7.223 19.047 -16.188 1 77.5 42 PRO B O 1
ATOM 2851 N N . ASP B 1 43 ? 6.227 19.047 -18.125 1 75.62 43 ASP B N 1
ATOM 2852 C CA . ASP B 1 43 ? 6.988 20.188 -18.609 1 75.62 43 ASP B CA 1
ATOM 2853 C C . ASP B 1 43 ? 6.605 21.469 -17.859 1 75.62 43 ASP B C 1
ATOM 2855 O O . ASP B 1 43 ? 7.445 22.344 -17.641 1 75.62 43 ASP B O 1
ATOM 2859 N N . HIS B 1 44 ? 5.359 21.531 -17.516 1 76.81 44 HIS B N 1
ATOM 2860 C CA . HIS B 1 44 ? 4.855 22.734 -16.844 1 76.81 44 HIS B CA 1
ATOM 2861 C C . HIS B 1 44 ? 3.83 22.391 -15.781 1 76.81 44 HIS B C 1
ATOM 2863 O O . HIS B 1 44 ? 3.178 21.344 -15.852 1 76.81 44 HIS B O 1
ATOM 2869 N N . GLY B 1 45 ? 3.873 23.219 -14.742 1 82.38 45 GLY B N 1
ATOM 2870 C CA . GLY B 1 45 ? 2.809 23.062 -13.766 1 82.38 45 GLY B CA 1
ATOM 2871 C C . GLY B 1 45 ? 3.232 22.266 -12.547 1 82.38 45 GLY B C 1
ATOM 2872 O O . GLY B 1 45 ? 4.41 21.953 -12.383 1 82.38 45 GLY B O 1
ATOM 2873 N N . SER B 1 46 ? 2.291 22.062 -11.625 1 88.12 46 SER B N 1
ATOM 2874 C CA . SER B 1 46 ? 2.559 21.406 -10.352 1 88.12 46 SER B CA 1
ATOM 2875 C C . SER B 1 46 ? 2.875 19.922 -10.531 1 88.12 46 SER B C 1
ATOM 2877 O O . SER B 1 46 ? 3.682 19.359 -9.797 1 88.12 46 SER B O 1
ATOM 2879 N N . GLY B 1 47 ? 2.232 19.359 -11.617 1 89 47 GLY B N 1
ATOM 2880 C CA . GLY B 1 47 ? 2.453 17.953 -11.906 1 89 47 GLY B CA 1
ATOM 2881 C C . GLY B 1 47 ? 1.937 17.031 -10.82 1 89 47 GLY B C 1
ATOM 2882 O O . GLY B 1 47 ? 2.529 15.984 -10.555 1 89 47 GLY B O 1
ATOM 2883 N N . GLU B 1 48 ? 0.927 17.469 -10.125 1 88.25 48 GLU B N 1
ATOM 2884 C CA . GLU B 1 48 ? 0.392 16.688 -9.016 1 88.25 48 GLU B CA 1
ATOM 2885 C C . GLU B 1 48 ? -0.14 15.336 -9.484 1 88.25 48 GLU B C 1
ATOM 2887 O O . GLU B 1 48 ? 0.085 14.312 -8.836 1 88.25 48 GLU B O 1
ATOM 2892 N N . ILE B 1 49 ? -0.78 15.398 -10.625 1 87.81 49 ILE B N 1
ATOM 2893 C CA . ILE B 1 49 ? -1.344 14.172 -11.18 1 87.81 49 ILE B CA 1
ATOM 2894 C C . ILE B 1 49 ? -0.218 13.203 -11.547 1 87.81 49 ILE B C 1
ATOM 2896 O O . ILE B 1 49 ? -0.321 12 -11.305 1 87.81 49 ILE B O 1
ATOM 2900 N N . GLN B 1 50 ? 0.833 13.766 -12.086 1 90.56 50 GLN B N 1
ATOM 2901 C CA . GLN B 1 50 ? 1.97 12.945 -12.492 1 90.56 50 GLN B CA 1
ATOM 2902 C C . GLN B 1 50 ? 2.654 12.32 -11.273 1 90.56 50 GLN B C 1
ATOM 2904 O O . GLN B 1 50 ? 3.029 11.148 -11.305 1 90.56 50 GLN B O 1
ATOM 2909 N N . LEU B 1 51 ? 2.793 13 -10.25 1 92.44 51 LEU B N 1
ATOM 2910 C CA . LEU B 1 51 ? 3.363 12.461 -9.023 1 92.44 51 LEU B CA 1
ATOM 2911 C C . LEU B 1 51 ? 2.494 11.336 -8.469 1 92.44 51 LEU B C 1
ATOM 2913 O O . LEU B 1 51 ? 3.008 10.297 -8.047 1 92.44 51 LEU B O 1
ATOM 2917 N N . GLN B 1 52 ? 1.18 11.586 -8.516 1 89.56 52 GLN B N 1
ATOM 2918 C CA . GLN B 1 52 ? 0.247 10.578 -8.023 1 89.56 52 GLN B CA 1
ATOM 2919 C C . GLN B 1 52 ? 0.317 9.305 -8.859 1 89.56 52 GLN B C 1
ATOM 2921 O O . GLN B 1 52 ? 0.203 8.195 -8.328 1 89.56 52 GLN B O 1
ATOM 2926 N N . LEU B 1 53 ? 0.48 9.477 -10.117 1 89.44 53 LEU B N 1
ATOM 2927 C CA . LEU B 1 53 ? 0.599 8.32 -11 1 89.44 53 LEU B CA 1
ATOM 2928 C C . LEU B 1 53 ? 1.842 7.508 -10.664 1 89.44 53 LEU B C 1
ATOM 2930 O O . LEU B 1 53 ? 1.789 6.277 -10.617 1 89.44 53 LEU B O 1
ATOM 2934 N N . TRP B 1 54 ? 2.93 8.211 -10.469 1 92.88 54 TRP B N 1
ATOM 2935 C CA . TRP B 1 54 ? 4.16 7.531 -10.062 1 92.88 54 TRP B CA 1
ATOM 2936 C C . TRP B 1 54 ? 3.957 6.754 -8.766 1 92.88 54 TRP B C 1
ATOM 2938 O O . TRP B 1 54 ? 4.352 5.59 -8.664 1 92.88 54 TRP B O 1
ATOM 2948 N N . GLN B 1 55 ? 3.301 7.336 -7.773 1 90.56 55 GLN B N 1
ATOM 2949 C CA . GLN B 1 55 ? 3.057 6.688 -6.488 1 90.56 55 GLN B CA 1
ATOM 2950 C C . GLN B 1 55 ? 2.141 5.477 -6.648 1 90.56 55 GLN B C 1
ATOM 2952 O O . GLN B 1 55 ? 2.354 4.445 -6.012 1 90.56 55 GLN B O 1
ATOM 2957 N N . THR B 1 56 ? 1.167 5.664 -7.496 1 88 56 THR B N 1
ATOM 2958 C CA . THR B 1 56 ? 0.244 4.566 -7.758 1 88 56 THR B CA 1
ATOM 2959 C C . THR B 1 56 ? 0.981 3.373 -8.367 1 88 56 THR B C 1
ATOM 2961 O O . THR B 1 56 ? 0.775 2.232 -7.945 1 88 56 THR B O 1
ATOM 2964 N N . ASP B 1 57 ? 1.832 3.67 -9.32 1 89.69 57 ASP B N 1
ATOM 2965 C CA . ASP B 1 57 ? 2.611 2.607 -9.945 1 89.69 57 ASP B CA 1
ATOM 2966 C C . ASP B 1 57 ? 3.518 1.917 -8.93 1 89.69 57 ASP B C 1
ATOM 2968 O O . ASP B 1 57 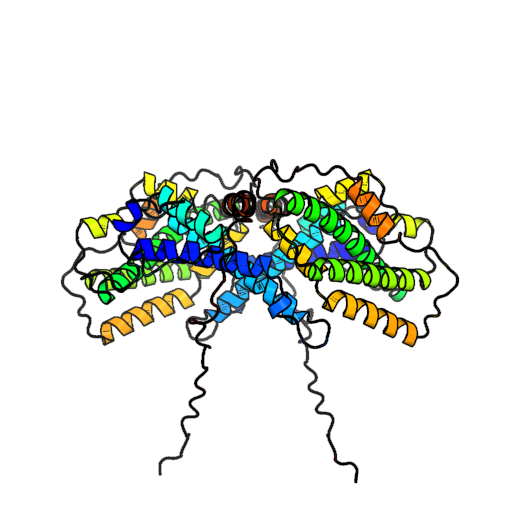? 3.627 0.689 -8.922 1 89.69 57 ASP B O 1
ATOM 2972 N N . LEU B 1 58 ? 4.102 2.691 -8.109 1 89.5 58 LEU B N 1
ATOM 2973 C CA . LEU B 1 58 ? 4.996 2.172 -7.082 1 89.5 58 LEU B CA 1
ATOM 2974 C C . LEU B 1 58 ? 4.25 1.233 -6.141 1 89.5 58 LEU B C 1
ATOM 2976 O O . LEU B 1 58 ? 4.715 0.125 -5.863 1 89.5 58 LEU B O 1
ATOM 2980 N N . HIS B 1 59 ? 3.092 1.605 -5.734 1 85.06 59 HIS B N 1
ATOM 2981 C CA . HIS B 1 59 ? 2.312 0.817 -4.789 1 85.06 59 HIS B CA 1
ATOM 2982 C C . HIS B 1 59 ? 1.745 -0.435 -5.449 1 85.06 59 HIS B C 1
ATOM 2984 O O . HIS B 1 59 ? 1.642 -1.485 -4.812 1 85.06 59 HIS B O 1
ATOM 2990 N N . TRP B 1 60 ? 1.358 -0.251 -6.68 1 86.56 60 TRP B N 1
ATOM 2991 C CA . TRP B 1 60 ? 0.881 -1.413 -7.422 1 86.56 60 TRP B CA 1
ATOM 2992 C C . TRP B 1 60 ? 1.962 -2.486 -7.508 1 86.56 60 TRP B C 1
ATOM 2994 O O . TRP B 1 60 ? 1.713 -3.652 -7.195 1 86.56 60 TRP B O 1
ATOM 3004 N N . LEU B 1 61 ? 3.152 -2.059 -7.848 1 88.69 61 LEU B N 1
ATOM 3005 C CA . LEU B 1 61 ? 4.262 -2.996 -7.965 1 88.69 61 LEU B CA 1
ATOM 3006 C C . LEU B 1 61 ? 4.605 -3.604 -6.609 1 88.69 61 LEU B C 1
ATOM 3008 O O . LEU B 1 61 ? 4.945 -4.785 -6.52 1 88.69 61 LEU B O 1
ATOM 3012 N N . ALA B 1 62 ? 4.504 -2.805 -5.609 1 85.81 62 ALA B N 1
ATOM 3013 C CA . ALA B 1 62 ? 4.758 -3.311 -4.262 1 85.81 62 ALA B CA 1
ATOM 3014 C C . ALA B 1 62 ? 3.764 -4.406 -3.891 1 85.81 62 ALA B C 1
ATOM 3016 O O . ALA B 1 62 ? 4.145 -5.434 -3.322 1 85.81 62 ALA B O 1
ATOM 3017 N N . GLY B 1 63 ? 2.506 -4.191 -4.23 1 82.19 63 GLY B N 1
ATOM 3018 C CA . GLY B 1 63 ? 1.491 -5.207 -3.996 1 82.19 63 GLY B CA 1
ATOM 3019 C C . GLY B 1 63 ? 1.737 -6.488 -4.773 1 82.19 63 GLY B C 1
ATOM 3020 O O . GLY B 1 63 ? 1.614 -7.586 -4.227 1 82.19 63 GLY B O 1
ATOM 3021 N N . GLN B 1 64 ? 2.133 -6.332 -6.008 1 87.75 64 GLN B N 1
ATOM 3022 C CA . GLN B 1 64 ? 2.43 -7.484 -6.848 1 87.75 64 GLN B CA 1
ATOM 3023 C C . GLN B 1 64 ? 3.594 -8.297 -6.281 1 87.75 64 GLN B C 1
ATOM 3025 O O . GLN B 1 64 ? 3.551 -9.523 -6.262 1 87.75 64 GLN B O 1
ATOM 3030 N N . ARG B 1 65 ? 4.555 -7.57 -5.859 1 87.38 65 ARG B N 1
ATOM 3031 C CA . ARG B 1 65 ? 5.73 -8.219 -5.289 1 87.38 65 ARG B CA 1
ATOM 3032 C C . ARG B 1 65 ? 5.348 -9.102 -4.109 1 87.38 65 ARG B C 1
ATOM 3034 O O . ARG B 1 65 ? 5.809 -10.242 -4.004 1 87.38 65 ARG B O 1
ATOM 3041 N N . ILE B 1 66 ? 4.496 -8.625 -3.293 1 84.44 66 ILE B N 1
ATOM 3042 C CA . ILE B 1 66 ? 4.074 -9.359 -2.104 1 84.44 66 ILE B CA 1
ATOM 3043 C C . ILE B 1 66 ? 3.328 -10.625 -2.518 1 84.44 66 ILE B C 1
ATOM 3045 O O . ILE B 1 66 ? 3.607 -11.719 -2.008 1 84.44 66 ILE B O 1
ATOM 3049 N N . ASP B 1 67 ? 2.52 -10.516 -3.428 1 88.88 67 ASP B N 1
ATOM 3050 C CA . ASP B 1 67 ? 1.699 -11.648 -3.85 1 88.88 67 ASP B CA 1
ATOM 3051 C C . ASP B 1 67 ? 2.543 -12.703 -4.559 1 88.88 67 ASP B C 1
ATOM 3053 O O . ASP B 1 67 ? 2.406 -13.898 -4.289 1 88.88 67 ASP B O 1
ATOM 3057 N N . ILE B 1 68 ? 3.416 -12.25 -5.402 1 94.44 68 ILE B N 1
ATOM 3058 C CA . ILE B 1 68 ? 4.246 -13.188 -6.148 1 94.44 68 ILE B CA 1
ATOM 3059 C C . ILE B 1 68 ? 5.211 -13.891 -5.199 1 94.44 68 ILE B C 1
ATOM 3061 O O . ILE B 1 68 ? 5.449 -15.094 -5.328 1 94.44 68 ILE B O 1
ATOM 3065 N N . LEU B 1 69 ? 5.742 -13.156 -4.262 1 92.19 69 LEU B N 1
ATOM 3066 C CA . LEU B 1 69 ? 6.648 -13.75 -3.283 1 92.19 69 LEU B CA 1
ATOM 3067 C C . LEU B 1 69 ? 5.926 -14.789 -2.434 1 92.19 69 LEU B C 1
ATOM 3069 O O . LEU B 1 69 ? 6.457 -15.875 -2.18 1 92.19 69 LEU B O 1
ATOM 3073 N N . ALA B 1 70 ? 4.738 -14.445 -2.018 1 91.25 70 ALA B N 1
ATOM 3074 C CA . ALA B 1 70 ? 3.951 -15.398 -1.238 1 91.25 70 ALA B CA 1
ATOM 3075 C C . ALA B 1 70 ? 3.711 -16.688 -2.023 1 91.25 70 ALA B C 1
ATOM 3077 O O . ALA B 1 70 ? 3.863 -17.781 -1.488 1 91.25 70 ALA B O 1
ATOM 3078 N N . ARG B 1 71 ? 3.42 -16.516 -3.229 1 96 71 ARG B N 1
ATOM 3079 C CA . ARG B 1 71 ? 3.201 -17.688 -4.086 1 96 71 ARG B CA 1
ATOM 3080 C C . ARG B 1 71 ? 4.477 -18.5 -4.23 1 96 71 ARG B C 1
ATOM 3082 O O . ARG B 1 71 ? 4.449 -19.734 -4.102 1 96 71 ARG B O 1
ATOM 3089 N N . ALA B 1 72 ? 5.516 -17.812 -4.477 1 95.81 72 ALA B N 1
ATOM 3090 C CA . ALA B 1 72 ? 6.789 -18.516 -4.664 1 95.81 72 ALA B CA 1
ATOM 3091 C C . ALA B 1 72 ? 7.164 -19.312 -3.418 1 95.81 72 ALA B C 1
ATOM 3093 O O . ALA B 1 72 ? 7.547 -20.484 -3.514 1 95.81 72 ALA B O 1
ATOM 3094 N N . ARG B 1 73 ? 7.004 -18.75 -2.307 1 93.06 73 ARG B N 1
ATOM 3095 C CA . ARG B 1 73 ? 7.395 -19.375 -1.052 1 93.06 73 ARG B CA 1
ATOM 3096 C C . ARG B 1 73 ? 6.477 -20.547 -0.722 1 93.06 73 ARG B C 1
ATOM 3098 O O . ARG B 1 73 ? 6.887 -21.5 -0.047 1 93.06 73 ARG B O 1
ATOM 3105 N N . ALA B 1 74 ? 5.289 -20.469 -1.228 1 94.81 74 ALA B N 1
ATOM 3106 C CA . ALA B 1 74 ? 4.309 -21.516 -0.925 1 94.81 74 ALA B CA 1
ATOM 3107 C C . ALA B 1 74 ? 4.344 -22.625 -1.97 1 94.81 74 ALA B C 1
ATOM 3109 O O . ALA B 1 74 ? 3.705 -23.656 -1.8 1 94.81 74 ALA B O 1
ATOM 3110 N N . THR B 1 75 ? 5.016 -22.422 -3.049 1 95.5 75 THR B N 1
ATOM 3111 C CA . THR B 1 75 ? 5.008 -23.359 -4.156 1 95.5 75 THR B CA 1
ATOM 3112 C C . THR B 1 75 ? 5.789 -24.625 -3.791 1 95.5 75 THR B C 1
ATOM 3114 O O . THR B 1 75 ? 6.941 -24.547 -3.363 1 95.5 75 THR B O 1
ATOM 3117 N N . VAL B 1 76 ? 5.133 -25.766 -4.012 1 91.25 76 VAL B N 1
ATOM 3118 C CA . VAL B 1 76 ? 5.734 -27.062 -3.705 1 91.25 76 VAL B CA 1
ATOM 3119 C C . VAL B 1 76 ? 6.895 -27.328 -4.664 1 91.25 76 VAL B C 1
ATOM 3121 O O . VAL B 1 76 ? 6.762 -27.156 -5.875 1 91.25 76 VAL B O 1
ATOM 3124 N N . GLY B 1 77 ? 8.023 -27.703 -4.051 1 89.44 77 GLY B N 1
ATOM 3125 C CA . GLY B 1 77 ? 9.148 -28.125 -4.867 1 89.44 77 GLY B CA 1
ATOM 3126 C C . GLY B 1 77 ? 10.047 -26.969 -5.281 1 89.44 77 GLY B C 1
ATOM 3127 O O . GLY B 1 77 ? 11.102 -27.188 -5.887 1 89.44 77 GLY B O 1
ATOM 3128 N N . LEU B 1 78 ? 9.617 -25.734 -5.051 1 93.62 78 LEU B N 1
ATOM 3129 C CA . LEU B 1 78 ? 10.477 -24.594 -5.359 1 93.62 78 LEU B CA 1
ATOM 3130 C C . LEU B 1 78 ? 11.445 -24.312 -4.219 1 93.62 78 LEU B C 1
ATOM 3132 O O . LEU B 1 78 ? 11.031 -23.938 -3.123 1 93.62 78 LEU B O 1
ATOM 3136 N N . PRO B 1 79 ? 12.688 -24.469 -4.484 1 92.19 79 PRO B N 1
ATOM 3137 C CA . PRO B 1 79 ? 13.664 -24.328 -3.4 1 92.19 79 PRO B CA 1
ATOM 3138 C C . PRO B 1 79 ? 13.773 -22.891 -2.895 1 92.19 79 PRO B C 1
ATOM 3140 O O . PRO B 1 79 ? 13.734 -21.938 -3.689 1 92.19 79 PRO B O 1
ATOM 3143 N N . GLU B 1 80 ? 14 -22.781 -1.593 1 90.06 80 GLU B N 1
ATOM 3144 C CA . GLU B 1 80 ? 14.164 -21.469 -0.976 1 90.06 80 GLU B CA 1
ATOM 3145 C C . GLU B 1 80 ? 15.391 -20.75 -1.53 1 90.06 80 GLU B C 1
ATOM 3147 O O . GLU B 1 80 ? 15.383 -19.516 -1.671 1 90.06 80 GLU B O 1
ATOM 3152 N N . SER B 1 81 ? 16.406 -21.5 -1.849 1 90.06 81 SER B N 1
ATOM 3153 C CA . SER B 1 81 ? 17.625 -20.906 -2.383 1 90.06 81 SER B CA 1
ATOM 3154 C C . SER B 1 81 ? 17.359 -20.203 -3.715 1 90.06 81 SER B C 1
ATOM 3156 O O . SER B 1 81 ? 17.938 -19.156 -3.994 1 90.06 81 SER B O 1
ATOM 3158 N N . ALA B 1 82 ? 16.484 -20.828 -4.512 1 92.44 82 ALA B N 1
ATOM 3159 C CA . ALA B 1 82 ? 16.141 -20.219 -5.797 1 92.44 82 ALA B CA 1
ATOM 3160 C C . ALA B 1 82 ? 15.344 -18.938 -5.598 1 92.44 82 ALA B C 1
ATOM 3162 O O . ALA B 1 82 ? 15.586 -17.938 -6.285 1 92.44 82 ALA B O 1
ATOM 3163 N N . VAL B 1 83 ? 14.445 -18.938 -4.656 1 92.62 83 VAL B N 1
ATOM 3164 C CA . VAL B 1 83 ? 13.641 -17.766 -4.336 1 92.62 83 VAL B CA 1
ATOM 3165 C C . VAL B 1 83 ? 14.547 -16.641 -3.822 1 92.62 83 VAL B C 1
ATOM 3167 O O . VAL B 1 83 ? 14.453 -15.508 -4.281 1 92.62 83 VAL B O 1
ATOM 3170 N N . THR B 1 84 ? 15.453 -17.016 -2.959 1 89.75 84 THR B N 1
ATOM 3171 C CA . THR B 1 84 ? 16.375 -16.047 -2.387 1 89.75 84 THR B CA 1
ATOM 3172 C C . THR B 1 84 ? 17.266 -15.453 -3.471 1 89.75 84 THR B C 1
ATOM 3174 O O . THR B 1 84 ? 17.516 -14.242 -3.477 1 89.75 84 THR B O 1
ATOM 3177 N N . HIS B 1 85 ? 17.656 -16.312 -4.312 1 89.56 85 HIS B N 1
ATOM 3178 C CA . HIS B 1 85 ? 18.5 -15.844 -5.418 1 89.56 85 HIS B CA 1
ATOM 3179 C C . HIS B 1 85 ? 17.75 -14.836 -6.281 1 89.56 85 HIS B C 1
ATOM 3181 O O . HIS B 1 85 ? 18.281 -13.781 -6.617 1 89.56 85 HIS B O 1
ATOM 3187 N N . ALA B 1 86 ? 16.516 -15.117 -6.66 1 92.19 86 ALA B N 1
ATOM 3188 C CA . ALA B 1 86 ? 15.695 -14.211 -7.465 1 92.19 86 ALA B CA 1
ATOM 3189 C C . ALA B 1 86 ? 15.508 -12.867 -6.758 1 92.19 86 ALA B C 1
ATOM 3191 O O . ALA B 1 86 ? 15.578 -11.812 -7.391 1 92.19 86 ALA B O 1
ATOM 3192 N N . ILE B 1 87 ? 15.305 -12.938 -5.473 1 89.56 87 ILE B N 1
ATOM 3193 C CA . ILE B 1 87 ? 15.125 -11.734 -4.672 1 89.56 87 ILE B CA 1
ATOM 3194 C C . ILE B 1 87 ? 16.406 -10.891 -4.719 1 89.56 87 ILE B C 1
ATOM 3196 O O . ILE B 1 87 ? 16.344 -9.68 -4.941 1 89.56 87 ILE B O 1
ATOM 3200 N N . GLN B 1 88 ? 17.5 -11.578 -4.57 1 86.12 88 GLN B N 1
ATOM 3201 C CA . GLN B 1 88 ? 18.781 -10.883 -4.543 1 86.12 88 GLN B CA 1
ATOM 3202 C C . GLN B 1 88 ? 19.078 -10.211 -5.883 1 86.12 88 GLN B C 1
ATOM 3204 O O . GLN B 1 88 ? 19.469 -9.047 -5.926 1 86.12 88 GLN B O 1
ATOM 3209 N N . GLN B 1 89 ? 18.859 -10.953 -6.926 1 89.56 89 GLN B N 1
ATOM 3210 C CA . GLN B 1 89 ? 19.109 -10.398 -8.25 1 89.56 89 GLN B CA 1
ATOM 3211 C C . GLN B 1 89 ? 18.156 -9.242 -8.555 1 89.56 89 GLN B C 1
ATOM 3213 O O . GLN B 1 89 ? 18.578 -8.203 -9.07 1 89.56 89 GLN B O 1
ATOM 3218 N N . GLY B 1 90 ? 16.891 -9.422 -8.25 1 89.56 90 GLY B N 1
ATOM 3219 C CA . GLY B 1 90 ? 15.922 -8.352 -8.445 1 89.56 90 GLY B CA 1
ATOM 3220 C C . GLY B 1 90 ? 16.25 -7.102 -7.648 1 89.56 90 GLY B C 1
ATOM 3221 O O . GLY B 1 90 ? 16.109 -5.984 -8.148 1 89.56 90 GLY B O 1
ATOM 3222 N N . SER B 1 91 ? 16.734 -7.293 -6.461 1 83.56 91 SER B N 1
ATOM 3223 C CA . SER B 1 91 ? 17.078 -6.176 -5.59 1 83.56 91 SER B CA 1
ATOM 3224 C C . SER B 1 91 ? 18.266 -5.387 -6.156 1 83.56 91 SER B C 1
ATOM 3226 O O . SER B 1 91 ? 18.453 -4.223 -5.805 1 83.56 91 SER B O 1
ATOM 3228 N N . ARG B 1 92 ? 19.016 -6.051 -7.012 1 85.06 92 ARG B N 1
ATOM 3229 C CA . ARG B 1 92 ? 20.141 -5.402 -7.672 1 85.06 92 ARG B CA 1
ATOM 3230 C C . ARG B 1 92 ? 19.719 -4.797 -9.008 1 85.06 92 ARG B C 1
ATOM 3232 O O . ARG B 1 92 ? 20.562 -4.363 -9.797 1 85.06 92 ARG B O 1
ATOM 3239 N N . GLN B 1 93 ? 18.453 -4.879 -9.281 1 88.5 93 GLN B N 1
ATOM 3240 C CA . GLN B 1 93 ? 17.859 -4.316 -10.484 1 88.5 93 GLN B CA 1
ATOM 3241 C C . GLN B 1 93 ? 18.234 -5.125 -11.719 1 88.5 93 GLN B C 1
ATOM 3243 O O . GLN B 1 93 ? 18.297 -4.59 -12.828 1 88.5 93 GLN B O 1
ATOM 3248 N N . LEU B 1 94 ? 18.547 -6.355 -11.469 1 90.12 94 LEU B N 1
ATOM 3249 C CA . LEU B 1 94 ? 18.859 -7.227 -12.594 1 90.12 94 LEU B CA 1
ATOM 3250 C C . LEU B 1 94 ? 17.609 -7.965 -13.07 1 90.12 94 LEU B C 1
ATOM 3252 O O . LEU B 1 94 ? 16.906 -8.57 -12.266 1 90.12 94 LEU B O 1
ATOM 3256 N N . ARG B 1 95 ? 17.375 -7.891 -14.312 1 90 95 ARG B N 1
ATOM 3257 C CA . ARG B 1 95 ? 16.266 -8.641 -14.883 1 90 95 ARG B CA 1
ATOM 3258 C C . ARG B 1 95 ? 16.641 -10.102 -15.102 1 90 95 ARG B C 1
ATOM 3260 O O . ARG B 1 95 ? 17.828 -10.438 -15.195 1 90 95 ARG B O 1
ATOM 3267 N N . TRP B 1 96 ? 15.617 -10.859 -15.156 1 90.69 96 TRP B N 1
ATOM 3268 C CA . TRP B 1 96 ? 15.781 -12.289 -15.406 1 90.69 96 TRP B CA 1
ATOM 3269 C C . TRP B 1 96 ? 16.391 -12.531 -16.781 1 90.69 96 TRP B C 1
ATOM 3271 O O . TRP B 1 96 ? 15.984 -11.914 -17.766 1 90.69 96 TRP B O 1
ATOM 3281 N N . ASP B 1 97 ? 17.406 -13.312 -16.797 1 83.38 97 ASP B N 1
ATOM 3282 C CA . ASP B 1 97 ? 18.031 -13.695 -18.062 1 83.38 97 ASP B CA 1
ATOM 3283 C C . ASP B 1 97 ? 17.328 -14.898 -18.688 1 83.38 97 ASP B C 1
ATOM 3285 O O . ASP B 1 97 ? 17.672 -16.047 -18.375 1 83.38 97 ASP B O 1
ATOM 3289 N N . ALA B 1 98 ? 16.438 -14.688 -19.594 1 78.12 98 ALA B N 1
ATOM 3290 C CA . ALA B 1 98 ? 15.594 -15.727 -20.172 1 78.12 98 ALA B CA 1
ATOM 3291 C C . ALA B 1 98 ? 16.422 -16.703 -21 1 78.12 98 ALA B C 1
ATOM 3293 O O . ALA B 1 98 ? 16.062 -17.875 -21.156 1 78.12 98 ALA B O 1
ATOM 3294 N N . GLY B 1 99 ? 17.438 -16.234 -21.609 1 72 99 GLY B N 1
ATOM 3295 C CA . GLY B 1 99 ? 18.312 -17.078 -22.406 1 72 99 GLY B CA 1
ATOM 3296 C C . GLY B 1 99 ? 19.094 -18.078 -21.562 1 72 99 GLY B C 1
ATOM 3297 O O . GLY B 1 99 ? 19.25 -19.234 -21.953 1 72 99 GLY B O 1
ATOM 3298 N N . ARG B 1 100 ? 19.359 -17.641 -20.438 1 70.56 100 ARG B N 1
ATOM 3299 C CA . ARG B 1 100 ? 20.188 -18.469 -19.578 1 70.56 100 ARG B CA 1
ATOM 3300 C C . ARG B 1 100 ? 19.344 -19.531 -18.859 1 70.56 100 ARG B C 1
ATOM 3302 O O . ARG B 1 100 ? 19.797 -20.656 -18.656 1 70.56 100 ARG B O 1
ATOM 3309 N N . TYR B 1 101 ? 18.125 -19.188 -18.516 1 67.31 101 TYR B N 1
ATOM 3310 C CA . TYR B 1 101 ? 17.375 -20.094 -17.672 1 67.31 101 TYR B CA 1
ATOM 3311 C C . TYR B 1 101 ? 16.172 -20.688 -18.422 1 67.31 101 TYR B C 1
ATOM 3313 O O . TYR B 1 101 ? 15.258 -21.219 -17.797 1 67.31 101 TYR B O 1
ATOM 3321 N N . GLN B 1 102 ? 16.281 -20.859 -19.609 1 62.75 102 GLN B N 1
ATOM 3322 C CA . GLN B 1 102 ? 15.406 -21.547 -20.547 1 62.75 102 GLN B CA 1
ATOM 3323 C C . GLN B 1 102 ? 13.945 -21.172 -20.328 1 62.75 102 GLN B C 1
ATOM 3325 O O . GLN B 1 102 ? 13.062 -22.031 -20.406 1 62.75 102 GLN B O 1
ATOM 3330 N N . THR B 1 103 ? 13.648 -20.172 -19.656 1 60.66 103 THR B N 1
ATOM 3331 C CA . THR B 1 103 ? 12.25 -19.75 -19.703 1 60.66 103 THR B CA 1
ATOM 3332 C C . THR B 1 103 ? 11.883 -19.25 -21.094 1 60.66 103 THR B C 1
ATOM 3334 O O . THR B 1 103 ? 10.711 -19 -21.391 1 60.66 103 THR B O 1
ATOM 3337 N N . GLY B 1 104 ? 12.945 -19.25 -21.891 1 57.38 104 GLY B N 1
ATOM 3338 C CA . GLY B 1 104 ? 12.742 -18.984 -23.312 1 57.38 104 GLY B CA 1
ATOM 3339 C C . GLY B 1 104 ? 12.531 -20.234 -24.141 1 57.38 104 GLY B C 1
ATOM 3340 O O . GLY B 1 104 ? 12.352 -21.328 -23.594 1 57.38 104 GLY B O 1
ATOM 3341 N N . ASN B 1 105 ? 12.398 -20.125 -25.438 1 52.78 105 ASN B N 1
ATOM 3342 C CA . ASN B 1 105 ? 12.172 -21.188 -26.422 1 52.78 105 ASN B CA 1
ATOM 3343 C C . ASN B 1 105 ? 13.227 -22.281 -26.312 1 52.78 105 ASN B C 1
ATOM 3345 O O . ASN B 1 105 ? 14.344 -22.125 -26.812 1 52.78 105 ASN B O 1
ATOM 3349 N N . HIS B 1 106 ? 13.531 -22.766 -25.125 1 50.34 106 HIS B N 1
ATOM 3350 C CA . HIS B 1 106 ? 14.562 -23.781 -25.188 1 50.34 106 HIS B CA 1
ATOM 3351 C C . HIS B 1 106 ? 14.164 -24.922 -26.125 1 50.34 106 HIS B C 1
ATOM 3353 O O . HIS B 1 106 ? 12.969 -25.141 -26.344 1 50.34 106 HIS B O 1
ATOM 3359 N N . ALA B 1 107 ? 15.227 -25.719 -26.516 1 47.16 107 ALA B N 1
ATOM 3360 C CA . ALA B 1 107 ? 15.312 -26.797 -27.5 1 47.16 107 ALA B CA 1
ATOM 3361 C C . ALA B 1 107 ? 14.586 -28.047 -26.984 1 47.16 107 ALA B C 1
ATOM 3363 O O . ALA B 1 107 ? 14.992 -28.656 -26 1 47.16 107 ALA B O 1
ATOM 3364 N N . GLY B 1 108 ? 13.281 -28.219 -27.312 1 59.03 108 GLY B N 1
ATOM 3365 C CA . GLY B 1 108 ? 12.555 -29.469 -27.375 1 59.03 108 GLY B CA 1
ATOM 3366 C C . GLY B 1 108 ? 11.273 -29.469 -26.562 1 59.03 108 GLY B C 1
ATOM 3367 O O . GLY B 1 108 ? 10.445 -30.375 -26.688 1 59.03 108 GLY B O 1
ATOM 3368 N N . GLU B 1 109 ? 11.312 -28.625 -25.469 1 63.97 109 GLU B N 1
ATOM 3369 C CA . GLU B 1 109 ? 10.031 -28.656 -24.766 1 63.97 109 GLU B CA 1
ATOM 3370 C C . GLU B 1 109 ? 8.953 -27.906 -25.531 1 63.97 109 GLU B C 1
ATOM 3372 O O . GLU B 1 109 ? 9.234 -26.891 -26.188 1 63.97 109 GLU B O 1
ATOM 3377 N N . ASP B 1 110 ? 7.848 -28.609 -25.797 1 81.44 110 ASP B N 1
ATOM 3378 C CA . ASP B 1 110 ? 6.691 -27.969 -26.406 1 81.44 110 ASP B CA 1
ATOM 3379 C C . ASP B 1 110 ? 6.242 -26.75 -25.594 1 81.44 110 ASP B C 1
ATOM 3381 O O . ASP B 1 110 ? 5.613 -26.891 -24.547 1 81.44 110 ASP B O 1
ATOM 3385 N N . LEU B 1 111 ? 6.637 -25.562 -26.094 1 83.88 111 LEU B N 1
ATOM 3386 C CA . LEU B 1 111 ? 6.371 -24.312 -25.391 1 83.88 111 LEU B CA 1
ATOM 3387 C C . LEU B 1 111 ? 4.879 -24.141 -25.125 1 83.88 111 LEU B C 1
ATOM 3389 O O . LEU B 1 111 ? 4.488 -23.594 -24.078 1 83.88 111 LEU B O 1
ATOM 3393 N N . HIS B 1 112 ? 4.148 -24.594 -26.016 1 84.38 112 HIS B N 1
ATOM 3394 C CA . HIS B 1 112 ? 2.705 -24.484 -25.828 1 84.38 112 HIS B CA 1
ATOM 3395 C C . HIS B 1 112 ? 2.234 -25.312 -24.641 1 84.38 112 HIS B C 1
ATOM 3397 O O . HIS B 1 112 ? 1.443 -24.844 -23.828 1 84.38 112 HIS B O 1
ATOM 3403 N N . ARG B 1 113 ? 2.719 -26.484 -24.594 1 88.94 113 ARG B N 1
ATOM 3404 C CA . ARG B 1 113 ? 2.381 -27.344 -23.469 1 88.94 113 ARG B CA 1
ATOM 3405 C C . ARG B 1 113 ? 2.855 -26.719 -22.156 1 88.94 113 ARG B C 1
ATOM 3407 O O . ARG B 1 113 ? 2.119 -26.703 -21.156 1 88.94 113 ARG B O 1
ATOM 3414 N N . ALA B 1 114 ? 4.078 -26.234 -22.219 1 89.38 114 ALA B N 1
ATOM 3415 C CA . ALA B 1 114 ? 4.656 -25.641 -21.016 1 89.38 114 ALA B CA 1
ATOM 3416 C C . ALA B 1 114 ? 3.818 -24.469 -20.531 1 89.38 114 ALA B C 1
ATOM 3418 O O . ALA B 1 114 ? 3.613 -24.297 -19.328 1 89.38 114 ALA B O 1
ATOM 3419 N N . GLN B 1 115 ? 3.301 -23.703 -21.438 1 90.31 115 GLN B N 1
ATOM 3420 C CA . GLN B 1 115 ? 2.477 -22.547 -21.094 1 90.31 115 GLN B CA 1
ATOM 3421 C C . GLN B 1 115 ? 1.139 -22.984 -20.5 1 90.31 115 GLN B C 1
ATOM 3423 O O . GLN B 1 115 ? 0.611 -22.344 -19.594 1 90.31 115 GLN B O 1
ATOM 3428 N N . MET B 1 116 ? 0.66 -24.062 -21.016 1 90.56 116 MET B N 1
ATOM 3429 C CA . MET B 1 116 ? -0.586 -24.594 -20.484 1 90.56 116 MET B CA 1
ATOM 3430 C C . MET B 1 116 ? -0.382 -25.109 -19.062 1 90.56 116 MET B C 1
ATOM 3432 O O . MET B 1 116 ? -1.24 -24.906 -18.188 1 90.56 116 MET B O 1
ATOM 3436 N N . VAL B 1 117 ? 0.721 -25.719 -18.875 1 93 117 VAL B N 1
ATOM 3437 C CA . VAL B 1 117 ? 1.031 -26.203 -17.531 1 93 117 VAL B CA 1
ATOM 3438 C C . VAL B 1 117 ? 1.197 -25.016 -16.578 1 93 117 VAL B C 1
ATOM 3440 O O . VAL B 1 117 ? 0.767 -25.062 -15.422 1 93 117 VAL B O 1
ATOM 3443 N N . GLU B 1 118 ? 1.769 -23.953 -17.078 1 93.81 118 GLU B N 1
ATOM 3444 C CA . GLU B 1 118 ? 1.91 -22.734 -16.281 1 93.81 118 GLU B CA 1
ATOM 3445 C C . GLU B 1 118 ? 0.548 -22.172 -15.867 1 93.81 118 GLU B C 1
ATOM 3447 O O . GLU B 1 118 ? 0.344 -21.797 -14.719 1 93.81 118 GLU B O 1
ATOM 3452 N N . SER B 1 119 ? -0.323 -22.125 -16.828 1 94.69 119 SER B N 1
ATOM 3453 C CA . SER B 1 119 ? -1.671 -21.641 -16.547 1 94.69 119 SER B CA 1
ATOM 3454 C C . SER B 1 119 ? -2.377 -22.531 -15.531 1 94.69 119 SER B C 1
ATOM 3456 O O . SER B 1 119 ? -3.059 -22.031 -14.633 1 94.69 119 SER B O 1
ATOM 3458 N N . LEU B 1 120 ? -2.191 -23.797 -15.703 1 95.81 120 LEU B N 1
ATOM 3459 C CA . LEU B 1 120 ? -2.773 -24.766 -14.766 1 95.81 120 LEU B CA 1
ATOM 3460 C C . LEU B 1 120 ? -2.207 -24.562 -13.359 1 95.81 120 LEU B C 1
ATOM 3462 O O . LEU B 1 120 ? -2.953 -24.547 -12.383 1 95.81 120 LEU B O 1
ATOM 3466 N N . ALA B 1 121 ? -0.929 -24.391 -13.297 1 97 121 ALA B N 1
ATOM 3467 C CA . ALA B 1 121 ? -0.291 -24.125 -12.016 1 97 121 ALA B CA 1
ATOM 3468 C C . ALA B 1 121 ? -0.868 -22.875 -11.359 1 97 121 ALA B C 1
ATOM 3470 O O . ALA B 1 121 ? -1.071 -22.844 -10.141 1 97 121 ALA B O 1
ATOM 3471 N N . GLY B 1 122 ? -1.106 -21.844 -12.164 1 97.31 122 GLY B N 1
ATOM 3472 C CA . GLY B 1 122 ? -1.729 -20.625 -11.672 1 97.31 122 GLY B CA 1
ATOM 3473 C C . GLY B 1 122 ? -3.115 -20.859 -11.102 1 97.31 122 GLY B C 1
ATOM 3474 O O . GLY B 1 122 ? -3.457 -20.312 -10.047 1 97.31 122 GLY B O 1
ATOM 3475 N N . ASP B 1 123 ? -3.875 -21.672 -11.758 1 97.56 123 ASP B N 1
ATOM 3476 C CA . ASP B 1 123 ? -5.227 -21.969 -11.289 1 97.56 123 ASP B CA 1
ATOM 3477 C C . ASP B 1 123 ? -5.191 -22.766 -9.984 1 97.56 123 ASP B C 1
ATOM 3479 O O . ASP B 1 123 ? -5.961 -22.484 -9.062 1 97.56 123 ASP B O 1
ATOM 3483 N N . VAL B 1 124 ? -4.336 -23.719 -9.945 1 97.81 124 VAL B N 1
ATOM 3484 C CA . VAL B 1 124 ? -4.23 -24.547 -8.742 1 97.81 124 VAL B CA 1
ATOM 3485 C C . VAL B 1 124 ? -3.826 -23.672 -7.559 1 97.81 124 VAL B C 1
ATOM 3487 O O . VAL B 1 124 ? -4.398 -23.781 -6.469 1 97.81 124 VAL B O 1
ATOM 3490 N N . TRP B 1 125 ? -2.893 -22.812 -7.785 1 97.56 125 TRP B N 1
ATOM 3491 C CA . TRP B 1 125 ? -2.504 -21.859 -6.75 1 97.56 125 TRP B CA 1
ATOM 3492 C C . TRP B 1 125 ? -3.703 -21.031 -6.293 1 97.56 125 TRP B C 1
ATOM 3494 O O . TRP B 1 125 ? -3.93 -20.859 -5.09 1 97.56 125 TRP B O 1
ATOM 3504 N N . ARG B 1 126 ? -4.422 -20.469 -7.211 1 97.81 126 ARG B N 1
ATOM 3505 C CA . ARG B 1 126 ? -5.57 -19.641 -6.883 1 97.81 126 ARG B CA 1
ATOM 3506 C C . ARG B 1 126 ? -6.59 -20.406 -6.047 1 97.81 126 ARG B C 1
ATOM 3508 O O . ARG B 1 126 ? -7.129 -19.875 -5.074 1 97.81 126 ARG B O 1
ATOM 3515 N N . LEU B 1 127 ? -6.801 -21.641 -6.418 1 98.25 127 LEU B N 1
ATOM 3516 C CA . LEU B 1 127 ? -7.75 -22.484 -5.695 1 98.25 127 LEU B CA 1
ATOM 3517 C C . LEU B 1 127 ? -7.293 -22.703 -4.258 1 98.25 127 LEU B C 1
ATOM 3519 O O . LEU B 1 127 ? -8.07 -22.531 -3.32 1 98.25 127 LEU B O 1
ATOM 3523 N N . GLU B 1 128 ? -6.074 -23.078 -4.113 1 98.19 128 GLU B N 1
ATOM 3524 C CA . GLU B 1 128 ? -5.543 -23.344 -2.783 1 98.19 128 GLU B CA 1
ATOM 3525 C C . GLU B 1 128 ? -5.512 -22.078 -1.936 1 98.19 128 GLU B C 1
ATOM 3527 O O . GLU B 1 128 ? -5.852 -22.094 -0.751 1 98.19 128 GLU B O 1
ATOM 3532 N N . HIS B 1 129 ? -5.086 -21 -2.518 1 97.75 129 HIS B N 1
ATOM 3533 C CA . HIS B 1 129 ? -5.047 -19.703 -1.823 1 97.75 129 HIS B CA 1
ATOM 3534 C C . HIS B 1 129 ? -6.445 -19.266 -1.401 1 97.75 129 HIS B C 1
ATOM 3536 O O . HIS B 1 129 ? -6.641 -18.812 -0.275 1 97.75 129 HIS B O 1
ATOM 3542 N N . MET B 1 130 ? -7.426 -19.406 -2.303 1 97.94 130 MET B N 1
ATOM 3543 C CA . MET B 1 130 ? -8.805 -19.062 -1.989 1 97.94 130 MET B CA 1
ATOM 3544 C C . MET B 1 130 ? -9.336 -19.922 -0.836 1 97.94 130 MET B C 1
ATOM 3546 O O . MET B 1 130 ? -10.062 -19.422 0.022 1 97.94 130 MET B O 1
ATOM 3550 N N . ALA B 1 131 ? -8.953 -21.172 -0.856 1 97.56 131 ALA B N 1
ATOM 3551 C CA . ALA B 1 131 ? -9.352 -22.031 0.253 1 97.56 131 ALA B CA 1
ATOM 3552 C C . ALA B 1 131 ? -8.805 -21.5 1.579 1 97.56 131 ALA B C 1
ATOM 3554 O O . ALA B 1 131 ? -9.531 -21.453 2.576 1 97.56 131 ALA B O 1
ATOM 3555 N N . ALA B 1 132 ? -7.574 -21.141 1.558 1 96.88 132 ALA B N 1
ATOM 3556 C CA . ALA B 1 132 ? -6.961 -20.594 2.764 1 96.88 132 ALA B CA 1
ATOM 3557 C C . ALA B 1 132 ? -7.645 -19.297 3.191 1 96.88 132 ALA B C 1
ATOM 3559 O O . ALA B 1 132 ? -7.906 -19.078 4.379 1 96.88 132 ALA B O 1
ATOM 3560 N N . ILE B 1 133 ? -7.918 -18.438 2.227 1 95.06 133 ILE B N 1
ATOM 3561 C CA . ILE B 1 133 ? -8.586 -17.172 2.494 1 95.06 133 ILE B CA 1
ATOM 3562 C C . ILE B 1 133 ? -9.953 -17.438 3.129 1 95.06 133 ILE B C 1
ATOM 3564 O O . ILE B 1 133 ? -10.344 -16.75 4.082 1 95.06 133 ILE B O 1
ATOM 3568 N N . ARG B 1 134 ? -10.648 -18.422 2.65 1 94 134 ARG B N 1
ATOM 3569 C CA . ARG B 1 134 ? -11.969 -18.766 3.16 1 94 134 ARG B CA 1
ATOM 3570 C C . ARG B 1 134 ? -11.906 -19.156 4.633 1 94 134 ARG B C 1
ATOM 3572 O O . ARG B 1 134 ? -12.719 -18.703 5.438 1 94 134 ARG B O 1
ATOM 3579 N N . VAL B 1 135 ? -10.977 -19.922 4.922 1 91.81 135 VAL B N 1
ATOM 3580 C CA . VAL B 1 135 ? -10.828 -20.406 6.293 1 91.81 135 VAL B CA 1
ATOM 3581 C C . VAL B 1 135 ? -10.516 -19.234 7.223 1 91.81 135 VAL B C 1
ATOM 3583 O O . VAL B 1 135 ? -11.156 -19.078 8.266 1 91.81 135 VAL B O 1
ATOM 3586 N N . GLN B 1 136 ? -9.617 -18.438 6.828 1 89.75 136 GLN B N 1
ATOM 3587 C CA . GLN B 1 136 ? -9.203 -17.312 7.668 1 89.75 136 GLN B CA 1
ATOM 3588 C C . GLN B 1 136 ? -10.312 -16.266 7.781 1 89.75 136 GLN B C 1
ATOM 3590 O O . GLN B 1 136 ? -10.508 -15.672 8.844 1 89.75 136 GLN B O 1
ATOM 3595 N N . HIS B 1 137 ? -10.953 -16.047 6.684 1 86.81 137 HIS B N 1
ATOM 3596 C CA . HIS B 1 137 ? -12.062 -15.094 6.684 1 86.81 137 HIS B CA 1
ATOM 3597 C C . HIS B 1 137 ? -13.172 -15.539 7.629 1 86.81 137 HIS B C 1
ATOM 3599 O O . HIS B 1 137 ? -13.75 -14.727 8.344 1 86.81 137 HIS B O 1
ATOM 3605 N N . ARG B 1 138 ? -13.508 -16.75 7.633 1 83.94 138 ARG B N 1
ATOM 3606 C CA . ARG B 1 138 ? -14.516 -17.297 8.523 1 83.94 138 ARG B CA 1
ATOM 3607 C C . ARG B 1 138 ? -14.094 -17.156 9.984 1 83.94 138 ARG B C 1
ATOM 3609 O O . ARG B 1 138 ? -14.914 -16.828 10.844 1 83.94 138 ARG B O 1
ATOM 3616 N N . ALA B 1 139 ? -12.875 -17.406 10.195 1 79.56 139 ALA B N 1
ATOM 3617 C CA . ALA B 1 139 ? -12.359 -17.266 11.555 1 79.56 139 ALA B CA 1
ATOM 3618 C C . ALA B 1 139 ? -12.492 -15.836 12.047 1 79.56 139 ALA B C 1
ATOM 3620 O O . ALA B 1 139 ? -12.836 -15.602 13.211 1 79.56 139 ALA B O 1
ATOM 3621 N N . HIS B 1 140 ? -12.25 -14.938 11.164 1 74.56 140 HIS B N 1
ATOM 3622 C CA . HIS B 1 140 ? -12.344 -13.531 11.516 1 74.56 140 HIS B CA 1
ATOM 3623 C C . HIS B 1 140 ? -13.789 -13.102 11.695 1 74.56 140 HIS B C 1
ATOM 3625 O O . HIS B 1 140 ? -14.102 -12.297 12.586 1 74.56 140 HIS B O 1
ATOM 3631 N N . ARG B 1 141 ? -14.609 -13.5 10.812 1 71.06 141 ARG B N 1
ATOM 3632 C CA . ARG B 1 141 ? -16.031 -13.164 10.883 1 71.06 141 ARG B CA 1
ATOM 3633 C C . ARG B 1 141 ? -16.641 -13.688 12.172 1 71.06 141 ARG B C 1
ATOM 3635 O O . ARG B 1 141 ? -17.438 -12.992 12.812 1 71.06 141 ARG B O 1
ATOM 3642 N N . ASN B 1 142 ? -16.406 -14.883 12.336 1 60.25 142 ASN B N 1
ATOM 3643 C CA . ASN B 1 142 ? -16.938 -15.484 13.562 1 60.25 142 ASN B CA 1
ATOM 3644 C C . ASN B 1 142 ? -16.484 -14.719 14.805 1 60.25 142 ASN B C 1
ATOM 3646 O O . ASN B 1 142 ? -17.25 -14.578 15.758 1 60.25 142 ASN B O 1
ATOM 3650 N N . ALA B 1 143 ? -15.344 -14.172 14.602 1 51.06 143 ALA B N 1
ATOM 3651 C CA . ALA B 1 143 ? -14.836 -13.398 15.727 1 51.06 143 ALA B CA 1
ATOM 3652 C C . ALA B 1 143 ? -15.516 -12.039 15.812 1 51.06 143 ALA B C 1
ATOM 3654 O O . ALA B 1 143 ? -15.695 -11.484 16.906 1 51.06 143 ALA B O 1
ATOM 3655 N N . ARG B 1 144 ? -15.914 -11.531 14.594 1 54.47 144 ARG B N 1
ATOM 3656 C CA . ARG B 1 144 ? -16.406 -10.156 14.586 1 54.47 144 ARG B CA 1
ATOM 3657 C C . ARG B 1 144 ? -17.922 -10.125 14.414 1 54.47 144 ARG B C 1
ATOM 3659 O O . ARG B 1 144 ? -18.531 -9.055 14.438 1 54.47 144 ARG B O 1
ATOM 3666 N N . ARG B 1 145 ? -18.547 -11.227 14.406 1 48.47 145 ARG B N 1
ATOM 3667 C CA . ARG B 1 145 ? -19.984 -11.344 14.164 1 48.47 145 ARG B CA 1
ATOM 3668 C C . ARG B 1 145 ? -20.406 -10.492 12.977 1 48.47 145 ARG B C 1
ATOM 3670 O O . ARG B 1 145 ? -21.484 -9.875 13 1 48.47 145 ARG B O 1
ATOM 3677 N N . SER B 1 146 ? -19.406 -10.133 12.125 1 52.12 146 SER B N 1
ATOM 3678 C CA . SER B 1 146 ? -19.75 -9.227 11.031 1 52.12 146 SER B CA 1
ATOM 3679 C C . SER B 1 146 ? -20.531 -9.945 9.938 1 52.12 146 SER B C 1
ATOM 3681 O O . SER B 1 146 ? -20.203 -11.07 9.57 1 52.12 146 SER B O 1
ATOM 3683 N N . PRO B 1 147 ? -21.719 -9.414 9.664 1 46.78 147 PRO B N 1
ATOM 3684 C CA . PRO B 1 147 ? -22.5 -10.031 8.586 1 46.78 147 PRO B CA 1
ATOM 3685 C C . PRO B 1 147 ? -21.766 -10.023 7.25 1 46.78 147 PRO B C 1
ATOM 3687 O O . PRO B 1 147 ? -21.109 -9.039 6.906 1 46.78 147 PRO B O 1
ATOM 3690 N N . SER B 1 148 ? -21.234 -11.031 6.77 1 54.75 148 SER B N 1
ATOM 3691 C CA . SER B 1 148 ? -20.812 -11.016 5.371 1 54.75 148 SER B CA 1
ATOM 3692 C C . SER B 1 148 ? -22.016 -10.875 4.441 1 54.75 148 SER B C 1
ATOM 3694 O O . SER B 1 148 ? -23.047 -11.539 4.633 1 54.75 148 SER B O 1
ATOM 3696 N N . PRO B 1 149 ? -21.953 -9.812 3.566 1 58.22 149 PRO B N 1
ATOM 3697 C CA . PRO B 1 149 ? -23.094 -9.883 2.656 1 58.22 149 PRO B CA 1
ATOM 3698 C C . PRO B 1 149 ? -23.188 -11.227 1.937 1 58.22 149 PRO B C 1
ATOM 3700 O O . PRO B 1 149 ? -22.188 -11.719 1.406 1 58.22 149 PRO B O 1
ATOM 3703 N N . GLY B 1 150 ? -24.203 -12.023 2.209 1 64.31 150 GLY B N 1
ATOM 3704 C CA . GLY B 1 150 ? -24.547 -13.305 1.62 1 64.31 150 GLY B CA 1
ATOM 3705 C C . GLY B 1 150 ? -24.188 -13.406 0.151 1 64.31 150 GLY B C 1
ATOM 3706 O O . GLY B 1 150 ? -23.719 -14.453 -0.31 1 64.31 150 GLY B O 1
ATOM 3707 N N . ASN B 1 151 ? -24.078 -12.297 -0.483 1 80.69 151 ASN B N 1
ATOM 3708 C CA . ASN B 1 151 ? -23.844 -12.312 -1.923 1 80.69 151 ASN B CA 1
ATOM 3709 C C . ASN B 1 151 ? -22.375 -12.555 -2.248 1 80.69 151 ASN B C 1
ATOM 3711 O O . ASN B 1 151 ? -22.047 -13.297 -3.18 1 80.69 151 ASN B O 1
ATOM 3715 N N . ALA B 1 152 ? -21.516 -12.125 -1.36 1 85.81 152 ALA B N 1
ATOM 3716 C CA . ALA B 1 152 ? -20.094 -12.297 -1.62 1 85.81 152 ALA B CA 1
ATOM 3717 C C . ALA B 1 152 ? -19.656 -13.75 -1.399 1 85.81 152 ALA B C 1
ATOM 3719 O O . ALA B 1 152 ? -18.828 -14.281 -2.141 1 85.81 152 ALA B O 1
ATOM 3720 N N . GLU B 1 153 ? -20.266 -14.398 -0.478 1 88.81 153 GLU B N 1
ATOM 3721 C CA . GLU B 1 153 ? -19.938 -15.797 -0.196 1 88.81 153 GLU B CA 1
ATOM 3722 C C . GLU B 1 153 ? -20.375 -16.719 -1.33 1 88.81 153 GLU B C 1
ATOM 3724 O O . GLU B 1 153 ? -19.641 -17.594 -1.747 1 88.81 153 GLU B O 1
ATOM 3729 N N . THR B 1 154 ? -21.547 -16.469 -1.782 1 91.88 154 THR B N 1
ATOM 3730 C CA . THR B 1 154 ? -22.062 -17.266 -2.893 1 91.88 154 THR B CA 1
ATOM 3731 C C . THR B 1 154 ? -21.203 -17.078 -4.137 1 91.88 154 THR B C 1
ATOM 3733 O O . THR B 1 154 ? -20.859 -18.047 -4.812 1 91.88 154 THR B O 1
ATOM 3736 N N . GLN B 1 155 ? -20.875 -15.82 -4.402 1 92.81 155 GLN B N 1
ATOM 3737 C CA . GLN B 1 155 ? -20.047 -15.555 -5.566 1 92.81 155 GLN B CA 1
ATOM 3738 C C . GLN B 1 155 ? -18.656 -16.172 -5.402 1 92.81 155 GLN B C 1
ATOM 3740 O O . GLN B 1 155 ? -18.078 -16.656 -6.367 1 92.81 155 GLN B O 1
ATOM 3745 N N . PHE B 1 156 ? -18.125 -16.141 -4.238 1 95.25 156 PHE B N 1
ATOM 3746 C CA . PHE B 1 156 ? -16.844 -16.766 -3.93 1 95.25 156 PHE B CA 1
ATOM 3747 C C . PHE B 1 156 ? -16.859 -18.25 -4.297 1 95.25 156 PHE B C 1
ATOM 3749 O O . PHE B 1 156 ? -15.945 -18.734 -4.953 1 95.25 156 PHE B O 1
ATOM 3756 N N . ASP B 1 157 ? -17.953 -18.906 -3.963 1 94.69 157 ASP B N 1
ATOM 3757 C CA . ASP B 1 157 ? -18.094 -20.328 -4.254 1 94.69 157 ASP B CA 1
ATOM 3758 C C . ASP B 1 157 ? -18.219 -20.578 -5.754 1 94.69 157 ASP B C 1
ATOM 3760 O O . ASP B 1 157 ? -17.641 -21.516 -6.289 1 94.69 157 ASP B O 1
ATOM 3764 N N . ARG B 1 158 ? -18.969 -19.719 -6.348 1 95.94 158 ARG B N 1
ATOM 3765 C CA . ARG B 1 158 ? -19.094 -19.812 -7.797 1 95.94 158 ARG B CA 1
ATOM 3766 C C . ARG B 1 158 ? -17.75 -19.641 -8.484 1 95.94 158 ARG B C 1
ATOM 3768 O O . ARG B 1 158 ? -17.422 -20.359 -9.438 1 95.94 158 ARG B O 1
ATOM 3775 N N . ASN B 1 159 ? -17 -18.688 -7.965 1 96.81 159 ASN B N 1
ATOM 3776 C CA . ASN B 1 159 ? -15.68 -18.453 -8.523 1 96.81 159 ASN B CA 1
ATOM 3777 C C . ASN B 1 159 ? -14.766 -19.656 -8.32 1 96.81 159 ASN B C 1
ATOM 3779 O O . ASN B 1 159 ? -14.047 -20.047 -9.242 1 96.81 159 ASN B O 1
ATOM 3783 N N . LEU B 1 160 ? -14.766 -20.25 -7.152 1 97.38 160 LEU B N 1
ATOM 3784 C CA . LEU B 1 160 ? -13.969 -21.438 -6.855 1 97.38 160 LEU B CA 1
ATOM 3785 C C . LEU B 1 160 ? -14.305 -22.562 -7.82 1 97.38 160 LEU B C 1
ATOM 3787 O O . LEU B 1 160 ? -13.398 -23.203 -8.383 1 97.38 160 LEU B O 1
ATOM 3791 N N . ASN B 1 161 ? -15.547 -22.75 -8.039 1 96.38 161 ASN B N 1
ATOM 3792 C CA . ASN B 1 161 ? -15.992 -23.812 -8.93 1 96.38 161 ASN B CA 1
ATOM 3793 C C . ASN B 1 161 ? -15.586 -23.531 -10.375 1 96.38 161 ASN B C 1
ATOM 3795 O O . ASN B 1 161 ? -15.156 -24.438 -11.086 1 96.38 161 ASN B O 1
ATOM 3799 N N . ALA B 1 162 ? -15.758 -22.312 -10.75 1 96.88 162 ALA B N 1
ATOM 3800 C CA . ALA B 1 162 ? -15.406 -21.938 -12.117 1 96.88 162 ALA B CA 1
ATOM 3801 C C . ALA B 1 162 ? -13.914 -22.125 -12.375 1 96.88 162 ALA B C 1
ATOM 3803 O O . ALA B 1 162 ? -13.516 -22.656 -13.414 1 96.88 162 ALA B O 1
ATOM 3804 N N . ILE B 1 163 ? -13.078 -21.719 -11.445 1 97.75 163 ILE B N 1
ATOM 3805 C CA . ILE B 1 163 ? -11.633 -21.875 -11.578 1 97.75 163 ILE B CA 1
ATOM 3806 C C . ILE B 1 163 ? -11.281 -23.359 -11.625 1 97.75 163 ILE B C 1
ATOM 3808 O O . ILE B 1 163 ? -10.438 -23.781 -12.422 1 97.75 163 ILE B O 1
ATOM 3812 N N . TRP B 1 164 ? -11.93 -24.141 -10.836 1 96.88 164 TRP B N 1
ATOM 3813 C CA . TRP B 1 164 ? -11.672 -25.578 -10.828 1 96.88 164 TRP B CA 1
ATOM 3814 C C . TRP B 1 164 ? -12.039 -26.203 -12.164 1 96.88 164 TRP B C 1
ATOM 3816 O O . TRP B 1 164 ? -11.289 -27.031 -12.695 1 96.88 164 TRP B O 1
ATOM 3826 N N . GLN B 1 165 ? -13.219 -25.828 -12.641 1 93.69 165 GLN B N 1
ATOM 3827 C CA . GLN B 1 165 ? -13.633 -26.375 -13.93 1 93.69 165 GLN B CA 1
ATOM 3828 C C . GLN B 1 165 ? -12.602 -26.062 -15.016 1 93.69 165 GLN B C 1
ATOM 3830 O O . GLN B 1 165 ? -12.258 -26.938 -15.812 1 93.69 165 GLN B O 1
ATOM 3835 N N . ARG B 1 166 ? -12.109 -24.828 -14.992 1 95.12 166 ARG B N 1
ATOM 3836 C CA . ARG B 1 166 ? -11.078 -24.469 -15.961 1 95.12 166 ARG B CA 1
ATOM 3837 C C . ARG B 1 166 ? -9.812 -25.297 -15.75 1 95.12 166 ARG B C 1
ATOM 3839 O O . ARG B 1 166 ? -9.234 -25.812 -16.719 1 95.12 166 ARG B O 1
ATOM 3846 N N . ALA B 1 167 ? -9.398 -25.438 -14.531 1 95.38 167 ALA B N 1
ATOM 3847 C CA . ALA B 1 167 ? -8.203 -26.219 -14.203 1 95.38 167 ALA B CA 1
ATOM 3848 C C . ALA B 1 167 ? -8.367 -27.672 -14.633 1 95.38 167 ALA B C 1
ATOM 3850 O O . ALA B 1 167 ? -7.449 -28.266 -15.211 1 95.38 167 ALA B O 1
ATOM 3851 N N . ALA B 1 168 ? -9.523 -28.219 -14.352 1 92.12 168 ALA B N 1
ATOM 3852 C CA . ALA B 1 168 ? -9.797 -29.609 -14.703 1 92.12 168 ALA B CA 1
ATOM 3853 C C . ALA B 1 168 ? -9.797 -29.812 -16.219 1 92.12 168 ALA B C 1
ATOM 3855 O O . ALA B 1 168 ? -9.266 -30.797 -16.719 1 92.12 168 ALA B O 1
ATOM 3856 N N . THR B 1 169 ? -10.406 -28.875 -16.844 1 90.69 169 THR B N 1
ATOM 3857 C CA . THR B 1 169 ? -10.438 -28.938 -18.312 1 90.69 169 THR B CA 1
ATOM 3858 C C . THR B 1 169 ? -9.023 -28.859 -18.875 1 90.69 169 THR B C 1
ATOM 3860 O O . THR B 1 169 ? -8.656 -29.656 -19.75 1 90.69 169 THR B O 1
ATOM 3863 N N . THR B 1 170 ? -8.242 -27.953 -18.391 1 91.88 170 THR B N 1
ATOM 3864 C CA . THR B 1 170 ? -6.871 -27.797 -18.859 1 91.88 170 THR B CA 1
ATOM 3865 C C . THR B 1 170 ? -6.055 -29.047 -18.562 1 91.88 170 THR B C 1
ATOM 3867 O O . THR B 1 170 ? -5.297 -29.516 -19.422 1 91.88 170 THR B O 1
ATOM 3870 N N . ALA B 1 171 ? -6.211 -29.578 -17.375 1 92.88 171 ALA B N 1
ATOM 3871 C CA . ALA B 1 171 ? -5.508 -30.812 -17.016 1 92.88 171 ALA B CA 1
ATOM 3872 C C . ALA B 1 171 ? -5.871 -31.953 -17.938 1 92.88 171 ALA B C 1
ATOM 3874 O O . ALA B 1 171 ? -5.016 -32.781 -18.297 1 92.88 171 ALA B O 1
ATOM 3875 N N . GLY B 1 172 ? -7.086 -32 -18.281 1 87.94 172 GLY B N 1
ATOM 3876 C CA . GLY B 1 172 ? -7.551 -33.062 -19.188 1 87.94 172 GLY B CA 1
ATOM 3877 C C . GLY B 1 172 ? -6.93 -33 -20.562 1 87.94 172 GLY B C 1
ATOM 3878 O O . GLY B 1 172 ? -6.898 -33.969 -21.297 1 87.94 172 GLY B O 1
ATOM 3879 N N . LEU B 1 173 ? -6.527 -31.812 -20.875 1 85.88 173 LEU B N 1
ATOM 3880 C CA . LEU B 1 173 ? -5.922 -31.609 -22.188 1 85.88 173 LEU B CA 1
ATOM 3881 C C . LEU B 1 173 ? -4.43 -31.906 -22.141 1 85.88 173 LEU B C 1
ATOM 3883 O O . LEU B 1 173 ? -3.779 -31.969 -23.188 1 85.88 173 LEU B O 1
ATOM 3887 N N . LEU B 1 174 ? -4.062 -32.125 -20.859 1 88.06 174 LEU B N 1
ATOM 3888 C CA . LEU B 1 174 ? -2.625 -32.281 -20.672 1 88.06 174 LEU B CA 1
ATOM 3889 C C . LEU B 1 174 ? -2.289 -33.719 -20.328 1 88.06 174 LEU B C 1
ATOM 3891 O O . LEU B 1 174 ? -3.08 -34.406 -19.672 1 88.06 174 LEU B O 1
ATOM 3895 N N . ASP B 1 175 ? -1.514 -34.469 -20.922 1 84.94 175 ASP B N 1
ATOM 3896 C CA . ASP B 1 175 ? -1.02 -35.781 -20.562 1 84.94 175 ASP B CA 1
ATOM 3897 C C . ASP B 1 175 ? -0.011 -35.688 -19.406 1 84.94 175 ASP B C 1
ATOM 3899 O O . ASP B 1 175 ? 1.158 -36.062 -19.578 1 84.94 175 ASP B O 1
ATOM 3903 N N . LEU B 1 176 ? -0.657 -35.375 -18.266 1 91.44 176 LEU B N 1
ATOM 3904 C CA . LEU B 1 176 ? 0.215 -35.094 -17.125 1 91.44 176 LEU B CA 1
ATOM 3905 C C . LEU B 1 176 ? 0.761 -36.406 -16.547 1 91.44 176 LEU B C 1
ATOM 3907 O O . LEU B 1 176 ? 0.041 -37.406 -16.469 1 91.44 176 LEU B O 1
ATOM 3911 N N . THR B 1 177 ? 1.981 -36.375 -16.219 1 89.94 177 THR B N 1
ATOM 3912 C CA . THR B 1 177 ? 2.592 -37.5 -15.516 1 89.94 177 THR B CA 1
ATOM 3913 C C . THR B 1 177 ? 2.264 -37.438 -14.031 1 89.94 177 THR B C 1
ATOM 3915 O O . THR B 1 177 ? 1.829 -36.406 -13.516 1 89.94 177 THR B O 1
ATOM 3918 N N . GLY B 1 178 ? 2.418 -38.562 -13.367 1 90.56 178 GLY B N 1
ATOM 3919 C CA . GLY B 1 178 ? 2.215 -38.594 -11.922 1 90.56 178 GLY B CA 1
ATOM 3920 C C . GLY B 1 178 ? 3.072 -37.625 -11.164 1 90.56 178 GLY B C 1
ATOM 3921 O O . GLY B 1 178 ? 2.607 -36.969 -10.211 1 90.56 178 GLY B O 1
ATOM 3922 N N . ALA B 1 179 ? 4.27 -37.5 -11.625 1 89.12 179 ALA B N 1
ATOM 3923 C CA . ALA B 1 179 ? 5.199 -36.562 -10.984 1 89.12 179 ALA B CA 1
ATOM 3924 C C . ALA B 1 179 ? 4.734 -35.125 -11.156 1 89.12 179 ALA B C 1
ATOM 3926 O O . ALA B 1 179 ? 4.812 -34.344 -10.211 1 89.12 179 ALA B O 1
ATOM 3927 N N . GLU B 1 180 ? 4.23 -34.812 -12.367 1 91.62 180 GLU B N 1
ATOM 3928 C CA . GLU B 1 180 ? 3.715 -33.469 -12.617 1 91.62 180 GLU B CA 1
ATOM 3929 C C . GLU B 1 180 ? 2.496 -33.188 -11.75 1 91.62 180 GLU B C 1
ATOM 3931 O O . GLU B 1 180 ? 2.387 -32.094 -11.172 1 91.62 180 GLU B O 1
ATOM 3936 N N . CYS B 1 181 ? 1.648 -34.125 -11.617 1 93.81 181 CYS B N 1
ATOM 3937 C CA . CYS B 1 181 ? 0.471 -33.969 -10.773 1 93.81 181 CYS B CA 1
ATOM 3938 C C . CYS B 1 181 ? 0.871 -33.719 -9.328 1 93.81 181 CYS B C 1
ATOM 3940 O O . CYS B 1 181 ? 0.302 -32.844 -8.68 1 93.81 181 CYS B O 1
ATOM 3942 N N . GLY B 1 182 ? 1.843 -34.438 -8.883 1 92.25 182 GLY B N 1
ATOM 3943 C CA . GLY B 1 182 ? 2.346 -34.25 -7.531 1 92.25 182 GLY B CA 1
ATOM 3944 C C . GLY B 1 182 ? 2.885 -32.844 -7.297 1 92.25 182 GLY B C 1
ATOM 3945 O O . GLY B 1 182 ? 2.668 -32.25 -6.23 1 92.25 182 GLY B O 1
ATOM 3946 N N . GLN B 1 183 ? 3.512 -32.281 -8.234 1 91.44 183 GLN B N 1
ATOM 3947 C CA . GLN B 1 183 ? 4.082 -30.938 -8.117 1 91.44 183 GLN B CA 1
ATOM 3948 C C . GLN B 1 183 ? 2.996 -29.875 -8.172 1 91.44 183 GLN B C 1
ATOM 3950 O O . GLN B 1 183 ? 3.123 -28.828 -7.535 1 91.44 183 GLN B O 1
ATOM 3955 N N . LEU B 1 184 ? 1.988 -30.156 -8.922 1 94.62 184 LEU B N 1
ATOM 3956 C CA . LEU B 1 184 ? 0.963 -29.141 -9.18 1 94.62 184 LEU B CA 1
ATOM 3957 C C . LEU B 1 184 ? -0.057 -29.109 -8.047 1 94.62 184 LEU B C 1
ATOM 3959 O O . LEU B 1 184 ? -0.454 -28.031 -7.594 1 94.62 184 LEU B O 1
ATOM 3963 N N . TRP B 1 185 ? -0.508 -30.25 -7.551 1 94.44 185 TRP B N 1
ATOM 3964 C CA . TRP B 1 185 ? -1.572 -30.188 -6.555 1 94.44 185 TRP B CA 1
ATOM 3965 C C . TRP B 1 185 ? -1.381 -31.281 -5.496 1 94.44 185 TRP B C 1
ATOM 3967 O O . TRP B 1 185 ? -2.314 -31.609 -4.762 1 94.44 185 TRP B O 1
ATOM 3977 N N . GLY B 1 186 ? -0.186 -31.844 -5.387 1 92.44 186 GLY B N 1
ATOM 3978 C CA . GLY B 1 186 ? 0.104 -32.875 -4.391 1 92.44 186 GLY B CA 1
ATOM 3979 C C . GLY B 1 186 ? 0.556 -32.281 -3.062 1 92.44 186 GLY B C 1
ATOM 3980 O O . GLY B 1 186 ? 1.434 -32.844 -2.4 1 92.44 186 GLY B O 1
ATOM 3981 N N . ARG B 1 187 ? 0.025 -31.141 -2.691 1 94.38 187 ARG B N 1
ATOM 3982 C CA . ARG B 1 187 ? 0.421 -30.484 -1.45 1 94.38 187 ARG B CA 1
ATOM 3983 C C . ARG B 1 187 ? 0.01 -31.312 -0.237 1 94.38 187 ARG B C 1
ATOM 3985 O O . ARG B 1 187 ? -1.164 -31.656 -0.08 1 94.38 187 ARG B O 1
ATOM 3992 N N . ASP B 1 188 ? 0.954 -31.625 0.634 1 93.75 188 ASP B N 1
ATOM 3993 C CA . ASP B 1 188 ? 0.671 -32.344 1.864 1 93.75 188 ASP B CA 1
ATOM 3994 C C . ASP B 1 188 ? 0.4 -31.391 3.023 1 93.75 188 ASP B C 1
ATOM 3996 O O . ASP B 1 188 ? 0.255 -30.188 2.82 1 93.75 188 ASP B O 1
ATOM 4000 N N . SER B 1 189 ? 0.345 -31.969 4.23 1 93.75 189 SER B N 1
ATOM 4001 C CA . SER B 1 189 ? -0.001 -31.172 5.398 1 93.75 189 SER B CA 1
ATOM 4002 C C . SER B 1 189 ? 1.046 -30.094 5.656 1 93.75 189 SER B C 1
ATOM 4004 O O . SER B 1 189 ? 0.706 -28.953 5.98 1 93.75 189 SER B O 1
ATOM 4006 N N . ALA B 1 190 ? 2.268 -30.438 5.535 1 93.19 190 ALA B N 1
ATOM 4007 C CA . ALA B 1 190 ? 3.34 -29.469 5.719 1 93.19 190 ALA B CA 1
ATOM 4008 C C . ALA B 1 190 ? 3.279 -28.375 4.656 1 93.19 190 ALA B C 1
ATOM 4010 O O . ALA B 1 190 ? 3.549 -27.203 4.945 1 93.19 190 ALA B O 1
ATOM 4011 N N . GLY B 1 191 ? 2.912 -28.766 3.477 1 94.88 191 GLY B N 1
ATOM 4012 C CA . GLY B 1 191 ? 2.748 -27.812 2.402 1 94.88 191 GLY B CA 1
ATOM 4013 C C . GLY B 1 191 ? 1.623 -26.828 2.652 1 94.88 191 GLY B C 1
ATOM 4014 O O . GLY B 1 191 ? 1.755 -25.625 2.355 1 94.88 191 GLY B O 1
ATOM 4015 N N . TRP B 1 192 ? 0.553 -27.297 3.148 1 96.5 192 TRP B N 1
ATOM 4016 C CA . TRP B 1 192 ? -0.556 -26.406 3.5 1 96.5 192 TRP B CA 1
ATOM 4017 C C . TRP B 1 192 ? -0.151 -25.438 4.605 1 96.5 192 TRP B C 1
ATOM 4019 O O . TRP B 1 192 ? -0.492 -24.25 4.551 1 96.5 192 TRP B O 1
ATOM 4029 N N . GLN B 1 193 ? 0.598 -25.938 5.574 1 94.5 193 GLN B N 1
ATOM 4030 C CA . GLN B 1 193 ? 1.094 -25.062 6.621 1 94.5 193 GLN B CA 1
ATOM 4031 C C . GLN B 1 193 ? 1.983 -23.969 6.035 1 94.5 193 GLN B C 1
ATOM 4033 O O . GLN B 1 193 ? 1.871 -22.797 6.414 1 94.5 193 GLN B O 1
ATOM 4038 N N . ARG B 1 194 ? 2.793 -24.312 5.141 1 93.75 194 ARG B N 1
ATOM 4039 C CA . ARG B 1 194 ? 3.662 -23.344 4.477 1 93.75 194 ARG B CA 1
ATOM 4040 C C . ARG B 1 194 ? 2.844 -22.297 3.713 1 93.75 194 ARG B C 1
ATOM 4042 O O . ARG B 1 194 ? 3.188 -21.125 3.701 1 93.75 194 ARG B O 1
ATOM 4049 N N . LEU B 1 195 ? 1.823 -22.766 3.062 1 96.12 195 LEU B N 1
ATOM 4050 C CA . LEU B 1 195 ? 0.941 -21.859 2.346 1 96.12 195 LEU B CA 1
ATOM 4051 C C . LEU B 1 195 ? 0.32 -20.844 3.301 1 96.12 195 LEU B C 1
ATOM 4053 O O . LEU B 1 195 ? 0.323 -19.641 3.023 1 96.12 195 LEU B O 1
ATOM 4057 N N . PHE B 1 196 ? -0.127 -21.281 4.438 1 94.25 196 PHE B N 1
ATOM 4058 C CA . PHE B 1 196 ? -0.711 -20.391 5.426 1 94.25 196 PHE B CA 1
ATOM 4059 C C . PHE B 1 196 ? 0.334 -19.406 5.957 1 94.25 196 PHE B C 1
ATOM 4061 O O . PHE B 1 196 ? 0.095 -18.203 6.016 1 94.25 196 PHE B O 1
ATOM 4068 N N . ASP B 1 197 ? 1.493 -19.938 6.223 1 88.62 197 ASP B N 1
ATOM 4069 C CA . ASP B 1 197 ? 2.58 -19.125 6.773 1 88.62 197 ASP B CA 1
ATOM 4070 C C . ASP B 1 197 ? 2.998 -18.031 5.801 1 88.62 197 ASP B C 1
ATOM 4072 O O . ASP B 1 197 ? 3.357 -16.922 6.223 1 88.62 197 ASP B O 1
ATOM 4076 N N . ALA B 1 198 ? 2.91 -18.344 4.531 1 90.62 198 ALA B N 1
ATOM 4077 C CA . ALA B 1 198 ? 3.408 -17.422 3.514 1 90.62 198 ALA B CA 1
ATOM 4078 C C . ALA B 1 198 ? 2.328 -16.422 3.102 1 90.62 198 ALA B C 1
ATOM 4080 O O . ALA B 1 198 ? 2.625 -15.398 2.477 1 90.62 198 ALA B O 1
ATOM 4081 N N . THR B 1 199 ? 1.099 -16.734 3.398 1 92.81 199 THR B N 1
ATOM 4082 C CA . THR B 1 199 ? 0.022 -15.898 2.867 1 92.81 199 THR B CA 1
ATOM 4083 C C . THR B 1 199 ? -0.874 -15.391 3.992 1 92.81 199 THR B C 1
ATOM 4085 O O . THR B 1 199 ? -0.531 -14.422 4.676 1 92.81 199 THR B O 1
ATOM 4088 N N . VAL B 1 200 ? -1.929 -16.141 4.387 1 90.88 200 VAL B N 1
ATOM 4089 C CA . VAL B 1 200 ? -3.047 -15.648 5.188 1 90.88 200 VAL B CA 1
ATOM 4090 C C . VAL B 1 200 ? -2.574 -15.336 6.605 1 90.88 200 VAL B C 1
ATOM 4092 O O . VAL B 1 200 ? -3.129 -14.461 7.273 1 90.88 200 VAL B O 1
ATOM 4095 N N . ASP B 1 201 ? -1.51 -15.984 7.059 1 85.31 201 ASP B N 1
ATOM 4096 C CA . ASP B 1 201 ? -0.998 -15.703 8.398 1 85.31 201 ASP B CA 1
ATOM 4097 C C . ASP B 1 201 ? -0.233 -14.383 8.43 1 85.31 201 ASP B C 1
ATOM 4099 O O . ASP B 1 201 ? 0.021 -13.836 9.5 1 85.31 201 ASP B O 1
ATOM 4103 N N . ARG B 1 202 ? 0.082 -13.922 7.25 1 80.69 202 ARG B N 1
ATOM 4104 C CA . ARG B 1 202 ? 0.858 -12.688 7.164 1 80.69 202 ARG B CA 1
ATOM 4105 C C . ARG B 1 202 ? -0.023 -11.516 6.754 1 80.69 202 ARG B C 1
ATOM 4107 O O . ARG B 1 202 ? 0.401 -10.359 6.824 1 80.69 202 ARG B O 1
ATOM 4114 N N . TYR B 1 203 ? -1.246 -11.844 6.289 1 81 203 TYR B N 1
ATOM 4115 C CA . TYR B 1 203 ? -2.121 -10.766 5.844 1 81 203 TYR B CA 1
ATOM 4116 C C . TYR B 1 203 ? -2.68 -9.992 7.031 1 81 203 TYR B C 1
ATOM 4118 O O . TYR B 1 203 ? -3.029 -10.578 8.055 1 81 203 TYR B O 1
ATOM 4126 N N . SER B 1 204 ? -2.67 -8.648 6.875 1 74.75 204 SER B N 1
ATOM 4127 C CA . SER B 1 204 ? -3.477 -7.871 7.809 1 74.75 204 SER B CA 1
ATOM 4128 C C . SER B 1 204 ? -4.965 -8.156 7.625 1 74.75 204 SER B C 1
ATOM 4130 O O . SER B 1 204 ? -5.367 -8.766 6.633 1 74.75 204 SER B O 1
ATOM 4132 N N . ALA B 1 205 ? -5.781 -7.734 8.586 1 78.38 205 ALA B N 1
ATOM 4133 C CA . ALA B 1 205 ? -7.227 -7.895 8.438 1 78.38 205 ALA B CA 1
ATOM 4134 C C . ALA B 1 205 ? -7.73 -7.219 7.168 1 78.38 205 ALA B C 1
ATOM 4136 O O . ALA B 1 205 ? -8.516 -7.805 6.418 1 78.38 205 ALA B O 1
ATOM 4137 N N . SER B 1 206 ? -7.227 -5.98 6.961 1 79.38 206 SER B N 1
ATOM 4138 C CA . SER B 1 206 ? -7.621 -5.266 5.75 1 79.38 206 SER B CA 1
ATOM 4139 C C . SER B 1 206 ? -7.156 -6.004 4.5 1 79.38 206 SER B C 1
ATOM 4141 O O . SER B 1 206 ? -7.883 -6.07 3.506 1 79.38 206 SER B O 1
ATOM 4143 N N . GLY B 1 207 ? -5.906 -6.535 4.562 1 84.62 207 GLY B N 1
ATOM 4144 C CA . GLY B 1 207 ? -5.387 -7.309 3.445 1 84.62 207 GLY B CA 1
ATOM 4145 C C . GLY B 1 207 ? -6.199 -8.555 3.152 1 84.62 207 GLY B C 1
ATOM 4146 O O . GLY B 1 207 ? -6.41 -8.906 1.989 1 84.62 207 GLY B O 1
ATOM 4147 N N . LEU B 1 208 ? -6.633 -9.172 4.215 1 87.19 208 LEU B N 1
ATOM 4148 C CA . LEU B 1 208 ? -7.457 -10.359 4.055 1 87.19 208 LEU B CA 1
ATOM 4149 C C . LEU B 1 208 ? -8.805 -10.008 3.426 1 87.19 208 LEU B C 1
ATOM 4151 O O . LEU B 1 208 ? -9.266 -10.695 2.51 1 87.19 208 LEU B O 1
ATOM 4155 N N . TYR B 1 209 ? -9.422 -8.898 3.869 1 87.12 209 TYR B N 1
ATOM 4156 C CA . TYR B 1 209 ? -10.711 -8.477 3.334 1 87.12 209 TYR B CA 1
ATOM 4157 C C . TYR B 1 209 ? -10.586 -8.062 1.872 1 87.12 209 TYR B C 1
ATOM 4159 O O . TYR B 1 209 ? -11.469 -8.352 1.063 1 87.12 209 TYR B O 1
ATOM 4167 N N . GLU B 1 210 ? -9.523 -7.379 1.618 1 88.56 210 GLU B N 1
ATOM 4168 C CA . GLU B 1 210 ? -9.281 -6.996 0.23 1 88.56 210 GLU B CA 1
ATOM 4169 C C . GLU B 1 210 ? -9.219 -8.219 -0.678 1 88.56 210 GLU B C 1
ATOM 4171 O O . GLU B 1 210 ? -9.859 -8.258 -1.729 1 88.56 210 GLU B O 1
ATOM 4176 N N . ARG B 1 211 ? -8.477 -9.203 -0.25 1 92.5 211 ARG B N 1
ATOM 4177 C CA . ARG B 1 211 ? -8.289 -10.406 -1.052 1 92.5 211 ARG B CA 1
ATOM 4178 C C . ARG B 1 211 ? -9.586 -11.219 -1.119 1 92.5 211 ARG B C 1
ATOM 4180 O O . ARG B 1 211 ? -9.867 -11.852 -2.135 1 92.5 211 ARG B O 1
ATOM 4187 N N . TRP B 1 212 ? -10.312 -11.242 -0.011 1 92.25 212 TRP B N 1
ATOM 4188 C CA . TRP B 1 212 ? -11.617 -11.891 0.004 1 92.25 212 TRP B CA 1
ATOM 4189 C C . TRP B 1 212 ? -12.531 -11.297 -1.063 1 92.25 212 TRP B C 1
ATOM 4191 O O . TRP B 1 212 ? -13.125 -12.031 -1.857 1 92.25 212 TRP B O 1
ATOM 4201 N N . HIS B 1 213 ? -12.602 -10 -1.15 1 91.56 213 HIS B N 1
ATOM 4202 C CA . HIS B 1 213 ? -13.453 -9.312 -2.117 1 91.56 213 HIS B CA 1
ATOM 4203 C C . HIS B 1 213 ? -12.969 -9.555 -3.543 1 91.56 213 HIS B C 1
ATOM 4205 O O . HIS B 1 213 ? -13.773 -9.758 -4.453 1 91.56 213 HIS B O 1
ATOM 4211 N N . ALA B 1 214 ? -11.672 -9.547 -3.715 1 93.06 214 ALA B N 1
ATOM 4212 C CA . ALA B 1 214 ? -11.109 -9.805 -5.039 1 93.06 214 ALA B CA 1
ATOM 4213 C C . ALA B 1 214 ? -11.445 -11.219 -5.512 1 93.06 214 ALA B C 1
ATOM 4215 O O . ALA B 1 214 ? -11.766 -11.43 -6.684 1 93.06 214 ALA B O 1
ATOM 4216 N N . ALA B 1 215 ? -11.414 -12.141 -4.574 1 94.88 215 ALA B N 1
ATOM 4217 C CA . ALA B 1 215 ? -11.711 -13.539 -4.891 1 94.88 215 ALA B CA 1
ATOM 4218 C C . ALA B 1 215 ? -13.203 -13.734 -5.168 1 94.88 215 ALA B C 1
ATOM 4220 O O . ALA B 1 215 ? -13.594 -14.688 -5.844 1 94.88 215 ALA B O 1
ATOM 4221 N N . ALA B 1 216 ? -13.984 -12.812 -4.641 1 93.38 216 ALA B N 1
ATOM 4222 C CA . ALA B 1 216 ? -15.43 -12.922 -4.816 1 93.38 216 ALA B CA 1
ATOM 4223 C C . ALA B 1 216 ? -15.906 -12.047 -5.973 1 93.38 216 ALA B C 1
ATOM 4225 O O . ALA B 1 216 ? -17.109 -11.914 -6.195 1 93.38 216 ALA B O 1
ATOM 4226 N N . TRP B 1 217 ? -15 -11.477 -6.688 1 93.81 217 TRP B N 1
ATOM 4227 C CA . TRP B 1 217 ? -15.344 -10.609 -7.809 1 93.81 217 TRP B CA 1
ATOM 4228 C C . TRP B 1 217 ? -15.945 -11.414 -8.953 1 93.81 217 TRP B C 1
ATOM 4230 O O . TRP B 1 217 ? -15.367 -12.414 -9.391 1 93.81 217 TRP B O 1
ATOM 4240 N N . SER B 1 218 ? -17.109 -11 -9.445 1 91.94 218 SER B N 1
ATOM 4241 C CA . SER B 1 218 ? -17.859 -11.766 -10.438 1 91.94 218 SER B CA 1
ATOM 4242 C C . SER B 1 218 ? -17.078 -11.906 -11.734 1 91.94 218 SER B C 1
ATOM 4244 O O . SER B 1 218 ? -17.281 -12.859 -12.492 1 91.94 218 SER B O 1
ATOM 4246 N N . GLY B 1 219 ? -16.203 -10.992 -11.953 1 92.56 219 GLY B N 1
ATOM 4247 C CA . GLY B 1 219 ? -15.375 -11.062 -13.141 1 92.56 219 GLY B CA 1
ATOM 4248 C C . GLY B 1 219 ? -14.523 -12.32 -13.203 1 92.56 219 GLY B C 1
ATOM 4249 O O . GLY B 1 219 ? -14.148 -12.773 -14.289 1 92.56 219 GLY B O 1
ATOM 4250 N N . VAL B 1 220 ? -14.203 -12.93 -12.07 1 93.88 220 VAL B N 1
ATOM 4251 C CA . VAL B 1 220 ? -13.383 -14.141 -12 1 93.88 220 VAL B CA 1
ATOM 4252 C C . VAL B 1 220 ? -14.109 -15.297 -12.688 1 93.88 220 VAL B C 1
ATOM 4254 O O . VAL B 1 220 ? -13.523 -15.984 -13.523 1 93.88 220 VAL B O 1
ATOM 4257 N N . GLU B 1 221 ? -15.383 -15.5 -12.312 1 94.06 221 GLU B N 1
ATOM 4258 C CA . GLU B 1 221 ? -16.188 -16.547 -12.945 1 94.06 221 GLU B CA 1
ATOM 4259 C C . GLU B 1 221 ? -16.312 -16.297 -14.445 1 94.06 221 GLU B C 1
ATOM 4261 O O . GLU B 1 221 ? -16.172 -17.234 -15.25 1 94.06 221 GLU B O 1
ATOM 4266 N N . TYR B 1 222 ? -16.562 -15.109 -14.758 1 92.88 222 TYR B N 1
ATOM 4267 C CA . TYR B 1 222 ? -16.719 -14.734 -16.156 1 92.88 222 TYR B CA 1
ATOM 4268 C C . TYR B 1 222 ? -15.492 -15.125 -16.969 1 92.88 222 TYR B C 1
ATOM 4270 O O . TYR B 1 222 ? -15.602 -15.773 -18 1 92.88 222 TYR B O 1
ATOM 4278 N N . ASP B 1 223 ? -14.344 -14.773 -16.469 1 93.62 223 ASP B N 1
ATOM 4279 C CA . ASP B 1 223 ? -13.094 -15.039 -17.172 1 93.62 223 ASP B CA 1
ATOM 4280 C C . ASP B 1 223 ? -12.812 -16.531 -17.266 1 93.62 223 ASP B C 1
ATOM 4282 O O . ASP B 1 223 ? -12.344 -17.031 -18.297 1 93.62 223 ASP B O 1
ATOM 4286 N N . ALA B 1 224 ? -13.07 -17.234 -16.188 1 94.25 224 ALA B N 1
ATOM 4287 C CA . ALA B 1 224 ? -12.844 -18.688 -16.188 1 94.25 224 ALA B CA 1
ATOM 4288 C C . ALA B 1 224 ? -13.727 -19.375 -17.219 1 94.25 224 ALA B C 1
ATOM 4290 O O . ALA B 1 224 ? -13.258 -20.219 -17.984 1 94.25 224 ALA B O 1
ATOM 4291 N N . ARG B 1 225 ? -14.969 -19.016 -17.328 1 92.56 225 ARG B N 1
ATOM 4292 C CA . ARG B 1 225 ? -15.906 -19.625 -18.266 1 92.56 225 ARG B CA 1
ATOM 4293 C C . ARG B 1 225 ? -15.539 -19.281 -19.719 1 92.56 225 ARG B C 1
ATOM 4295 O O . ARG B 1 225 ? -15.594 -20.141 -20.594 1 92.56 225 ARG B O 1
ATOM 4302 N N . ARG B 1 226 ? -15.211 -18.047 -19.844 1 91.75 226 ARG B N 1
ATOM 4303 C CA . ARG B 1 226 ? -14.812 -17.609 -21.188 1 91.75 226 ARG B CA 1
ATOM 4304 C C . ARG B 1 226 ? -13.594 -18.406 -21.672 1 91.75 226 ARG B C 1
ATOM 4306 O O . ARG B 1 226 ? -13.516 -18.781 -22.844 1 91.75 226 ARG B O 1
ATOM 4313 N N . SER B 1 227 ? -12.68 -18.641 -20.812 1 90.44 227 SER B N 1
ATOM 4314 C CA . SER B 1 227 ? -11.484 -19.422 -21.141 1 90.44 227 SER B CA 1
ATOM 4315 C C . SER B 1 227 ? -11.844 -20.844 -21.531 1 90.44 227 SER B C 1
ATOM 4317 O O . SER B 1 227 ? -11.281 -21.391 -22.484 1 90.44 227 SER B O 1
ATOM 4319 N N . ILE B 1 228 ? -12.773 -21.484 -20.922 1 87.94 228 ILE B N 1
ATOM 4320 C CA . ILE B 1 228 ? -13.219 -22.844 -21.219 1 87.94 228 ILE B CA 1
ATOM 4321 C C . ILE B 1 228 ? -13.883 -22.875 -22.594 1 87.94 228 ILE B C 1
ATOM 4323 O O . ILE B 1 228 ? -13.617 -23.781 -23.391 1 87.94 228 ILE B O 1
ATOM 4327 N N . ASP B 1 229 ? -14.711 -21.859 -22.75 1 84.44 229 ASP B N 1
ATOM 4328 C CA . ASP B 1 229 ? -15.383 -21.781 -24.047 1 84.44 229 ASP B CA 1
ATOM 4329 C C . ASP B 1 229 ? -14.383 -21.672 -25.188 1 84.44 229 ASP B C 1
ATOM 4331 O O . ASP B 1 229 ? -14.555 -22.297 -26.234 1 84.44 229 ASP B O 1
ATOM 4335 N N . ASN B 1 230 ? -13.367 -20.938 -24.906 1 85.38 230 ASN B N 1
ATOM 4336 C CA . ASN B 1 230 ? -12.344 -20.75 -25.938 1 85.38 230 ASN B CA 1
ATOM 4337 C C . ASN B 1 230 ? -11.555 -22.047 -26.172 1 85.38 230 ASN B C 1
ATOM 4339 O O . ASN B 1 230 ? -11.164 -22.328 -27.312 1 85.38 230 ASN B O 1
ATOM 4343 N N . LEU B 1 231 ? -11.32 -22.844 -25.172 1 80.56 231 LEU B N 1
ATOM 4344 C CA . LEU B 1 231 ? -10.648 -24.125 -25.312 1 80.56 231 LEU B CA 1
ATOM 4345 C C . LEU B 1 231 ? -11.516 -25.109 -26.094 1 80.56 231 LEU B C 1
ATOM 4347 O O . LEU B 1 231 ? -11.016 -25.859 -26.938 1 80.56 231 LEU B O 1
ATOM 4351 N N . GLY B 1 232 ? -12.781 -25.156 -25.781 1 73.5 232 GLY B N 1
ATOM 4352 C CA . GLY B 1 232 ? -13.703 -26 -26.516 1 73.5 232 GLY B CA 1
ATOM 4353 C C . GLY B 1 232 ? -13.781 -25.625 -28 1 73.5 232 GLY B C 1
ATOM 4354 O O . GLY B 1 232 ? -13.781 -26.516 -28.859 1 73.5 232 GLY B O 1
ATOM 4355 N N . ALA B 1 233 ? -13.805 -24.406 -28.109 1 70.94 233 ALA B N 1
ATOM 4356 C CA . ALA B 1 233 ? -13.891 -23.922 -29.484 1 70.94 233 ALA B CA 1
ATOM 4357 C C . ALA B 1 233 ? -12.641 -24.297 -30.281 1 70.94 233 ALA B C 1
ATOM 4359 O O . ALA B 1 233 ? -12.703 -24.5 -31.5 1 70.94 233 ALA B O 1
ATOM 4360 N N . ALA B 1 234 ? -11.609 -24.359 -29.531 1 66.44 234 ALA B N 1
ATOM 4361 C CA . ALA B 1 234 ? -10.344 -24.719 -30.172 1 66.44 234 ALA B CA 1
ATOM 4362 C C . ALA B 1 234 ? -10.258 -26.219 -30.422 1 66.44 234 ALA B C 1
ATOM 4364 O O . ALA B 1 234 ? -9.305 -26.688 -31.047 1 66.44 234 ALA B O 1
ATOM 4365 N N . GLY B 1 235 ? -11.328 -26.969 -30.156 1 60.72 235 GLY B N 1
ATOM 4366 C CA . GLY B 1 235 ? -11.406 -28.375 -30.484 1 60.72 235 GLY B CA 1
ATOM 4367 C C . GLY B 1 235 ? -10.742 -29.266 -29.469 1 60.72 235 GLY B C 1
ATOM 4368 O O . GLY B 1 235 ? -10.445 -30.438 -29.75 1 60.72 235 GLY B O 1
ATOM 4369 N N . PHE B 1 236 ? -10.297 -28.641 -28.453 1 58.25 236 PHE B N 1
ATOM 4370 C CA . PHE B 1 236 ? -9.648 -29.5 -27.469 1 58.25 236 PHE B CA 1
ATOM 4371 C C . PHE B 1 236 ? -10.656 -30.438 -26.812 1 58.25 236 PHE B C 1
ATOM 4373 O O . PHE B 1 236 ? -11.727 -30.016 -26.391 1 58.25 236 PHE B O 1
ATOM 4380 N N . ALA B 1 237 ? -10.742 -31.641 -27.328 1 54.47 237 ALA B N 1
ATOM 4381 C CA . ALA B 1 237 ? -11.641 -32.688 -26.812 1 54.47 237 ALA B CA 1
ATOM 4382 C C . ALA B 1 237 ? -11.328 -33 -25.359 1 54.47 237 ALA B C 1
ATOM 4384 O O . ALA B 1 237 ? -10.156 -33.062 -24.969 1 54.47 237 ALA B O 1
ATOM 4385 N N . LEU B 1 238 ? -12.273 -32.688 -24.469 1 53.88 238 LEU B N 1
ATOM 4386 C CA . LEU B 1 238 ? -12.125 -33.156 -23.094 1 53.88 238 LEU B CA 1
ATOM 4387 C C . LEU B 1 238 ? -11.742 -34.625 -23.078 1 53.88 238 LEU B C 1
ATOM 4389 O O . LEU B 1 238 ? -12.445 -35.469 -23.656 1 53.88 238 LEU B O 1
ATOM 4393 N N . GLY B 1 239 ? -10.609 -34.906 -23.484 1 49.5 239 GLY B N 1
ATOM 4394 C CA . GLY B 1 239 ? -10.164 -36.281 -23.578 1 49.5 239 GLY B CA 1
ATOM 4395 C C . GLY B 1 239 ? -10.602 -37.125 -22.391 1 49.5 239 GLY B C 1
ATOM 4396 O O . GLY B 1 239 ? -11.414 -36.688 -21.578 1 49.5 239 GLY B O 1
ATOM 4397 N N . GLU B 1 240 ? -10.117 -38.5 -22.406 1 54.38 240 GLU B N 1
ATOM 4398 C CA . GLU B 1 240 ? -10.281 -39.469 -21.328 1 54.38 240 GLU B CA 1
ATOM 4399 C C . GLU B 1 240 ? -9.984 -38.875 -19.969 1 54.38 240 GLU B C 1
ATOM 4401 O O . GLU B 1 240 ? -9.164 -37.938 -19.859 1 54.38 240 GLU B O 1
ATOM 4406 N N . PRO B 1 241 ? -10.75 -39.281 -18.984 1 62.53 241 PRO B N 1
ATOM 4407 C CA . PRO B 1 241 ? -10.68 -38.719 -17.625 1 62.53 241 PRO B CA 1
ATOM 4408 C C . PRO B 1 241 ? -9.258 -38.719 -17.062 1 62.53 241 PRO B C 1
ATOM 4410 O O . PRO B 1 241 ? -8.641 -39.781 -16.938 1 62.53 241 PRO B O 1
ATOM 4413 N N . GLY B 1 242 ? -8.367 -37.938 -17.469 1 73.5 242 GLY B N 1
ATOM 4414 C CA . GLY B 1 242 ? -7.039 -37.844 -16.875 1 73.5 242 GLY B CA 1
ATOM 4415 C C . GLY B 1 242 ? -7.051 -37.25 -15.484 1 73.5 242 GLY B C 1
ATOM 4416 O O . GLY B 1 242 ? -8.117 -37.031 -14.898 1 73.5 242 GLY B O 1
ATOM 4417 N N . PRO B 1 243 ? -5.84 -37.219 -14.859 1 87.44 243 PRO B N 1
ATOM 4418 C CA . PRO B 1 243 ? -5.758 -36.656 -13.508 1 87.44 243 PRO B CA 1
ATOM 4419 C C . PRO B 1 243 ? -6.281 -35.25 -13.43 1 87.44 243 PRO B C 1
ATOM 4421 O O . PRO B 1 243 ? -6.125 -34.469 -14.383 1 87.44 243 PRO B O 1
ATOM 4424 N N . ARG B 1 244 ? -7.016 -34.969 -12.438 1 90.38 244 ARG B N 1
ATOM 4425 C CA . ARG B 1 244 ? -7.582 -33.656 -12.188 1 90.38 244 ARG B CA 1
ATOM 4426 C C . ARG B 1 244 ? -7.191 -33.156 -10.805 1 90.38 244 ARG B C 1
ATOM 4428 O O . ARG B 1 244 ? -6.91 -33.938 -9.898 1 90.38 244 ARG B O 1
ATOM 4435 N N . PRO B 1 245 ? -7.133 -31.828 -10.68 1 94.81 245 PRO B N 1
ATOM 4436 C CA . PRO B 1 245 ? -6.91 -31.297 -9.328 1 94.81 245 PRO B CA 1
ATOM 4437 C C . PRO B 1 245 ? -8.039 -31.656 -8.367 1 94.81 245 PRO B C 1
ATOM 4439 O O . PRO B 1 245 ? -9.148 -31.969 -8.797 1 94.81 245 PRO B O 1
ATOM 4442 N N . PRO B 1 246 ? -7.676 -31.688 -7.113 1 95.25 246 PRO B N 1
ATOM 4443 C CA . PRO B 1 246 ? -8.742 -31.938 -6.137 1 95.25 246 PRO B CA 1
ATOM 4444 C C . PRO B 1 246 ? -9.891 -30.938 -6.254 1 95.25 246 PRO B C 1
ATOM 4446 O O . PRO B 1 246 ? -9.656 -29.75 -6.535 1 95.25 246 PRO B O 1
ATOM 4449 N N . ARG B 1 247 ? -11.062 -31.422 -5.984 1 95.56 247 ARG B N 1
ATOM 4450 C CA . ARG B 1 247 ? -12.242 -30.562 -6.012 1 95.56 247 ARG B CA 1
ATOM 4451 C C . ARG B 1 247 ? -12.203 -29.531 -4.898 1 95.56 247 ARG B C 1
ATOM 4453 O O . ARG B 1 247 ? -11.539 -29.734 -3.879 1 95.56 247 ARG B O 1
ATOM 4460 N N . PRO B 1 248 ? -12.953 -28.406 -5.125 1 96.06 248 PRO B N 1
ATOM 4461 C CA . PRO B 1 248 ? -12.93 -27.328 -4.141 1 96.06 248 PRO B CA 1
ATOM 4462 C C . PRO B 1 248 ? -13.25 -27.797 -2.729 1 96.06 248 PRO B C 1
ATOM 4464 O O . PRO B 1 248 ? -12.617 -27.359 -1.764 1 96.06 248 PRO B O 1
ATOM 4467 N N . GLU B 1 249 ? -14.18 -28.734 -2.574 1 95 249 GLU B N 1
ATOM 4468 C CA . GLU B 1 249 ? -14.57 -29.219 -1.252 1 95 249 GLU B CA 1
ATOM 4469 C C . GLU B 1 249 ? -13.391 -29.875 -0.54 1 95 249 GLU B C 1
ATOM 4471 O O . GLU B 1 249 ? -13.234 -29.734 0.675 1 95 249 GLU B O 1
ATOM 4476 N N . VAL B 1 250 ? -12.656 -30.609 -1.3 1 96.19 250 VAL B N 1
ATOM 4477 C CA . VAL B 1 250 ? -11.484 -31.281 -0.749 1 96.19 250 VAL B CA 1
ATOM 4478 C C . VAL B 1 250 ? -10.445 -30.25 -0.321 1 96.19 250 VAL B C 1
ATOM 4480 O O . VAL B 1 250 ? -9.867 -30.359 0.766 1 96.19 250 VAL B O 1
ATOM 4483 N N . LEU B 1 251 ? -10.227 -29.266 -1.144 1 97 251 LEU B N 1
ATOM 4484 C CA . LEU B 1 251 ? -9.258 -28.219 -0.837 1 97 251 LEU B CA 1
ATOM 4485 C C . LEU B 1 251 ? -9.68 -27.438 0.403 1 97 251 LEU B C 1
ATOM 4487 O O . LEU B 1 251 ? -8.852 -27.125 1.259 1 97 251 LEU B O 1
ATOM 4491 N N . LEU B 1 252 ? -10.93 -27.141 0.472 1 96.19 252 LEU B N 1
ATOM 4492 C CA . LEU B 1 252 ? -11.453 -26.438 1.64 1 96.19 252 LEU B CA 1
ATOM 4493 C C . LEU B 1 252 ? -11.281 -27.281 2.9 1 96.19 252 LEU B C 1
ATOM 4495 O O . LEU B 1 252 ? -10.977 -26.75 3.971 1 96.19 252 LEU B O 1
ATOM 4499 N N . GLY B 1 253 ? -11.5 -28.578 2.732 1 95.19 253 GLY B N 1
ATOM 4500 C CA . GLY B 1 253 ? -11.273 -29.469 3.852 1 95.19 253 GLY B CA 1
ATOM 4501 C C . GLY B 1 253 ? -9.836 -29.5 4.324 1 95.19 253 GLY B C 1
ATOM 4502 O O . GLY B 1 253 ? -9.57 -29.422 5.527 1 95.19 253 GLY B O 1
ATOM 4503 N N . ARG B 1 254 ? -8.977 -29.578 3.416 1 95.94 254 ARG B N 1
ATOM 4504 C CA . ARG B 1 254 ? -7.559 -29.594 3.748 1 95.94 254 ARG B CA 1
ATOM 4505 C C . ARG B 1 254 ? -7.137 -28.281 4.398 1 95.94 254 ARG B C 1
ATOM 4507 O O . ARG B 1 254 ? -6.375 -28.266 5.367 1 95.94 254 ARG B O 1
ATOM 4514 N N . ALA B 1 255 ? -7.594 -27.156 3.852 1 96.19 255 ALA B N 1
ATOM 4515 C CA . ALA B 1 255 ? -7.309 -25.844 4.441 1 96.19 255 ALA B CA 1
ATOM 4516 C C . ALA B 1 255 ? -7.855 -25.75 5.863 1 96.19 255 ALA B C 1
ATOM 4518 O O . ALA B 1 255 ? -7.191 -25.234 6.758 1 96.19 255 ALA B O 1
ATOM 4519 N N . GLY B 1 256 ? -9.031 -26.219 6.059 1 94.31 256 GLY B N 1
ATOM 4520 C CA . GLY B 1 256 ? -9.672 -26.188 7.363 1 94.31 256 GLY B CA 1
ATOM 4521 C C . GLY B 1 256 ? -8.953 -27.016 8.406 1 94.31 256 GLY B C 1
ATOM 4522 O O . GLY B 1 256 ? -9.047 -26.75 9.602 1 94.31 256 GLY B O 1
ATOM 4523 N N . ALA B 1 257 ? -8.25 -27.984 7.953 1 93.5 257 ALA B N 1
ATOM 4524 C CA . ALA B 1 257 ? -7.535 -28.875 8.852 1 93.5 257 ALA B CA 1
ATOM 4525 C C . ALA B 1 257 ? -6.168 -28.312 9.219 1 93.5 257 ALA B C 1
ATOM 4527 O O . ALA B 1 257 ? -5.48 -28.844 10.094 1 93.5 257 ALA B O 1
ATOM 4528 N N . THR B 1 258 ? -5.793 -27.312 8.547 1 92.31 258 THR B N 1
ATOM 4529 C CA . THR B 1 258 ? -4.488 -26.719 8.805 1 92.31 258 THR B CA 1
ATOM 4530 C C . THR B 1 258 ? -4.555 -25.781 10.008 1 92.31 258 THR B C 1
ATOM 4532 O O . THR B 1 258 ? -5.379 -24.859 10.047 1 92.31 258 THR B O 1
ATOM 4535 N N . PRO B 1 259 ? -3.701 -25.984 11.062 1 78.56 259 PRO B N 1
ATOM 4536 C CA . PRO B 1 259 ? -3.715 -25.094 12.227 1 78.56 259 PRO B CA 1
ATOM 4537 C C . PRO B 1 259 ? -3.355 -23.656 11.867 1 78.56 259 PRO B C 1
ATOM 4539 O O . PRO B 1 259 ? -2.438 -23.422 11.078 1 78.56 259 PRO B O 1
ATOM 4542 N N . THR B 1 260 ? -4.246 -22.891 12.203 1 71.81 260 THR B N 1
ATOM 4543 C CA . THR B 1 260 ? -3.984 -21.484 11.938 1 71.81 260 THR B CA 1
ATOM 4544 C C . THR B 1 260 ? -3.34 -20.812 13.156 1 71.81 260 THR B C 1
ATOM 4546 O O . THR B 1 260 ? -3.672 -21.141 14.297 1 71.81 260 THR B O 1
ATOM 4549 N N . ALA B 1 261 ? -2.041 -20.516 13.109 1 56.66 261 ALA B N 1
ATOM 4550 C CA . ALA B 1 261 ? -1.403 -19.812 14.227 1 56.66 261 ALA B CA 1
ATOM 4551 C C . ALA B 1 261 ? -2.328 -18.75 14.805 1 56.66 261 ALA B C 1
ATOM 4553 O O . ALA B 1 261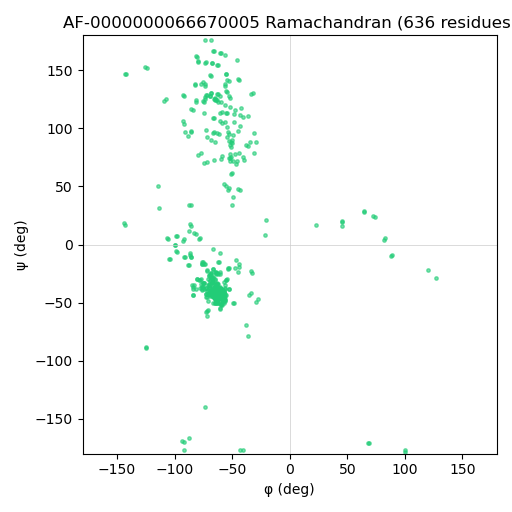 ? -2.285 -18.484 16.016 1 56.66 261 ALA B O 1
ATOM 4554 N N . ARG B 1 262 ? -2.588 -17.734 14.141 1 51.88 262 ARG B N 1
ATOM 4555 C CA . ARG B 1 262 ? -3.09 -16.516 14.75 1 51.88 262 ARG B CA 1
ATOM 4556 C C . ARG B 1 262 ? -4.586 -16.609 15.031 1 51.88 262 ARG B C 1
ATOM 4558 O O . ARG B 1 262 ? -5.371 -16.906 14.133 1 51.88 262 ARG B O 1
ATOM 4565 N N . SER B 1 263 ? -4.938 -17.375 16.172 1 44.28 263 SER B N 1
ATOM 4566 C CA . SER B 1 263 ? -6.277 -16.969 16.594 1 44.28 263 SER B CA 1
ATOM 4567 C C . SER B 1 263 ? -6.516 -15.492 16.328 1 44.28 263 SER B C 1
ATOM 4569 O O . SER B 1 263 ? -5.594 -14.68 16.438 1 44.28 263 SER B O 1
ATOM 4571 N N . PRO B 1 264 ? -7.641 -15.258 15.688 1 41.12 264 PRO B N 1
ATOM 4572 C CA . PRO B 1 264 ? -7.867 -13.867 15.281 1 41.12 264 PRO B CA 1
ATOM 4573 C C . PRO B 1 264 ? -7.32 -12.859 16.297 1 41.12 264 PRO B C 1
ATOM 4575 O O . PRO B 1 264 ? -7.137 -11.688 15.961 1 41.12 264 PRO B O 1
ATOM 4578 N N . GLY B 1 265 ? -7.605 -13.211 17.609 1 35.72 265 GLY B N 1
ATOM 4579 C CA . GLY B 1 265 ? -7.426 -12.211 18.641 1 35.72 265 GLY B CA 1
ATOM 4580 C C . GLY B 1 265 ? -5.977 -11.812 18.844 1 35.72 265 GLY B C 1
ATOM 4581 O O . GLY B 1 265 ? -5.688 -10.836 19.531 1 35.72 265 GLY B O 1
ATOM 4582 N N . GLN B 1 266 ? -5.098 -12.875 19 1 34.19 266 GLN B N 1
ATOM 4583 C CA . GLN B 1 266 ? -3.734 -12.695 19.484 1 34.19 266 GLN B CA 1
ATOM 4584 C C . GLN B 1 266 ? -2.82 -12.18 18.375 1 34.19 266 GLN B C 1
ATOM 4586 O O . GLN B 1 266 ? -1.597 -12.156 18.531 1 34.19 266 GLN B O 1
ATOM 4591 N N . GLY B 1 267 ? -3.139 -12.539 17.25 1 31.31 267 GLY B N 1
ATOM 4592 C CA . GLY B 1 267 ? -2.121 -12.219 16.266 1 31.31 267 GLY B CA 1
ATOM 4593 C C . GLY B 1 267 ? -1.424 -10.898 16.531 1 31.31 267 GLY B C 1
ATOM 4594 O O . GLY B 1 267 ? -2.059 -9.93 16.953 1 31.31 267 GLY B O 1
ATOM 4595 N N . ALA B 1 268 ? -0.126 -11.227 16.906 1 29.2 268 ALA B N 1
ATOM 4596 C CA . ALA B 1 268 ? 0.884 -10.18 17.047 1 29.2 268 ALA B CA 1
ATOM 4597 C C . ALA B 1 268 ? 0.626 -9.031 16.078 1 29.2 268 ALA B C 1
ATOM 4599 O O . ALA B 1 268 ? 0.416 -9.266 14.875 1 29.2 268 ALA B O 1
ATOM 4600 N N . ASP B 1 269 ? 0.033 -8.07 16.422 1 29.06 269 ASP B N 1
ATOM 4601 C CA . ASP B 1 269 ? 0.009 -6.719 15.867 1 29.06 269 ASP B CA 1
ATOM 4602 C C . ASP B 1 269 ? 1.26 -6.441 15.031 1 29.06 269 ASP B C 1
ATOM 4604 O O . ASP B 1 269 ? 1.792 -5.332 15.055 1 29.06 269 ASP B O 1
ATOM 4608 N N . GLU B 1 270 ? 1.983 -7.59 14.867 1 27.5 270 GLU B N 1
ATOM 4609 C CA . GLU B 1 270 ? 3.178 -7.309 14.07 1 27.5 270 GLU B CA 1
ATOM 4610 C C . GLU B 1 270 ? 2.824 -7.082 12.602 1 27.5 270 GLU B C 1
ATOM 4612 O O . GLU B 1 270 ? 2.098 -7.879 12.008 1 27.5 270 GLU B O 1
ATOM 4617 N N . PRO B 1 271 ? 2.715 -5.957 12.141 1 28.17 271 PRO B N 1
ATOM 4618 C CA . PRO B 1 271 ? 2.406 -5.617 10.75 1 28.17 271 PRO B CA 1
ATOM 4619 C C . PRO B 1 271 ? 2.945 -6.648 9.758 1 28.17 271 PRO B C 1
ATOM 4621 O O . PRO B 1 271 ? 4.148 -6.926 9.742 1 28.17 271 PRO B O 1
ATOM 4624 N N . ILE B 1 272 ? 2.346 -7.828 9.516 1 27.97 272 ILE B N 1
ATOM 4625 C CA . ILE B 1 272 ? 2.672 -8.75 8.43 1 27.97 272 ILE B CA 1
ATOM 4626 C C . ILE B 1 272 ? 3.256 -7.969 7.25 1 27.97 272 ILE B C 1
ATOM 4628 O O . ILE B 1 272 ? 4.02 -8.523 6.453 1 27.97 272 ILE B O 1
ATOM 4632 N N . GLN B 1 273 ? 2.621 -6.941 6.926 1 29.75 273 GLN B N 1
ATOM 4633 C CA . GLN B 1 273 ? 3.189 -6.164 5.832 1 29.75 273 GLN B CA 1
ATOM 4634 C C . GLN B 1 273 ? 4.688 -5.938 6.035 1 29.75 273 GLN B C 1
ATOM 4636 O O . GLN B 1 273 ? 5.375 -5.461 5.133 1 29.75 273 GLN B O 1
ATOM 4641 N N . ALA B 1 274 ? 5.086 -6.07 7.215 1 28.95 274 ALA B N 1
ATOM 4642 C CA . ALA B 1 274 ? 6.465 -5.906 7.672 1 28.95 274 ALA B CA 1
ATOM 4643 C C . ALA B 1 274 ? 7.312 -7.121 7.309 1 28.95 274 ALA B C 1
ATOM 4645 O O . ALA B 1 274 ? 8.523 -7.004 7.109 1 28.95 274 ALA B O 1
ATOM 4646 N N . ALA B 1 275 ? 6.711 -8.25 7.332 1 28.64 275 ALA B N 1
ATOM 4647 C CA . ALA B 1 275 ? 7.555 -9.414 7.062 1 28.64 275 ALA B CA 1
ATOM 4648 C C . ALA B 1 275 ? 7.93 -9.484 5.586 1 28.64 275 ALA B C 1
ATOM 4650 O O . ALA B 1 275 ? 9.07 -9.812 5.242 1 28.64 275 ALA B O 1
ATOM 4651 N N . VAL B 1 276 ? 6.945 -9.547 4.723 1 29.47 276 VAL B N 1
ATOM 4652 C CA . VAL B 1 276 ? 7.367 -9.562 3.328 1 29.47 276 VAL B CA 1
ATOM 4653 C C . VAL B 1 276 ? 8.148 -8.289 3.004 1 29.47 276 VAL B C 1
ATOM 4655 O O . VAL B 1 276 ? 9.148 -8.336 2.287 1 29.47 276 VAL B O 1
ATOM 4658 N N . PHE B 1 277 ? 7.699 -7.16 3.514 1 31.86 277 PHE B N 1
ATOM 4659 C CA . PHE B 1 277 ? 8.469 -5.938 3.344 1 31.86 277 PHE B CA 1
ATOM 4660 C C . PHE B 1 277 ? 9.766 -5.996 4.152 1 31.86 277 PHE B C 1
ATOM 4662 O O . PHE B 1 277 ? 10.789 -5.445 3.742 1 31.86 277 PHE B O 1
ATOM 4669 N N . SER B 1 278 ? 9.664 -6.676 5.207 1 32.47 278 SER B N 1
ATOM 4670 C CA . SER B 1 278 ? 10.914 -6.828 5.945 1 32.47 278 SER B CA 1
ATOM 4671 C C . SER B 1 278 ? 11.938 -7.621 5.145 1 32.47 278 SER B C 1
ATOM 4673 O O . SER B 1 278 ? 13.117 -7.262 5.109 1 32.47 278 SER B O 1
ATOM 4675 N N . GLU B 1 279 ? 11.422 -8.719 4.707 1 32.28 279 GLU B N 1
ATOM 4676 C CA . GLU B 1 279 ? 12.406 -9.477 3.947 1 32.28 279 GLU B CA 1
ATOM 4677 C C . GLU B 1 279 ? 12.844 -8.711 2.699 1 32.28 279 GLU B C 1
ATOM 4679 O O . GLU B 1 279 ? 14.039 -8.656 2.391 1 32.28 279 GLU B O 1
ATOM 4684 N N . ALA B 1 280 ? 11.875 -8.211 2.002 1 32.78 280 ALA B N 1
ATOM 4685 C CA . ALA B 1 280 ? 12.266 -7.453 0.819 1 32.78 280 ALA B CA 1
ATOM 4686 C C . ALA B 1 280 ? 12.914 -6.125 1.208 1 32.78 280 ALA B C 1
ATOM 4688 O O . ALA B 1 280 ? 13.852 -5.664 0.552 1 32.78 280 ALA B O 1
ATOM 4689 N N . SER B 1 281 ? 12.383 -5.496 2.217 1 34.78 281 SER B N 1
ATOM 4690 C CA . SER B 1 281 ? 13.086 -4.312 2.707 1 34.78 281 SER B CA 1
ATOM 4691 C C . SER B 1 281 ? 14.414 -4.688 3.354 1 34.78 281 SER B C 1
ATOM 4693 O O . SER B 1 281 ? 15.414 -3.982 3.193 1 34.78 281 SER B O 1
ATOM 4695 N N . THR B 1 282 ? 14.367 -5.703 4.086 1 35.31 282 THR B N 1
ATOM 4696 C CA . THR B 1 282 ? 15.672 -6.188 4.535 1 35.31 282 THR B CA 1
ATOM 4697 C C . THR B 1 282 ? 16.562 -6.523 3.342 1 35.31 282 THR B C 1
ATOM 4699 O O . THR B 1 282 ? 17.766 -6.301 3.383 1 35.31 282 THR B O 1
ATOM 4702 N N . LEU B 1 283 ? 16 -7.23 2.475 1 34.34 283 LEU B N 1
ATOM 4703 C CA . LEU B 1 283 ? 16.812 -7.449 1.278 1 34.34 283 LEU B CA 1
ATOM 4704 C C . LEU B 1 283 ? 17.172 -6.125 0.616 1 34.34 283 LEU B C 1
ATOM 4706 O O . LEU B 1 283 ? 18.297 -5.957 0.12 1 34.34 283 LEU B O 1
ATOM 4710 N N . TRP B 1 284 ? 16.219 -5.309 0.597 1 33.47 284 TRP B N 1
ATOM 4711 C CA . TRP B 1 284 ? 16.594 -4.004 0.061 1 33.47 284 TRP B CA 1
ATOM 4712 C C . TRP B 1 284 ? 17.688 -3.361 0.907 1 33.47 284 TRP B C 1
ATOM 4714 O O . TRP B 1 284 ? 18.656 -2.822 0.371 1 33.47 284 TRP B O 1
ATOM 4724 N N . ASP B 1 285 ? 17.438 -3.244 2.182 1 35.5 285 ASP B N 1
ATOM 4725 C CA . ASP B 1 285 ? 18.469 -2.648 3.018 1 35.5 285 ASP B CA 1
ATOM 4726 C C . ASP B 1 285 ? 19.781 -3.422 2.902 1 35.5 285 ASP B C 1
ATOM 4728 O O . ASP B 1 285 ? 20.859 -2.824 2.861 1 35.5 285 ASP B O 1
ATOM 4732 N N . ASN 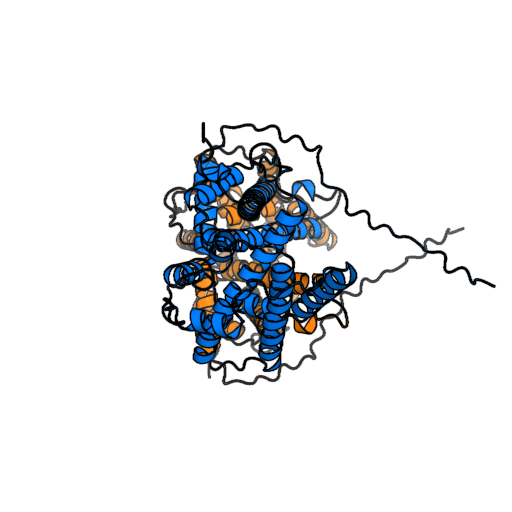B 1 286 ? 19.688 -4.668 2.906 1 34 286 ASN B N 1
ATOM 4733 C CA . ASN B 1 286 ? 20.922 -5.402 2.707 1 34 286 ASN B CA 1
ATOM 4734 C C . ASN B 1 286 ? 21.406 -5.309 1.262 1 34 286 ASN B C 1
ATOM 4736 O O . ASN B 1 286 ? 22.609 -5.27 1.007 1 34 286 ASN B O 1
ATOM 4740 N N . GLU B 1 287 ? 20.562 -5.418 0.326 1 32.66 287 GLU B N 1
ATOM 4741 C CA . GLU B 1 287 ? 20.969 -5.457 -1.073 1 32.66 287 GLU B CA 1
ATOM 4742 C C . GLU B 1 287 ? 21.344 -4.066 -1.58 1 32.66 287 GLU B C 1
ATOM 4744 O O . GLU B 1 287 ? 22.234 -3.924 -2.42 1 32.66 287 GLU B O 1
ATOM 4749 N N . VAL B 1 288 ? 20.641 -3.031 -1.191 1 33.16 288 VAL B N 1
ATOM 4750 C CA . VAL B 1 288 ? 21.188 -1.738 -1.599 1 33.16 288 VAL B CA 1
ATOM 4751 C C . VAL B 1 288 ? 22.609 -1.584 -1.076 1 33.16 288 VAL B C 1
ATOM 4753 O O . VAL B 1 288 ? 23.438 -0.905 -1.693 1 33.16 288 VAL B O 1
ATOM 4756 N N . ALA B 1 289 ? 22.922 -2.102 -0.02 1 30.92 289 ALA B N 1
ATOM 4757 C CA . ALA B 1 289 ? 24.312 -2.057 0.413 1 30.92 289 ALA B CA 1
ATOM 4758 C C . ALA B 1 289 ? 25.203 -2.873 -0.521 1 30.92 289 ALA B C 1
ATOM 4760 O O . ALA B 1 289 ? 26.391 -2.57 -0.679 1 30.92 289 ALA B O 1
ATOM 4761 N N . ALA B 1 290 ? 24.719 -4.012 -1.023 1 29.36 290 ALA B N 1
ATOM 4762 C CA . ALA B 1 290 ? 25.734 -4.789 -1.747 1 29.36 290 ALA B CA 1
ATOM 4763 C C . ALA B 1 290 ? 26.094 -4.125 -3.072 1 29.36 290 ALA B C 1
ATOM 4765 O O . ALA B 1 290 ? 27.25 -4.098 -3.463 1 29.36 290 ALA B O 1
ATOM 4766 N N . ASP B 1 291 ? 25.125 -3.922 -4.094 1 32.03 291 ASP B N 1
ATOM 4767 C CA . ASP B 1 291 ? 25.578 -3.74 -5.469 1 32.03 291 ASP B CA 1
ATOM 4768 C C . ASP B 1 291 ? 25.891 -2.273 -5.754 1 32.03 291 ASP B C 1
ATOM 4770 O O . ASP B 1 291 ? 25.891 -1.849 -6.91 1 32.03 291 ASP B O 1
ATOM 4774 N N . ALA B 1 292 ? 26.094 -1.341 -4.875 1 31.75 292 ALA B N 1
ATOM 4775 C CA . ALA B 1 292 ? 26.625 -0.084 -5.395 1 31.75 292 ALA B CA 1
ATOM 4776 C C . ALA B 1 292 ? 27.75 -0.336 -6.395 1 31.75 292 ALA B C 1
ATOM 4778 O O . ALA B 1 292 ? 28.266 0.603 -7 1 31.75 292 ALA B O 1
ATOM 4779 N N . THR B 1 293 ? 28.297 -1.504 -6.414 1 29.59 293 THR B N 1
ATOM 4780 C CA . THR B 1 293 ? 29.453 -1.616 -7.297 1 29.59 293 THR B CA 1
ATOM 4781 C C . THR B 1 293 ? 29.016 -1.89 -8.734 1 29.59 293 THR B C 1
ATOM 4783 O O . THR B 1 293 ? 29.812 -1.786 -9.664 1 29.59 293 THR B O 1
ATOM 4786 N N . ALA B 1 294 ? 27.953 -2.725 -9.055 1 29.08 294 ALA B N 1
ATOM 4787 C CA . ALA B 1 294 ? 27.906 -3.121 -10.461 1 29.08 294 ALA B CA 1
ATOM 4788 C C . ALA B 1 294 ? 27.125 -2.117 -11.297 1 29.08 294 ALA B C 1
ATOM 4790 O O . ALA B 1 294 ? 25.969 -1.814 -10.984 1 29.08 294 ALA B O 1
ATOM 4791 N N . ASP B 1 295 ? 27.562 -1.119 -11.945 1 30.69 295 ASP B N 1
ATOM 4792 C CA . ASP B 1 295 ? 27.078 -0.204 -12.977 1 30.69 295 ASP B CA 1
ATOM 4793 C C . ASP B 1 295 ? 26.328 -0.956 -14.078 1 30.69 295 ASP B C 1
ATOM 4795 O O . ASP B 1 295 ? 26.953 -1.518 -14.984 1 30.69 295 ASP B O 1
ATOM 4799 N N . PRO B 1 296 ? 25.391 -1.887 -13.953 1 32.41 296 PRO B N 1
ATOM 4800 C CA . PRO B 1 296 ? 24.984 -2.467 -15.234 1 32.41 296 PRO B CA 1
ATOM 4801 C C . PRO B 1 296 ? 24.281 -1.455 -16.141 1 32.41 296 PRO B C 1
ATOM 4803 O O . PRO B 1 296 ? 23.484 -0.64 -15.664 1 32.41 296 PRO B O 1
ATOM 4806 N N . HIS B 1 297 ? 24.797 -0.949 -17.219 1 29.02 297 HIS B N 1
ATOM 4807 C CA . HIS B 1 297 ? 24.203 -0.299 -18.391 1 29.02 297 HIS B CA 1
ATOM 4808 C C . HIS B 1 297 ? 22.875 -0.928 -18.766 1 29.02 297 HIS B C 1
ATOM 4810 O O . HIS B 1 297 ? 22.812 -2.102 -19.141 1 29.02 297 HIS B O 1
ATOM 4816 N N . TRP B 1 298 ? 21.875 -0.548 -18.203 1 33.12 298 TRP B N 1
ATOM 4817 C CA . TRP B 1 298 ? 20.531 -0.902 -18.625 1 33.12 298 TRP B CA 1
ATOM 4818 C C . TRP B 1 298 ? 20.359 -0.655 -20.125 1 33.12 298 TRP B C 1
ATOM 4820 O O . TRP B 1 298 ? 20.484 0.479 -20.594 1 33.12 298 TRP B O 1
ATOM 4830 N N . ASP B 1 299 ? 20.531 -1.578 -21.031 1 27.47 299 ASP B N 1
ATOM 4831 C CA . ASP B 1 299 ? 20.078 -1.45 -22.406 1 27.47 299 ASP B CA 1
ATOM 4832 C C . ASP B 1 299 ? 18.562 -1.289 -22.484 1 27.47 299 ASP B C 1
ATOM 4834 O O . ASP B 1 299 ? 17.812 -2.156 -22.016 1 27.47 299 ASP B O 1
ATOM 4838 N N . ASN B 1 300 ? 18.031 -0.129 -22.547 1 27.97 300 ASN B N 1
ATOM 4839 C CA . ASN B 1 300 ? 16.672 0.363 -22.766 1 27.97 300 ASN B CA 1
ATOM 4840 C C . ASN B 1 300 ? 15.977 -0.385 -23.906 1 27.97 300 ASN B C 1
ATOM 4842 O O . ASN B 1 300 ? 14.844 -0.064 -24.25 1 27.97 300 ASN B O 1
ATOM 4846 N N . ARG B 1 301 ? 16.594 -1.135 -24.922 1 30.77 301 ARG B N 1
ATOM 4847 C CA . ARG B 1 301 ? 15.977 -1.483 -26.203 1 30.77 301 ARG B CA 1
ATOM 4848 C C . ARG B 1 301 ? 14.82 -2.463 -26 1 30.77 301 ARG B C 1
ATOM 4850 O O . ARG B 1 301 ? 14.141 -2.832 -26.969 1 30.77 301 ARG B O 1
ATOM 4857 N N . SER B 1 302 ? 14.734 -3.289 -25.109 1 27.88 302 SER B N 1
ATOM 4858 C CA . SER B 1 302 ? 13.594 -4.168 -25.344 1 27.88 302 SER B CA 1
ATOM 4859 C C . SER B 1 302 ? 12.281 -3.461 -25.031 1 27.88 302 SER B C 1
ATOM 4861 O O . SER B 1 302 ? 12.156 -2.791 -24 1 27.88 302 SER B O 1
ATOM 4863 N N . GLY B 1 303 ? 11.375 -3.188 -26.125 1 25.14 303 GLY B N 1
ATOM 4864 C CA . GLY B 1 303 ? 10.203 -2.439 -26.562 1 25.14 303 GLY B CA 1
ATOM 4865 C C . GLY B 1 303 ? 9.031 -2.572 -25.609 1 25.14 303 GLY B C 1
ATOM 4866 O O . GLY B 1 303 ? 8.672 -3.682 -25.203 1 25.14 303 GLY B O 1
ATOM 4867 N N . ALA B 1 304 ? 8.859 -1.846 -24.672 1 27.83 304 ALA B N 1
ATOM 4868 C CA . ALA B 1 304 ? 7.465 -1.714 -24.25 1 27.83 304 ALA B CA 1
ATOM 4869 C C . ALA B 1 304 ? 6.551 -1.544 -25.469 1 27.83 304 ALA B C 1
ATOM 4871 O O . ALA B 1 304 ? 6.672 -0.566 -26.203 1 27.83 304 ALA B O 1
ATOM 4872 N N . GLU B 1 305 ? 6.227 -2.645 -26.188 1 27.12 305 GLU B N 1
ATOM 4873 C CA . GLU B 1 305 ? 5.191 -2.473 -27.203 1 27.12 305 GLU B CA 1
ATOM 4874 C C . GLU B 1 305 ? 4.031 -1.64 -26.672 1 27.12 305 GLU B C 1
ATOM 4876 O O . GLU B 1 305 ? 3.539 -1.879 -25.562 1 27.12 305 GLU B O 1
ATOM 4881 N N . PRO B 1 306 ? 3.953 -0.432 -27.016 1 29.03 306 PRO B N 1
ATOM 4882 C CA . PRO B 1 306 ? 2.775 0.39 -26.734 1 29.03 306 PRO B CA 1
ATOM 4883 C C . PRO B 1 306 ? 1.465 -0.363 -26.938 1 29.03 306 PRO B C 1
ATOM 4885 O O . PRO B 1 306 ? 1.386 -1.245 -27.797 1 29.03 306 PRO B O 1
ATOM 4888 N N . ILE B 1 307 ? 0.777 -0.659 -25.906 1 28.64 307 ILE B N 1
ATOM 4889 C CA . ILE B 1 307 ? -0.59 -1.133 -26.094 1 28.64 307 ILE B CA 1
ATOM 4890 C C . ILE B 1 307 ? -1.265 -0.341 -27.203 1 28.64 307 ILE B C 1
ATOM 4892 O O . ILE B 1 307 ? -1.517 0.858 -27.062 1 28.64 307 ILE B O 1
ATOM 4896 N N . THR B 1 308 ? -0.891 -0.578 -28.484 1 27.25 308 THR B N 1
ATOM 4897 C CA . THR B 1 308 ? -1.638 -0.082 -29.641 1 27.25 308 THR B CA 1
ATOM 4898 C C . THR B 1 308 ? -3.119 -0.427 -29.516 1 27.25 308 THR B C 1
ATOM 4900 O O . THR B 1 308 ? -3.488 -1.604 -29.484 1 27.25 308 THR B O 1
ATOM 4903 N N . ARG B 1 309 ? -3.908 0.415 -28.859 1 28.56 309 ARG B N 1
ATOM 4904 C CA . ARG B 1 309 ? -5.355 0.424 -29.016 1 28.56 309 ARG B CA 1
ATOM 4905 C C . ARG B 1 309 ? -5.738 0.439 -30.5 1 28.56 309 ARG B C 1
ATOM 4907 O O . ARG B 1 309 ? -5.543 1.444 -31.188 1 28.56 309 ARG B O 1
ATOM 4914 N N . THR B 1 310 ? -5.559 -0.649 -31.25 1 26.7 310 THR B N 1
ATOM 4915 C CA . THR B 1 310 ? -6.145 -0.78 -32.562 1 26.7 310 THR B CA 1
ATOM 4916 C C . THR B 1 310 ? -7.621 -0.396 -32.562 1 26.7 310 THR B C 1
ATOM 4918 O O . THR B 1 310 ? -8.438 -1.088 -31.953 1 26.7 310 THR B O 1
ATOM 4921 N N . THR B 1 311 ? -7.926 0.923 -32.562 1 27.45 311 THR B N 1
ATOM 4922 C CA . THR B 1 311 ? -9.211 1.48 -32.969 1 27.45 311 THR B CA 1
ATOM 4923 C C . THR B 1 311 ? -9.609 0.993 -34.344 1 27.45 311 THR B C 1
ATOM 4925 O O . THR B 1 311 ? -9.133 1.521 -35.344 1 27.45 311 THR B O 1
ATOM 4928 N N . SER B 1 312 ? -9.555 -0.333 -34.656 1 24.86 312 SER B N 1
ATOM 4929 C CA . SER B 1 312 ? -10.172 -0.721 -35.906 1 24.86 312 SER B CA 1
ATOM 4930 C C . SER B 1 312 ? -11.602 -0.208 -36 1 24.86 312 SER B C 1
ATOM 4932 O O . SER B 1 312 ? -12.461 -0.6 -35.219 1 24.86 312 SER B O 1
ATOM 4934 N N . GLU B 1 313 ? -11.805 1.057 -36.469 1 28.03 313 GLU B N 1
ATOM 4935 C CA . GLU B 1 313 ? -13.016 1.635 -37.031 1 28.03 313 GLU B CA 1
ATOM 4936 C C . GLU B 1 313 ? -13.594 0.735 -38.125 1 28.03 313 GLU B C 1
ATOM 4938 O O . GLU B 1 313 ? -13 0.57 -39.188 1 28.03 313 GLU B O 1
ATOM 4943 N N . GLN B 1 314 ? -13.992 -0.534 -37.781 1 28.48 314 GLN B N 1
ATOM 4944 C CA . GLN B 1 314 ? -14.734 -1.222 -38.812 1 28.48 314 GLN B CA 1
ATOM 4945 C C . GLN B 1 314 ? -15.836 -0.33 -39.406 1 28.48 314 GLN B C 1
ATOM 4947 O O . GLN B 1 314 ? -16.531 0.354 -38.656 1 28.48 314 GLN B O 1
ATOM 4952 N N . PRO B 1 315 ? -15.734 0.02 -40.719 1 29.67 315 PRO B N 1
ATOM 4953 C CA . PRO B 1 315 ? -16.641 0.83 -41.562 1 29.67 315 PRO B CA 1
ATOM 4954 C C . PRO B 1 315 ? -18.094 0.37 -41.469 1 29.67 315 PRO B C 1
ATOM 4956 O O . PRO B 1 315 ? -18.375 -0.834 -41.469 1 29.67 315 PRO B O 1
ATOM 4959 N N . TYR B 1 316 ? -18.906 0.901 -40.531 1 28.94 316 TYR B N 1
ATOM 4960 C CA . TYR B 1 316 ? -20.359 0.734 -40.562 1 28.94 316 TYR B CA 1
ATOM 4961 C C . TYR B 1 316 ? -20.922 1.072 -41.938 1 28.94 316 TYR B C 1
ATOM 4963 O O . TYR B 1 316 ? -21.156 2.242 -42.25 1 28.94 316 TYR B O 1
ATOM 4971 N N . GLY B 1 317 ? -20.172 0.623 -43.031 1 24.95 317 GLY B N 1
ATOM 4972 C CA . GLY B 1 317 ? -20.859 0.869 -44.281 1 24.95 317 GLY B CA 1
ATOM 4973 C C . GLY B 1 317 ? -22.25 0.253 -44.344 1 24.95 317 GLY B C 1
ATOM 4974 O O . GLY B 1 317 ? -22.531 -0.723 -43.625 1 24.95 317 GLY B O 1
ATOM 4975 N N . PRO B 1 318 ? -23.312 1.146 -44.531 1 29.61 318 PRO B N 1
ATOM 4976 C CA . PRO B 1 318 ? -24.625 0.666 -44.938 1 29.61 318 PRO B CA 1
ATOM 4977 C C . PRO B 1 318 ? -24.562 -0.246 -46.188 1 29.61 318 PRO B C 1
ATOM 4979 O O . PRO B 1 318 ? -23.828 0.039 -47.125 1 29.61 318 PRO B O 1
ATOM 4982 N N . GLU B 1 319 ? -24.172 -1.551 -46.094 1 26.2 319 GLU B N 1
ATOM 4983 C CA . GLU B 1 319 ? -24.422 -2.35 -47.281 1 26.2 319 GLU B CA 1
ATOM 4984 C C . GLU B 1 319 ? -25.812 -2.104 -47.844 1 26.2 319 GLU B C 1
ATOM 4986 O O . GLU B 1 319 ? -26.812 -2.283 -47.125 1 26.2 319 GLU B O 1
ATOM 4991 N N . TRP B 1 320 ? -25.906 -1.183 -48.938 1 23.58 320 TRP B N 1
ATOM 4992 C CA . TRP B 1 320 ? -26.922 -1.308 -49.969 1 23.58 320 TRP B CA 1
ATOM 4993 C C . TRP B 1 320 ? -26.719 -2.576 -50.812 1 23.58 320 TRP B C 1
ATOM 4995 O O . TRP B 1 320 ? -25.578 -3.008 -51 1 23.58 320 TRP B O 1
#

Foldseek 3Di:
DPDQDPCLQVDALLLNVLLLQLLQLLLVLLVLVVVALVVQDDPDDPSPVSNVVSVVVNVVSLVVNLVSLLLSQLAPPRDPSNNVSSLLNSLLSHHDDCVVRVNDVPDPDDNVLSVLLNVLLVLLSLLLLLLLLVLLVVLVCVVVVDDDPPLLVVLLVLLSQLSQVLSQQSVLLHPDDPVSLCRRAVQDLVSLLSSLVSPVLLADPVRSVVVSNVSSDNVSSVVSVVSSVVCVVVVSPSDDNDDGHDHSVVSNVSSNPHDRPDSVPDPDPPNSSCVSCVVSVVSNVVSVVPVPPDPPPPPPPDDPPPPPPPPPPPPPPPDD/DPDQDPCLQVDALLLVVLLLQLLQLLLVLLVLVVVALVVQDDPDDPSPVSNVVSVVVNVVSLVVNLVSLLLNQLAPPRDPSNNVVSLLNSLLSHHDDCVVRVNDPDPDPPNVLSVLLNVLLVLLSLLLLLLLLVLLVVLVCVVVVDDDPPLLVVLLVLLSQLSQVLSQQSVLLHPDDPVSLCRRAVQDLVSLLSSLVSPVLLADPVRSVVVSNVSSDNVSSVVSVVSSVVCVVVVSPSDDNDDGHDGSVVSNVSSNPHDRPDSVPPSDPPNSSCVSCVVSVVSNVVSVVPVPPDPPPPPPPPDPPPPPPPPPPPPPPPPD

Organism: Nocardia brasiliensis (strain ATCC 700358 / HUJEG-1) (NCBI:txid1133849)

Solvent-accessible surface area (backbone atoms only — not comparable to full-atom values): 35064 Å² total; per-residue (Å²): 128,90,67,73,61,77,64,62,80,73,49,55,55,49,59,43,45,49,43,35,51,44,8,34,43,38,12,49,42,49,46,51,57,73,61,39,50,60,92,45,57,52,95,63,72,46,36,60,68,36,48,49,49,44,51,49,51,50,50,51,41,52,52,50,42,49,53,45,48,26,48,52,70,32,38,66,90,54,54,66,67,54,53,50,47,27,51,53,40,3,52,62,54,37,63,61,58,44,84,79,59,44,61,42,90,40,94,80,62,57,62,67,59,45,50,50,49,30,52,38,43,51,38,44,48,50,50,53,49,49,26,42,47,50,48,54,50,49,55,44,29,69,67,28,67,49,81,67,64,69,64,46,58,55,36,28,51,50,22,50,50,30,43,46,52,37,33,34,51,52,32,26,67,39,91,71,46,71,68,53,47,42,54,57,66,53,69,48,72,68,44,50,46,39,35,36,62,43,38,67,70,28,44,43,71,67,52,45,47,52,51,51,41,60,54,22,35,66,21,54,30,50,48,27,50,52,51,44,53,52,42,47,71,69,59,56,59,79,47,70,92,51,74,59,68,79,51,66,69,55,45,36,50,55,40,63,67,43,82,69,80,59,51,83,82,66,47,70,60,58,23,22,66,4,47,57,38,16,51,52,42,42,40,36,62,54,30,46,47,62,44,68,72,68,80,75,82,78,79,79,76,70,75,80,68,70,84,73,79,78,78,75,78,72,78,82,65,80,83,128,129,89,67,74,61,76,63,61,78,74,48,55,56,48,58,45,46,49,42,36,51,43,8,34,42,37,12,50,41,48,45,50,57,74,62,39,52,61,92,44,57,52,95,65,72,46,35,60,68,34,48,50,50,45,50,49,51,51,51,50,39,52,53,49,42,50,52,47,48,26,49,52,70,33,38,65,92,54,54,66,66,56,53,51,47,28,50,52,39,3,51,63,53,37,65,60,58,42,83,78,62,48,64,40,93,44,96,79,63,56,60,67,57,46,51,49,49,31,52,38,43,52,38,45,48,50,50,53,51,50,25,42,46,50,47,54,50,50,52,44,30,70,66,26,65,49,82,66,66,70,64,46,58,54,36,28,51,48,23,50,49,31,43,46,52,38,34,34,51,54,33,26,66,38,90,71,47,72,69,54,46,42,52,57,67,52,69,48,72,70,44,49,45,40,35,38,61,43,37,65,72,32,44,44,71,67,52,44,46,52,51,52,42,60,54,22,35,68,22,54,31,48,48,29,50,52,51,44,53,52,42,48,70,68,60,56,58,78,48,70,91,51,74,57,67,79,51,67,71,55,46,38,49,55,39,62,68,42,82,67,81,58,51,77,83,64,47,69,62,57,24,27,64,2,49,62,41,18,52,51,41,44,41,36,61,53,34,47,48,61,50,71,71,68,80,73,81,75,77,78,73,78,71,77,71,69,84,72,76,75,76,74,76,71,79,81,64,78,82,128

Nearest PDB structures (foldseek):
  8sbe-assembly1_A  TM=2.253E-01  e=2.604E+00  Rattus norvegicus
  6gy7-assembly1_A  TM=1.471E-01  e=1.502E+00  Xenorhabdus nematophila ATCC 19061
  6ek4-assembly1_A  TM=1.573E-01  e=2.834E+00  Photorhabdus luminescens
  8sbe-assembly1_A  TM=2.249E-01  e=4.198E+00  Rattus norvegicus
  6gy7-assembly1_A  TM=1.548E-01  e=1.730E+00  Xenorhabdus nematophila ATCC 19061

Secondary structure (DSSP, 8-state):
--PPPGGGGGS-HHHHHHHHHHHHHHHHHHHHHHHTTGGG--SSS--HHHHHHHHHHHHHHHHHHHHHHHHHHHSTT--HHHHHHHHHHHHTTPPP-TTTTTSS--SSS-HHHHHHHHHHHHHHHHHHHHHHHHHHHHHHHHHHT----HHHHHHHHHHHHHHHHHHHHHHHTS---HHHHHHHH---HHHHHHHHHHTTTT--HHHHHHHHHHHT-HHHHHHHHHHHHHHHHTT----S----PPPHHHHHHHHHTS--SS-TTTS----HHHHHHHHHHHHHHHHHHHGGG--------S------------------/--PPPGGGGGS-HHHHHHHHHHHHHHHHHHHHHHHTTGGG--SSS--HHHHHHHHHHHHHHHHHHHHHHHHHHHSTT--HHHHHHHHHHHHTTPPP-TTTTT-SS-SSS-HHHHHHHHHHHHHHHHHHHHHHHHHHHHHHHHHHT----HHHHHHHHHHHHHHHHHHHHHHHTS---HHHHHHHH---HHHHHHHHHHTTTT--HHHHHHHHHHHT-HHHHHHHHHHHHHHHHTT----S----PPPHHHHHHHHHTS--SS-TTT-----THHHHHHHHHHHHHHHHHHGGG--------S------------------

Sequence (640 aa):
MNQPPSELSELPYWQLRLLEQLQNTLAQHRRLLLDGPGPYQPDHGSGEIQLQLWQTDLHWLAGQRIDILARARATVGLPESAVTHAIQQGSRQLRWDAGRYQTGNHAGEDLHRAQMVESLAGDVWRLEHMAAIRVQHRAHRNARRSPSPGNAETQFDRNLNAIWQRAATTAGLLDLTGAECGQLWGRDSAGWQRLFDATVDRYSASGLYERWHAAAWSGVEYDARRSIDNLGAAGFALGEPGPRPPRPEVLLGRAGATPTARSPGQGADEPIQAAVFSEASTLWDNEVAADATADPHWDNRSGAEPITRTTSEQPYGPEWMNQPPSELSELPYWQLRLLEQLQNTLAQHRRLLLDGPGPYQPDHGSGEIQLQLWQTDLHWLAGQRIDILARARATVGLPESAVTHAIQQGSRQLRWDAGRYQTGNHAGEDLHRAQMVESLAGDVWRLEHMAAIRVQHRAHRNARRSPSPGNAETQFDRNLNAIWQRAATTAGLLDLTGAECGQLWGRDSAGWQRLFDATVDRYSASGLYERWHAAAWSGVEYDARRSIDNLGAAGFALGEPGPRPPRPEVLLGRAGATPTARSPGQGADEPIQAAVFSEASTLWDNEVAADATADPHWDNRSGAEPITRTTSEQPYGPEW